Protein AF-A0A916J2S3-F1 (afdb_monomer)

Structure (mmCIF, N/CA/C/O backbone):
data_AF-A0A916J2S3-F1
#
_entry.id   AF-A0A916J2S3-F1
#
loop_
_atom_site.group_PDB
_atom_site.id
_atom_site.type_symbol
_atom_site.label_atom_id
_atom_site.label_alt_id
_atom_site.label_comp_id
_atom_site.label_asym_id
_atom_site.label_entity_id
_atom_site.label_seq_id
_atom_site.pdbx_PDB_ins_code
_atom_site.Cartn_x
_atom_site.Cartn_y
_atom_site.Cartn_z
_atom_site.occupancy
_atom_site.B_iso_or_equiv
_atom_site.auth_seq_id
_atom_site.auth_comp_id
_atom_site.auth_asym_id
_atom_site.auth_atom_id
_atom_site.pdbx_PDB_model_num
ATOM 1 N N . MET A 1 1 ? 12.016 32.322 -61.090 1.00 36.44 1 MET A N 1
ATOM 2 C CA . MET A 1 1 ? 11.797 31.115 -61.920 1.00 36.44 1 MET A CA 1
ATOM 3 C C . MET A 1 1 ? 10.514 30.431 -61.471 1.00 36.44 1 MET A C 1
ATOM 5 O O . MET A 1 1 ? 10.364 30.161 -60.286 1.00 36.44 1 MET A O 1
ATOM 9 N N . SER A 1 2 ? 9.574 30.240 -62.396 1.00 38.12 2 SER A N 1
ATOM 10 C CA . SER A 1 2 ? 8.244 29.658 -62.163 1.00 38.12 2 SER A CA 1
ATOM 11 C C . SER A 1 2 ? 8.331 28.258 -61.534 1.00 38.12 2 SER A C 1
ATOM 13 O O . SER A 1 2 ? 9.028 27.386 -62.058 1.00 38.12 2 SER A O 1
ATOM 15 N N . LYS A 1 3 ? 7.632 28.026 -60.411 1.00 43.34 3 LYS A N 1
ATOM 16 C CA . LYS A 1 3 ? 7.425 26.676 -59.864 1.00 43.34 3 LYS A CA 1
ATOM 17 C C . LYS A 1 3 ? 6.525 25.920 -60.847 1.00 43.34 3 LYS A C 1
ATOM 19 O O . LYS A 1 3 ? 5.313 26.112 -60.836 1.00 43.34 3 LYS A O 1
ATOM 24 N N . LYS A 1 4 ? 7.115 25.085 -61.713 1.00 57.88 4 LYS A N 1
ATOM 25 C CA . LYS A 1 4 ? 6.370 24.168 -62.592 1.00 57.88 4 LYS A CA 1
ATOM 26 C C . LYS A 1 4 ? 5.438 23.312 -61.727 1.00 57.88 4 LYS A C 1
ATOM 28 O O . LYS A 1 4 ? 5.910 22.523 -60.911 1.00 57.88 4 LYS A O 1
ATOM 33 N N . TYR A 1 5 ? 4.129 23.494 -61.881 1.00 56.75 5 TYR A N 1
ATOM 34 C CA . TYR A 1 5 ? 3.127 22.675 -61.205 1.00 56.75 5 TYR A CA 1
ATOM 35 C C . TYR A 1 5 ? 3.214 21.242 -61.734 1.00 56.75 5 TYR A C 1
ATOM 37 O O . TYR A 1 5 ? 2.946 20.978 -62.904 1.00 56.75 5 TYR A O 1
ATOM 45 N N . ILE A 1 6 ? 3.625 20.317 -60.868 1.00 70.50 6 ILE A N 1
ATOM 46 C CA . ILE A 1 6 ? 3.640 18.886 -61.172 1.00 70.50 6 ILE A CA 1
ATOM 47 C C . ILE A 1 6 ? 2.191 18.391 -61.125 1.00 70.50 6 ILE A C 1
ATOM 49 O O . ILE A 1 6 ? 1.502 18.587 -60.123 1.00 70.50 6 ILE A O 1
ATOM 53 N N . GLN A 1 7 ? 1.723 17.766 -62.209 1.00 76.25 7 GLN A N 1
ATOM 54 C CA . GLN A 1 7 ? 0.351 17.268 -62.309 1.00 76.25 7 GLN A CA 1
ATOM 55 C C . GLN A 1 7 ? 0.034 16.233 -61.216 1.00 76.25 7 GLN A C 1
ATOM 57 O O . GLN A 1 7 ? 0.885 15.446 -60.783 1.00 76.25 7 GLN A O 1
ATOM 62 N N . ARG A 1 8 ? -1.222 16.227 -60.760 1.00 71.69 8 ARG A N 1
ATOM 63 C CA . ARG A 1 8 ? -1.704 15.316 -59.716 1.00 71.69 8 ARG A CA 1
ATOM 64 C C . ARG A 1 8 ? -1.555 13.867 -60.198 1.00 71.69 8 ARG A C 1
ATOM 66 O O . ARG A 1 8 ? -2.064 13.517 -61.251 1.00 71.69 8 ARG A O 1
ATOM 73 N N . GLY A 1 9 ? -0.846 13.037 -59.431 1.00 78.50 9 GLY A N 1
ATOM 74 C CA . GLY A 1 9 ? -0.577 11.635 -59.785 1.00 78.50 9 GLY A CA 1
ATOM 75 C C . GLY A 1 9 ? 0.759 11.375 -60.491 1.00 78.50 9 GLY A C 1
ATOM 76 O O . GLY A 1 9 ? 1.136 10.218 -60.629 1.00 78.50 9 GLY A O 1
ATOM 77 N N . PHE A 1 10 ? 1.538 12.405 -60.839 1.00 85.81 10 PHE A N 1
ATOM 78 C CA . PHE A 1 10 ? 2.833 12.245 -61.521 1.00 85.81 10 PHE A CA 1
ATOM 79 C C . PHE A 1 10 ? 3.806 11.294 -60.794 1.00 85.81 10 PHE A C 1
ATOM 81 O O . PHE A 1 10 ? 4.446 10.452 -61.419 1.00 85.81 10 PHE A O 1
ATOM 88 N N . TRP A 1 11 ? 3.867 11.372 -59.459 1.00 89.31 11 TRP A N 1
ATOM 89 C CA . TRP A 1 11 ? 4.715 10.502 -58.633 1.00 89.31 11 TRP A CA 1
ATOM 90 C C . TRP A 1 11 ? 4.106 9.130 -58.326 1.00 89.31 11 TRP A C 1
ATOM 92 O O . TRP A 1 11 ? 4.769 8.310 -57.699 1.00 89.31 11 TRP A O 1
ATOM 102 N N . ALA A 1 12 ? 2.865 8.857 -58.739 1.00 85.44 12 ALA A N 1
ATOM 103 C CA . ALA A 1 12 ? 2.266 7.528 -58.606 1.00 85.44 12 ALA A CA 1
ATOM 104 C C . ALA A 1 12 ? 2.833 6.530 -59.632 1.00 85.44 12 ALA A C 1
ATOM 106 O O . ALA A 1 12 ? 2.661 5.327 -59.472 1.00 85.44 12 ALA A O 1
ATOM 107 N N . MET A 1 13 ? 3.536 7.015 -60.660 1.00 89.19 13 MET A N 1
ATOM 108 C CA . MET A 1 13 ? 4.188 6.185 -61.670 1.00 89.19 13 MET A CA 1
ATOM 109 C C . MET A 1 13 ? 5.631 5.884 -61.252 1.00 89.19 13 MET A C 1
ATOM 111 O O . MET A 1 13 ? 6.434 6.802 -61.066 1.00 89.19 13 MET A O 1
ATOM 115 N N . LYS A 1 14 ? 5.970 4.595 -61.130 1.00 90.12 14 LYS A N 1
ATOM 116 C CA . LYS A 1 14 ? 7.308 4.130 -60.721 1.00 90.12 14 LYS A CA 1
ATOM 117 C C . LYS A 1 14 ? 8.418 4.704 -61.601 1.00 90.12 14 LYS A C 1
ATOM 119 O O . LYS A 1 14 ? 9.433 5.160 -61.088 1.00 90.12 14 LYS A O 1
ATOM 124 N N . GLU A 1 15 ? 8.205 4.737 -62.911 1.00 92.06 15 GLU A N 1
ATOM 125 C CA . GLU A 1 15 ? 9.196 5.205 -63.882 1.00 92.06 15 GLU A CA 1
ATOM 126 C C . GLU A 1 15 ? 9.586 6.675 -63.672 1.00 92.06 15 GLU A C 1
ATOM 128 O O . GLU A 1 15 ? 10.773 6.991 -63.612 1.00 92.06 15 GLU A O 1
ATOM 133 N N . ASN A 1 16 ? 8.611 7.553 -63.415 1.00 90.94 16 ASN A N 1
ATOM 134 C CA . ASN A 1 16 ? 8.869 8.964 -63.111 1.00 90.94 16 ASN A CA 1
ATOM 135 C C . ASN A 1 16 ? 9.727 9.123 -61.852 1.00 90.94 16 ASN A C 1
ATOM 137 O O . ASN A 1 16 ? 10.641 9.947 -61.813 1.00 90.94 16 ASN A O 1
ATOM 141 N N . VAL A 1 17 ? 9.458 8.308 -60.829 1.00 92.56 17 VAL A N 1
ATOM 142 C CA . VAL A 1 17 ? 10.214 8.299 -59.571 1.00 92.56 17 VAL A CA 1
ATOM 143 C C . VAL A 1 17 ? 11.652 7.812 -59.791 1.00 92.56 17 VAL A C 1
ATOM 145 O O . VAL A 1 17 ? 12.576 8.402 -59.235 1.00 92.56 17 VAL A O 1
ATOM 148 N N . LEU A 1 18 ? 11.867 6.788 -60.625 1.00 91.38 18 LEU A N 1
ATOM 149 C CA . LEU A 1 18 ? 13.206 6.280 -60.954 1.00 91.38 18 LEU A CA 1
ATOM 150 C C . LEU A 1 18 ? 14.017 7.272 -61.799 1.00 91.38 18 LEU A C 1
ATOM 152 O O . LEU A 1 18 ? 15.201 7.477 -61.532 1.00 91.38 18 LEU A O 1
ATOM 156 N N . VAL A 1 19 ? 13.394 7.907 -62.796 1.00 91.94 19 VAL A N 1
ATOM 157 C CA . VAL A 1 19 ? 14.029 8.950 -63.621 1.00 91.94 19 VAL A CA 1
ATOM 158 C C . VAL A 1 19 ? 14.434 10.145 -62.765 1.00 91.94 19 VAL A C 1
ATOM 160 O O . VAL A 1 19 ? 15.509 10.711 -62.953 1.00 91.94 19 VAL A O 1
ATOM 163 N N . ASP A 1 20 ? 13.596 10.523 -61.802 1.00 92.50 20 ASP A N 1
ATOM 164 C CA . ASP A 1 20 ? 13.915 11.608 -60.887 1.00 92.50 20 ASP A CA 1
ATOM 165 C C . ASP A 1 20 ? 15.037 11.245 -59.909 1.00 92.50 20 ASP A C 1
ATOM 167 O O . ASP A 1 20 ? 15.963 12.034 -59.731 1.00 92.50 20 ASP A O 1
ATOM 171 N N . ALA A 1 21 ? 15.012 10.030 -59.354 1.00 89.56 21 ALA A N 1
ATOM 172 C CA . ALA A 1 21 ? 16.061 9.526 -58.474 1.00 89.56 21 ALA A CA 1
ATOM 173 C C . ALA A 1 21 ? 17.448 9.573 -59.144 1.00 89.56 21 ALA A C 1
ATOM 175 O O . ALA A 1 21 ? 18.402 10.025 -58.520 1.00 89.56 21 ALA A O 1
ATOM 176 N N . LYS A 1 22 ? 17.553 9.216 -60.434 1.00 92.00 22 LYS A N 1
ATOM 177 C CA . LYS A 1 22 ? 18.816 9.228 -61.206 1.00 92.00 22 LYS A CA 1
ATOM 178 C C . LYS A 1 22 ? 19.544 10.578 -61.248 1.00 92.00 22 LYS A C 1
ATOM 180 O O . LYS A 1 22 ? 20.725 10.615 -61.582 1.00 92.00 22 LYS A O 1
ATOM 185 N N . LYS A 1 23 ? 18.871 11.687 -60.927 1.00 91.44 23 LYS A N 1
ATOM 186 C CA . LYS A 1 23 ? 19.472 13.032 -60.916 1.00 91.44 23 LYS A CA 1
ATOM 187 C C . LYS A 1 23 ? 20.357 13.288 -59.695 1.00 91.44 23 LYS A C 1
ATOM 189 O O . LYS A 1 23 ? 21.096 14.267 -59.688 1.00 91.44 23 LYS A O 1
ATOM 194 N N . TYR A 1 24 ? 20.261 12.457 -58.658 1.00 86.88 24 TYR A N 1
ATOM 195 C CA . TYR A 1 24 ? 20.865 12.731 -57.359 1.00 86.88 24 TYR A CA 1
ATOM 196 C C . TYR A 1 24 ? 21.909 11.683 -57.002 1.00 86.88 24 TYR A C 1
ATOM 198 O O . TYR A 1 24 ? 21.660 10.483 -57.049 1.00 86.88 24 TYR A O 1
ATOM 206 N N . ARG A 1 25 ? 23.081 12.141 -56.558 1.00 77.75 25 ARG A N 1
ATOM 207 C CA . ARG A 1 25 ? 24.171 11.252 -56.137 1.00 77.75 25 ARG A CA 1
ATOM 208 C C . ARG A 1 25 ? 23.961 10.687 -54.733 1.00 77.75 25 ARG A C 1
ATOM 210 O O . ARG A 1 25 ? 24.471 9.608 -54.426 1.00 77.75 25 ARG A O 1
ATOM 217 N N . TYR A 1 26 ? 23.233 11.404 -53.875 1.00 81.19 26 TYR A N 1
ATOM 218 C CA . TYR A 1 26 ? 23.061 11.058 -52.466 1.00 81.19 26 TYR A CA 1
ATOM 219 C C . TYR A 1 26 ? 21.585 10.951 -52.077 1.00 81.19 26 TYR A C 1
ATOM 221 O O . TYR A 1 26 ? 20.790 11.856 -52.328 1.00 81.19 26 TYR A O 1
ATOM 229 N N . LYS A 1 27 ? 21.219 9.892 -51.344 1.00 83.56 27 LYS A N 1
ATOM 230 C CA . LYS A 1 27 ? 19.830 9.663 -50.897 1.00 83.56 27 LYS A CA 1
ATOM 231 C C . LYS A 1 27 ? 19.255 10.832 -50.085 1.00 83.56 27 LYS A C 1
ATOM 233 O O . LYS A 1 27 ? 18.095 11.197 -50.251 1.00 83.56 27 LYS A O 1
ATOM 238 N N . ALA A 1 28 ? 20.071 11.435 -49.219 1.00 80.88 28 ALA A N 1
ATOM 239 C CA . ALA A 1 28 ? 19.670 12.586 -48.406 1.00 80.88 28 ALA A CA 1
ATOM 240 C C . ALA A 1 28 ? 19.447 13.861 -49.239 1.00 80.88 28 ALA A C 1
ATOM 242 O O . ALA A 1 28 ? 18.670 14.729 -48.850 1.00 80.88 28 ALA A O 1
ATOM 243 N N . GLU A 1 29 ? 20.136 13.987 -50.373 1.00 84.81 29 GLU A N 1
ATOM 244 C CA . GLU A 1 29 ? 19.950 15.087 -51.316 1.00 84.81 29 GLU A CA 1
ATOM 245 C C . GLU A 1 29 ? 18.648 14.916 -52.094 1.00 84.81 29 GLU A C 1
ATOM 247 O O . GLU A 1 29 ? 17.842 15.845 -52.136 1.00 84.81 29 GLU A O 1
ATOM 252 N N . TRP A 1 30 ? 18.393 13.703 -52.591 1.00 91.94 30 TRP A N 1
ATOM 253 C CA . TRP A 1 30 ? 17.145 13.366 -53.268 1.00 91.94 30 TRP A CA 1
ATOM 254 C C . TRP A 1 30 ? 15.920 13.602 -52.378 1.00 91.94 30 TRP A C 1
ATOM 256 O O . TRP A 1 30 ? 14.969 14.256 -52.798 1.00 91.94 30 TRP A O 1
ATOM 266 N N . ALA A 1 31 ? 15.968 13.163 -51.116 1.00 89.00 31 ALA A N 1
ATOM 267 C CA . ALA A 1 31 ? 14.876 13.365 -50.162 1.00 89.00 31 ALA A CA 1
ATOM 268 C C . ALA A 1 31 ? 14.550 14.851 -49.918 1.00 89.00 31 ALA A C 1
ATOM 270 O O . ALA A 1 31 ? 13.391 15.207 -49.715 1.00 89.00 31 ALA A O 1
ATOM 271 N N . ARG A 1 32 ? 15.564 15.725 -49.947 1.00 85.81 32 ARG A N 1
ATOM 272 C CA . ARG A 1 32 ? 15.407 17.167 -49.709 1.00 85.81 32 ARG A CA 1
ATOM 273 C C . ARG A 1 32 ? 14.938 17.913 -50.954 1.00 85.81 32 ARG A C 1
ATOM 275 O O . ARG A 1 32 ? 14.108 18.808 -50.849 1.00 85.81 32 ARG A O 1
ATOM 282 N N . ALA A 1 33 ? 15.494 17.563 -52.111 1.00 86.19 33 ALA A N 1
ATOM 283 C CA . ALA A 1 33 ? 15.224 18.242 -53.373 1.00 86.19 33 ALA A CA 1
ATOM 284 C C . ALA A 1 33 ? 13.933 17.750 -54.048 1.00 86.19 33 ALA A C 1
ATOM 286 O O . ALA A 1 33 ? 13.248 18.536 -54.697 1.00 86.19 33 ALA A O 1
ATOM 287 N N . SER A 1 34 ? 13.578 16.475 -53.863 1.00 89.88 34 SER A N 1
ATOM 288 C CA . SER A 1 34 ? 12.406 15.834 -54.467 1.00 89.88 34 SER A CA 1
ATOM 289 C C . SER A 1 34 ? 11.665 14.949 -53.455 1.00 89.88 34 SER A C 1
ATOM 291 O O . SER A 1 34 ? 11.462 13.745 -53.632 1.00 89.88 34 SER A O 1
ATOM 293 N N . GLY A 1 35 ? 11.223 15.569 -52.355 1.00 88.38 35 GLY A N 1
ATOM 294 C CA . GLY A 1 35 ? 10.526 14.874 -51.266 1.00 88.38 35 GLY A CA 1
ATOM 295 C C . GLY A 1 35 ? 9.249 14.142 -51.704 1.00 88.38 35 GLY A C 1
ATOM 296 O O . GLY A 1 35 ? 8.925 13.090 -51.154 1.00 88.38 35 GLY A O 1
ATOM 297 N N . GLY A 1 36 ? 8.553 14.642 -52.734 1.00 90.69 36 GLY A N 1
ATOM 298 C CA . GLY A 1 36 ? 7.372 13.986 -53.311 1.00 90.69 36 GLY A CA 1
ATOM 299 C C . GLY A 1 36 ? 7.694 12.654 -53.998 1.00 90.69 36 GLY A C 1
ATOM 300 O O . GLY A 1 36 ? 7.027 11.652 -53.728 1.00 90.69 36 GLY A O 1
ATOM 301 N N . ALA A 1 37 ? 8.746 12.617 -54.823 1.00 90.81 37 ALA A N 1
ATOM 302 C CA . ALA A 1 37 ? 9.222 11.393 -55.469 1.00 90.81 37 ALA A CA 1
ATOM 303 C C . ALA A 1 37 ? 9.758 10.395 -54.435 1.00 90.81 37 ALA A C 1
ATOM 305 O O . ALA A 1 37 ? 9.390 9.219 -54.450 1.00 90.81 37 ALA A O 1
ATOM 306 N N . PHE A 1 38 ? 10.558 10.887 -53.482 1.00 92.06 38 PHE A N 1
ATOM 307 C CA . PHE A 1 38 ? 11.137 10.083 -52.407 1.00 92.06 38 PHE A CA 1
ATOM 308 C C . PHE A 1 38 ? 10.065 9.399 -51.547 1.00 92.06 38 PHE A C 1
ATOM 310 O O . PHE A 1 38 ? 10.117 8.190 -51.314 1.00 92.06 38 PHE A O 1
ATOM 317 N N . THR A 1 39 ? 9.050 10.154 -51.117 1.00 92.12 39 THR A N 1
ATOM 318 C CA . THR A 1 39 ? 7.940 9.622 -50.310 1.00 92.12 39 THR A CA 1
ATOM 319 C C . THR A 1 39 ? 7.142 8.579 -51.091 1.00 92.12 39 THR A C 1
ATOM 321 O O . THR A 1 39 ? 6.739 7.558 -50.532 1.00 92.12 39 THR A O 1
ATOM 324 N N . SER A 1 40 ? 6.947 8.794 -52.396 1.00 92.38 40 SER A N 1
ATOM 325 C CA . SER A 1 40 ? 6.271 7.818 -53.253 1.00 92.38 40 SER A CA 1
ATOM 326 C C . SER A 1 40 ? 7.071 6.520 -53.399 1.00 92.38 40 SER A C 1
ATOM 328 O O . SER A 1 40 ? 6.502 5.437 -53.256 1.00 92.38 40 SER A O 1
ATOM 330 N N . ALA A 1 41 ? 8.394 6.603 -53.586 1.00 91.81 41 ALA A N 1
ATOM 331 C CA . ALA A 1 41 ? 9.268 5.429 -53.598 1.00 91.81 41 ALA A CA 1
ATOM 332 C C . ALA A 1 41 ? 9.211 4.651 -52.279 1.00 91.81 41 ALA A C 1
ATOM 334 O O . ALA A 1 41 ? 9.195 3.423 -52.285 1.00 91.81 41 ALA A O 1
ATOM 335 N N . GLN A 1 42 ? 9.169 5.356 -51.146 1.00 91.38 42 GLN A N 1
ATOM 336 C CA . GLN A 1 42 ? 9.094 4.735 -49.827 1.00 91.38 42 GLN A CA 1
ATOM 337 C C . GLN A 1 42 ? 7.753 4.030 -49.602 1.00 91.38 42 GLN A C 1
ATOM 339 O O . GLN A 1 42 ? 7.736 2.871 -49.197 1.00 91.38 42 GLN A O 1
ATOM 344 N N . ARG A 1 43 ? 6.633 4.702 -49.895 1.00 89.75 43 ARG A N 1
ATOM 345 C CA . ARG A 1 43 ? 5.283 4.161 -49.674 1.00 89.75 43 ARG A CA 1
ATOM 346 C C . ARG A 1 43 ? 4.974 2.952 -50.559 1.00 89.75 43 ARG A C 1
ATOM 348 O O . ARG A 1 43 ? 4.232 2.077 -50.134 1.00 89.75 43 ARG A O 1
ATOM 355 N N . ASN A 1 44 ? 5.544 2.908 -51.763 1.00 89.50 44 ASN A N 1
ATOM 356 C CA . ASN A 1 44 ? 5.318 1.832 -52.730 1.00 89.50 44 ASN A CA 1
ATOM 357 C C . ASN A 1 44 ? 6.457 0.791 -52.779 1.00 89.50 44 ASN A C 1
ATOM 359 O O . ASN A 1 44 ? 6.453 -0.079 -53.645 1.00 89.50 44 ASN A O 1
ATOM 363 N N . GLY A 1 45 ? 7.452 0.875 -51.887 1.00 88.19 45 GLY A N 1
ATOM 364 C CA . GLY A 1 45 ? 8.541 -0.108 -51.800 1.00 88.19 45 GLY A CA 1
ATOM 365 C C . GLY A 1 45 ? 9.607 -0.036 -52.907 1.00 88.19 45 GLY A C 1
ATOM 366 O O . GLY A 1 45 ? 10.451 -0.920 -52.997 1.00 88.19 45 GLY A O 1
ATOM 367 N N . TRP A 1 46 ? 9.637 1.013 -53.732 1.00 92.50 46 TRP A N 1
ATOM 368 C CA . TRP A 1 46 ? 10.609 1.186 -54.831 1.00 92.50 46 TRP A CA 1
ATOM 369 C C . TRP A 1 46 ? 11.949 1.782 -54.390 1.00 92.50 46 TRP A C 1
ATOM 371 O O . TRP A 1 46 ? 12.842 2.009 -55.204 1.00 92.50 46 TRP A O 1
ATOM 381 N N . LEU A 1 47 ? 12.095 2.070 -53.097 1.00 86.81 47 LEU A N 1
ATOM 382 C CA . LEU A 1 47 ? 13.227 2.816 -52.557 1.00 86.81 47 LEU A CA 1
ATOM 383 C C . LEU A 1 47 ? 14.577 2.119 -52.787 1.00 86.81 47 LEU A C 1
ATOM 385 O O . LEU A 1 47 ? 15.569 2.796 -53.042 1.00 86.81 47 LEU A O 1
ATOM 389 N N . ALA A 1 48 ? 14.624 0.786 -52.704 1.00 80.69 48 ALA A N 1
ATOM 390 C CA . ALA A 1 48 ? 15.855 0.020 -52.915 1.00 80.69 48 ALA A CA 1
ATOM 391 C C . 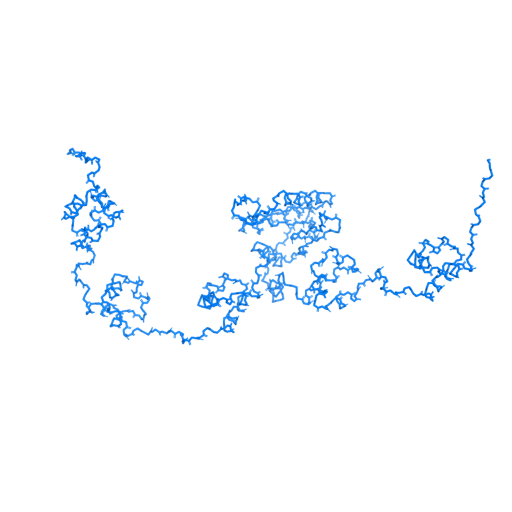ALA A 1 48 ? 16.370 0.149 -54.358 1.00 80.69 48 ALA A C 1
ATOM 393 O O . ALA A 1 48 ? 17.553 0.390 -54.581 1.00 80.69 48 ALA A O 1
ATOM 394 N N . GLU A 1 49 ? 15.464 0.062 -55.330 1.00 85.38 49 GLU A N 1
ATOM 395 C CA . GLU A 1 49 ? 15.775 0.181 -56.754 1.00 85.38 49 GLU A CA 1
ATOM 396 C C . GLU A 1 49 ? 16.141 1.623 -57.129 1.00 85.38 49 GLU A C 1
ATOM 398 O O . GLU A 1 49 ? 17.173 1.861 -57.760 1.00 85.38 49 GLU A O 1
ATOM 403 N N . ALA A 1 50 ? 15.356 2.597 -56.653 1.00 85.81 50 ALA A N 1
ATOM 404 C CA . ALA A 1 50 ? 15.580 4.021 -56.894 1.00 85.81 50 ALA A CA 1
ATOM 405 C C . ALA A 1 50 ? 16.925 4.517 -56.335 1.00 85.81 50 ALA A C 1
ATOM 407 O O . ALA A 1 50 ? 17.581 5.356 -56.947 1.00 85.81 50 ALA A O 1
ATOM 408 N N . CYS A 1 51 ? 17.357 3.984 -55.188 1.00 85.06 51 CYS A N 1
ATOM 409 C CA . CYS A 1 51 ? 18.601 4.380 -54.526 1.00 85.06 51 CYS A CA 1
ATOM 410 C C . CYS A 1 51 ? 19.810 3.496 -54.865 1.00 85.06 51 CYS A C 1
ATOM 412 O O . CYS A 1 51 ? 20.869 3.711 -54.282 1.00 85.06 51 CYS A O 1
ATOM 414 N N . SER A 1 52 ? 19.692 2.527 -55.774 1.00 81.62 52 SER A N 1
ATOM 415 C CA . SER A 1 52 ? 20.757 1.548 -56.067 1.00 81.62 52 SER A CA 1
ATOM 416 C C . SER A 1 52 ? 22.098 2.177 -56.484 1.00 81.62 52 SER A C 1
ATOM 418 O O . SER A 1 52 ? 23.156 1.648 -56.156 1.00 81.62 52 SER A O 1
ATOM 420 N N . HIS A 1 53 ? 22.058 3.333 -57.151 1.00 78.12 53 HIS A N 1
ATOM 421 C CA . HIS A 1 53 ? 23.225 4.097 -57.608 1.00 78.12 53 HIS A CA 1
ATOM 422 C C . HIS A 1 53 ? 23.647 5.224 -56.642 1.00 78.12 53 HIS A C 1
ATOM 424 O O . HIS A 1 53 ? 24.676 5.867 -56.849 1.00 78.12 53 HIS A O 1
ATOM 430 N N . MET A 1 54 ? 22.854 5.499 -55.599 1.00 83.00 54 MET A N 1
ATOM 431 C CA . MET A 1 54 ? 23.097 6.606 -54.674 1.00 83.00 54 MET A CA 1
ATOM 432 C C . MET A 1 54 ? 24.072 6.194 -53.572 1.00 83.00 54 MET A C 1
ATOM 434 O O . MET A 1 54 ? 23.927 5.148 -52.944 1.00 83.00 54 MET A O 1
ATOM 438 N N . THR A 1 55 ? 25.033 7.062 -53.271 1.00 65.00 55 THR A N 1
ATOM 439 C CA . THR A 1 55 ? 26.051 6.828 -52.235 1.00 65.00 55 THR A CA 1
ATOM 440 C C . THR A 1 55 ? 25.782 7.675 -50.983 1.00 65.00 55 THR A C 1
ATOM 442 O O . THR A 1 55 ? 24.850 8.483 -50.950 1.00 65.00 55 THR A O 1
ATOM 445 N N . SER A 1 56 ? 26.543 7.471 -49.903 1.00 60.53 56 SER A N 1
ATOM 446 C CA . SER A 1 56 ? 26.506 8.345 -48.722 1.00 60.53 56 SER A CA 1
ATOM 447 C C . SER A 1 56 ? 27.672 9.336 -48.787 1.00 60.53 56 SER A C 1
ATOM 449 O O . SER A 1 56 ? 28.798 8.892 -49.014 1.00 60.53 56 SER A O 1
ATOM 451 N N . PRO A 1 57 ? 27.467 10.641 -48.518 1.00 58.16 57 PRO A N 1
ATOM 452 C CA . PRO A 1 57 ? 28.550 11.630 -48.519 1.00 58.16 57 PRO A CA 1
ATOM 453 C C . PRO A 1 57 ? 29.692 11.302 -47.545 1.00 58.16 57 PRO A C 1
ATOM 455 O O . PRO A 1 57 ? 30.809 11.766 -47.730 1.00 58.16 57 PRO A O 1
ATOM 458 N N . LYS A 1 58 ? 29.411 10.521 -46.492 1.00 58.34 58 LYS A N 1
ATOM 459 C CA . LYS A 1 58 ? 30.376 10.198 -45.428 1.00 58.34 58 LYS A CA 1
ATOM 460 C C . LYS A 1 58 ? 31.190 8.929 -45.685 1.00 58.34 58 LYS A C 1
ATOM 462 O O . LYS A 1 58 ? 32.225 8.753 -45.058 1.00 58.34 58 LYS A O 1
ATOM 467 N N . VAL A 1 59 ? 30.723 8.030 -46.552 1.00 64.69 59 VAL A N 1
ATOM 468 C CA . VAL A 1 59 ? 31.379 6.742 -46.815 1.00 64.69 59 VAL A CA 1
ATOM 469 C C . VAL A 1 59 ? 31.135 6.381 -48.285 1.00 64.69 59 VAL A C 1
ATOM 471 O O . VAL A 1 59 ? 30.047 5.894 -48.612 1.00 64.69 59 VAL A O 1
ATOM 474 N N . PRO A 1 60 ? 32.096 6.657 -49.187 1.00 63.41 60 PRO A N 1
ATOM 475 C CA . PRO A 1 60 ? 31.994 6.290 -50.597 1.00 63.41 60 PRO A CA 1
ATOM 476 C C . PRO A 1 60 ? 31.736 4.787 -50.782 1.00 63.41 60 PRO A C 1
ATOM 478 O O . PRO A 1 60 ? 32.137 3.965 -49.954 1.00 63.41 60 PRO A O 1
ATOM 481 N N . MET A 1 61 ? 31.075 4.404 -51.877 1.00 55.56 61 MET A N 1
ATOM 482 C CA . MET A 1 61 ? 30.845 2.991 -52.196 1.00 55.56 61 MET A CA 1
ATOM 483 C C . MET A 1 61 ? 32.183 2.237 -52.263 1.00 55.56 61 MET A C 1
ATOM 485 O O . MET A 1 61 ? 33.132 2.713 -52.876 1.00 55.56 61 MET A O 1
ATOM 489 N N . GLY A 1 62 ? 32.267 1.079 -51.603 1.00 68.00 62 GLY A N 1
ATOM 490 C CA . GLY A 1 62 ? 33.498 0.279 -51.546 1.00 68.00 62 GLY A CA 1
ATOM 491 C C . GLY A 1 62 ? 34.526 0.734 -50.503 1.00 68.00 62 GLY A C 1
ATOM 492 O O . GLY A 1 62 ? 35.535 0.060 -50.333 1.00 68.00 62 GLY A O 1
ATOM 493 N N . TYR A 1 63 ? 34.265 1.814 -49.755 1.00 75.94 63 TYR A N 1
ATOM 494 C CA . TYR A 1 63 ? 35.171 2.296 -48.706 1.00 75.94 63 TYR A CA 1
ATOM 495 C C . TYR A 1 63 ? 35.463 1.241 -47.630 1.00 75.94 63 TYR A C 1
ATOM 497 O O . TYR A 1 63 ? 36.600 1.147 -47.170 1.00 75.94 63 TYR A O 1
ATOM 505 N N . TRP A 1 64 ? 34.456 0.452 -47.238 1.00 83.25 64 TRP A N 1
ATOM 506 C CA . TRP A 1 64 ? 34.610 -0.663 -46.304 1.00 83.25 64 TRP A CA 1
ATOM 507 C C . TRP A 1 64 ? 35.054 -1.928 -47.044 1.00 83.25 64 TRP A C 1
ATOM 509 O O . TRP A 1 64 ? 34.243 -2.693 -47.578 1.00 83.25 64 TRP A O 1
ATOM 519 N N . THR A 1 65 ? 36.368 -2.132 -47.070 1.00 87.75 65 THR A N 1
ATOM 520 C CA . THR A 1 65 ? 37.006 -3.403 -47.427 1.00 87.75 65 THR A CA 1
ATOM 521 C C . THR A 1 65 ? 37.140 -4.283 -46.183 1.00 87.75 65 THR A C 1
ATOM 523 O O . THR A 1 65 ? 37.092 -3.775 -45.062 1.00 87.75 65 THR A O 1
ATOM 526 N N . LEU A 1 66 ? 37.331 -5.595 -46.359 1.00 85.50 66 LEU A N 1
ATOM 527 C CA . LEU A 1 66 ? 37.584 -6.503 -45.232 1.00 85.50 66 LEU A CA 1
ATOM 528 C C . LEU A 1 66 ? 38.783 -6.033 -44.389 1.00 85.50 66 LEU A C 1
ATOM 530 O O . LEU A 1 66 ? 38.692 -6.009 -43.167 1.00 85.50 66 LEU A O 1
ATOM 534 N N . LEU A 1 67 ? 39.860 -5.580 -45.043 1.00 87.50 67 LEU A N 1
ATOM 535 C CA . LEU A 1 67 ? 41.051 -5.025 -44.391 1.00 87.50 67 LEU A CA 1
ATOM 536 C C . LEU A 1 67 ? 40.699 -3.843 -43.472 1.00 87.50 67 LEU A C 1
ATOM 538 O O . LEU A 1 67 ? 40.989 -3.875 -42.282 1.00 87.50 67 LEU A O 1
ATOM 542 N N . ARG A 1 68 ? 39.987 -2.839 -43.999 1.00 86.06 68 ARG A N 1
ATOM 543 C CA . ARG A 1 68 ? 39.599 -1.641 -43.236 1.00 86.06 68 ARG A CA 1
ATOM 544 C C . ARG A 1 68 ? 38.611 -1.943 -42.119 1.00 86.06 68 ARG A C 1
ATOM 546 O O . ARG A 1 68 ? 38.606 -1.262 -41.099 1.00 86.06 68 ARG A O 1
ATOM 553 N N . LEU A 1 69 ? 37.752 -2.941 -42.311 1.00 91.19 69 LEU A N 1
ATOM 554 C CA . LEU A 1 69 ? 36.844 -3.399 -41.266 1.00 91.19 69 LEU A CA 1
ATOM 555 C C . LEU A 1 69 ? 37.605 -4.108 -40.141 1.00 91.19 69 LEU A C 1
ATOM 557 O O . LEU A 1 69 ? 37.275 -3.856 -38.989 1.00 91.19 69 LEU A O 1
ATOM 561 N N . LYS A 1 70 ? 38.632 -4.915 -40.456 1.00 91.56 70 LYS A N 1
ATOM 562 C CA . LYS A 1 70 ? 39.531 -5.535 -39.463 1.00 91.56 70 LYS A CA 1
ATOM 563 C C . LYS A 1 70 ? 40.349 -4.486 -38.698 1.00 91.56 70 LYS A C 1
ATOM 565 O O . LYS A 1 70 ? 40.372 -4.513 -37.475 1.00 91.56 70 LYS A O 1
ATOM 570 N N . GLU A 1 71 ? 40.946 -3.513 -39.385 1.00 88.62 71 GLU A N 1
ATOM 571 C CA . GLU A 1 71 ? 41.666 -2.399 -38.738 1.00 88.62 71 GLU A CA 1
ATOM 572 C C . GLU A 1 71 ? 40.746 -1.544 -37.855 1.00 88.62 71 GLU A C 1
ATOM 574 O O . GLU A 1 71 ? 41.131 -1.091 -36.776 1.00 88.62 71 GLU A O 1
ATOM 579 N N . ASN A 1 72 ? 39.506 -1.307 -38.297 1.00 90.06 72 ASN A N 1
ATOM 580 C CA . ASN A 1 72 ? 38.545 -0.562 -37.496 1.00 90.06 72 ASN A CA 1
ATOM 581 C C . ASN A 1 72 ? 38.084 -1.371 -36.281 1.00 90.06 72 ASN A C 1
ATOM 583 O O . ASN A 1 72 ? 38.033 -0.827 -35.184 1.00 90.06 72 ASN A O 1
ATOM 587 N N . SER A 1 73 ? 37.763 -2.653 -36.454 1.00 90.12 73 SER A N 1
ATOM 588 C CA . SER A 1 73 ? 37.272 -3.504 -35.372 1.00 90.12 73 SER A CA 1
ATOM 589 C C . SER A 1 73 ? 38.341 -3.779 -34.307 1.00 90.12 73 SER A C 1
ATOM 591 O O . SER A 1 73 ? 37.997 -3.898 -33.134 1.00 90.12 73 SER A O 1
ATOM 593 N N . GLN A 1 74 ? 39.629 -3.801 -34.670 1.00 89.75 74 GLN A N 1
ATOM 594 C CA . GLN A 1 74 ? 40.763 -3.937 -33.739 1.00 89.75 74 GLN A CA 1
ATOM 595 C C . GLN A 1 74 ? 40.808 -2.870 -32.638 1.00 89.75 74 GLN A C 1
ATOM 597 O O . GLN A 1 74 ? 41.362 -3.114 -31.571 1.00 89.75 74 GLN A O 1
ATOM 602 N N . GLN A 1 75 ? 40.184 -1.712 -32.855 1.00 87.56 75 GLN A N 1
ATOM 603 C CA . GLN A 1 75 ? 40.143 -0.620 -31.878 1.00 87.56 75 GLN A CA 1
ATOM 604 C C . GLN A 1 75 ? 39.139 -0.861 -30.740 1.00 87.56 75 GLN A C 1
ATOM 606 O O . GLN A 1 75 ? 39.058 -0.055 -29.814 1.00 87.56 75 GLN A O 1
ATOM 611 N N . TYR A 1 76 ? 38.355 -1.941 -30.800 1.00 86.25 76 TYR A N 1
ATOM 612 C CA . TYR A 1 76 ? 37.288 -2.221 -29.845 1.00 86.25 76 TYR A CA 1
ATOM 613 C C . TYR A 1 76 ? 37.472 -3.595 -29.204 1.00 86.25 76 TYR A C 1
ATOM 615 O O . TYR A 1 76 ? 37.844 -4.565 -29.867 1.00 86.25 76 TYR A O 1
ATOM 623 N N . GLN A 1 77 ? 37.170 -3.674 -27.908 1.00 83.50 77 GLN A N 1
ATOM 624 C CA . GLN A 1 77 ? 37.288 -4.903 -27.122 1.00 83.50 77 GLN A CA 1
ATOM 625 C C . GLN A 1 77 ? 36.083 -5.832 -27.310 1.00 83.50 77 GLN A C 1
ATOM 627 O O . GLN A 1 77 ? 36.243 -7.050 -27.289 1.00 83.50 77 GLN A O 1
ATOM 632 N N . THR A 1 78 ? 34.886 -5.276 -27.542 1.00 85.12 78 THR A N 1
ATOM 633 C CA . THR A 1 78 ? 33.657 -6.059 -27.729 1.00 85.12 78 THR A CA 1
ATOM 634 C C . THR A 1 78 ? 32.907 -5.685 -29.017 1.00 85.12 78 THR A C 1
ATOM 636 O O . THR A 1 78 ? 32.948 -4.531 -29.462 1.00 85.12 78 THR A O 1
ATOM 639 N N . PRO A 1 79 ? 32.130 -6.618 -29.612 1.00 85.50 79 PRO A N 1
ATOM 640 C CA . PRO A 1 79 ? 31.306 -6.308 -30.782 1.00 85.50 79 PRO A CA 1
ATOM 641 C C . PRO A 1 79 ? 30.222 -5.256 -30.495 1.00 85.50 79 PRO A C 1
ATOM 643 O O . PRO A 1 79 ? 29.774 -4.569 -31.413 1.00 85.50 79 PRO A O 1
ATOM 646 N N . ALA A 1 80 ? 29.779 -5.139 -29.238 1.00 83.38 80 ALA A N 1
ATOM 647 C CA . ALA A 1 80 ? 28.786 -4.152 -28.822 1.00 83.38 80 ALA A CA 1
ATOM 648 C C . ALA A 1 80 ? 29.366 -2.729 -28.854 1.00 83.38 80 ALA A C 1
ATOM 650 O O . ALA A 1 80 ? 28.728 -1.827 -29.406 1.00 83.38 80 ALA A O 1
ATOM 651 N N . ASP A 1 81 ? 30.591 -2.550 -28.354 1.00 83.69 81 ASP A N 1
ATOM 652 C CA . ASP A 1 81 ? 31.302 -1.267 -28.403 1.00 83.69 81 ASP A CA 1
ATOM 653 C C . ASP A 1 81 ? 31.587 -0.853 -29.842 1.00 83.69 81 ASP A C 1
ATOM 655 O O . ASP A 1 81 ? 31.313 0.286 -30.230 1.00 83.69 81 ASP A O 1
ATOM 659 N N . TRP A 1 82 ? 32.025 -1.808 -30.668 1.00 89.12 82 TRP A N 1
ATOM 660 C CA . TRP A 1 82 ? 32.248 -1.565 -32.089 1.00 89.12 82 TRP A CA 1
ATOM 661 C C . TRP A 1 82 ? 30.967 -1.115 -32.803 1.00 89.12 82 TRP A C 1
ATOM 663 O O . TRP A 1 82 ? 30.973 -0.128 -33.541 1.00 89.12 82 TRP A O 1
ATOM 673 N N . LYS A 1 83 ? 29.834 -1.776 -32.534 1.00 89.00 83 LYS A N 1
ATOM 674 C CA . LYS A 1 83 ? 28.531 -1.404 -33.105 1.00 89.00 83 LYS A CA 1
ATOM 675 C C . LYS A 1 83 ? 28.082 -0.007 -32.676 1.00 89.00 83 LYS A C 1
ATOM 677 O O . LYS A 1 83 ? 27.527 0.725 -33.494 1.00 89.00 83 LYS A O 1
ATOM 682 N N . LYS A 1 84 ? 28.291 0.355 -31.406 1.00 81.94 84 LYS A N 1
ATOM 683 C CA . LYS A 1 84 ? 27.907 1.664 -30.857 1.00 81.94 84 LYS A CA 1
ATOM 684 C C . LYS A 1 84 ? 28.762 2.789 -31.439 1.00 81.94 84 LYS A C 1
ATOM 686 O O . LYS A 1 84 ? 28.222 3.834 -31.789 1.00 81.94 84 LYS A O 1
ATOM 691 N N . ALA A 1 85 ? 30.069 2.569 -31.556 1.00 82.62 85 ALA A N 1
ATOM 692 C CA . ALA A 1 85 ? 31.010 3.567 -32.050 1.00 82.62 85 ALA A CA 1
ATOM 693 C C . ALA A 1 85 ? 30.975 3.714 -33.579 1.00 82.62 85 ALA A C 1
ATOM 695 O O . ALA A 1 85 ? 31.056 4.829 -34.092 1.00 82.62 85 ALA A O 1
ATOM 696 N N . ASN A 1 86 ? 30.824 2.610 -34.317 1.00 83.81 86 ASN A N 1
ATOM 697 C CA . ASN A 1 86 ? 30.836 2.618 -35.777 1.00 83.81 86 ASN A CA 1
ATOM 698 C C . ASN A 1 86 ? 29.781 1.677 -36.376 1.00 83.81 86 ASN A C 1
ATOM 700 O O . ASN A 1 86 ? 30.074 0.648 -36.991 1.00 83.81 86 ASN A O 1
ATOM 704 N N . ALA A 1 87 ? 28.517 2.084 -36.246 1.00 84.44 87 ALA A N 1
ATOM 705 C CA . ALA 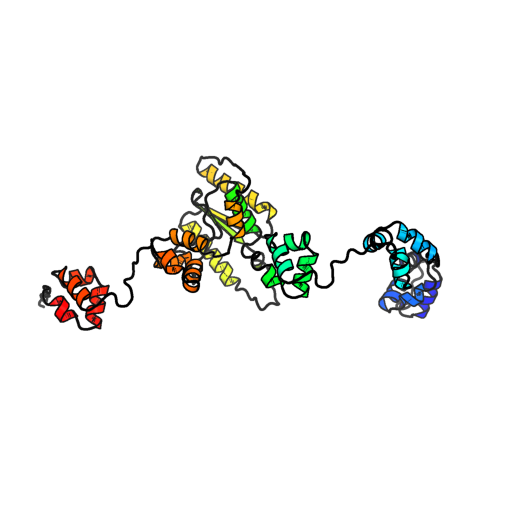A 1 87 ? 27.372 1.334 -36.758 1.00 84.44 87 ALA A CA 1
ATOM 706 C C . ALA A 1 87 ? 27.448 1.048 -38.272 1.00 84.44 87 ALA A C 1
ATOM 708 O O . ALA A 1 87 ? 26.939 0.025 -38.721 1.00 84.44 87 ALA A O 1
ATOM 709 N N . SER A 1 88 ? 28.093 1.921 -39.059 1.00 84.50 88 SER A N 1
ATOM 710 C CA . SER A 1 88 ? 28.263 1.753 -40.512 1.00 84.50 88 SER A CA 1
ATOM 711 C C . SER A 1 88 ? 29.233 0.617 -40.852 1.00 84.50 88 SER A C 1
ATOM 713 O O . SER A 1 88 ? 28.900 -0.258 -41.656 1.00 84.50 88 SER A O 1
ATOM 715 N N . ALA A 1 89 ? 30.403 0.595 -40.203 1.00 86.69 89 ALA A N 1
ATOM 716 C CA . ALA A 1 89 ? 31.372 -0.490 -40.338 1.00 86.69 89 ALA A CA 1
ATOM 717 C C . ALA A 1 89 ? 30.762 -1.823 -39.889 1.00 86.69 89 ALA A C 1
ATOM 719 O O . ALA A 1 89 ? 30.762 -2.792 -40.648 1.00 86.69 89 ALA A O 1
ATOM 720 N N . TYR A 1 90 ? 30.142 -1.837 -38.705 1.00 88.62 90 TYR A N 1
ATOM 721 C CA . TYR A 1 90 ? 29.508 -3.028 -38.144 1.00 88.62 90 TYR A CA 1
ATOM 722 C C . TYR A 1 90 ? 28.389 -3.575 -39.044 1.00 88.62 90 TYR A C 1
ATOM 724 O O . TYR A 1 90 ? 28.332 -4.773 -39.322 1.00 88.62 90 TYR A O 1
ATOM 732 N N . ALA A 1 91 ? 27.500 -2.707 -39.541 1.00 85.19 91 ALA A N 1
ATOM 733 C CA . ALA A 1 91 ? 26.421 -3.109 -40.442 1.00 85.19 91 ALA A CA 1
ATOM 734 C C . ALA A 1 91 ? 26.955 -3.645 -41.777 1.00 85.19 91 ALA A C 1
ATOM 736 O O . ALA A 1 91 ? 26.411 -4.617 -42.297 1.00 85.19 91 ALA A O 1
ATOM 737 N N . THR A 1 92 ? 28.033 -3.058 -42.307 1.00 88.50 92 THR A N 1
ATOM 738 C CA . THR A 1 92 ? 28.661 -3.529 -43.550 1.00 88.50 92 THR A CA 1
ATOM 739 C C . THR A 1 92 ? 29.328 -4.891 -43.363 1.00 88.50 92 THR A C 1
ATOM 741 O O . THR A 1 92 ? 29.145 -5.770 -44.202 1.00 88.50 92 THR A O 1
ATOM 744 N N . ALA A 1 93 ? 30.048 -5.094 -42.254 1.00 89.06 93 ALA A N 1
ATOM 745 C CA . ALA A 1 93 ? 30.634 -6.387 -41.910 1.00 89.06 93 ALA A CA 1
ATOM 746 C C . ALA A 1 93 ? 29.551 -7.464 -41.734 1.00 89.06 93 ALA A C 1
ATOM 748 O O . ALA A 1 93 ? 29.693 -8.565 -42.255 1.00 89.06 93 ALA A O 1
ATOM 749 N N . SER A 1 94 ? 28.434 -7.120 -41.082 1.00 87.56 94 SER A N 1
ATOM 750 C CA . SER A 1 94 ? 27.273 -8.005 -40.920 1.00 87.56 94 SER A CA 1
ATOM 751 C C . SER A 1 94 ? 26.645 -8.390 -42.259 1.00 87.56 94 SER A C 1
ATOM 753 O O . SER A 1 94 ? 26.507 -9.570 -42.565 1.00 87.56 94 SER A O 1
ATOM 755 N N . ALA A 1 95 ? 26.334 -7.400 -43.101 1.00 83.00 95 ALA A N 1
ATOM 756 C CA . ALA A 1 95 ? 25.690 -7.616 -44.396 1.00 83.00 95 ALA A CA 1
ATOM 757 C C . ALA A 1 95 ? 26.545 -8.440 -45.376 1.00 83.00 95 ALA A C 1
ATOM 759 O O . ALA A 1 95 ? 26.002 -9.032 -46.304 1.00 83.00 95 ALA A O 1
ATOM 760 N N . ARG A 1 96 ? 27.870 -8.468 -45.181 1.00 87.75 96 ARG A N 1
ATOM 761 C CA . ARG A 1 96 ? 28.825 -9.227 -46.005 1.00 87.75 96 ARG A CA 1
ATOM 762 C C . ARG A 1 96 ? 29.302 -10.534 -45.366 1.00 87.75 96 ARG A C 1
ATOM 764 O O . ARG A 1 96 ? 30.134 -11.208 -45.959 1.00 87.75 96 ARG A O 1
ATOM 771 N N . GLY A 1 97 ? 28.808 -10.883 -44.177 1.00 86.69 97 GLY A N 1
ATOM 772 C CA . GLY A 1 97 ? 29.220 -12.099 -43.466 1.00 86.69 97 GLY A CA 1
ATOM 773 C C . GLY A 1 97 ? 30.639 -12.055 -42.881 1.00 86.69 97 GLY A C 1
ATOM 774 O O . GLY A 1 97 ? 31.171 -13.087 -42.505 1.00 86.69 97 GLY A O 1
ATOM 775 N N . TRP A 1 98 ? 31.254 -10.877 -42.763 1.00 92.50 98 TRP A N 1
ATOM 776 C CA . TRP A 1 98 ? 32.630 -10.691 -42.275 1.00 92.50 98 TRP A CA 1
ATOM 777 C C . TRP A 1 98 ? 32.719 -10.397 -40.771 1.00 92.50 98 TRP A C 1
ATOM 779 O O . TRP A 1 98 ? 33.753 -9.959 -40.272 1.00 92.50 98 TRP A O 1
ATOM 789 N N . LEU A 1 99 ? 31.631 -10.583 -40.020 1.00 86.62 99 LEU A N 1
ATOM 790 C CA . LEU A 1 99 ? 31.627 -10.297 -38.583 1.00 86.62 99 LEU A CA 1
ATOM 791 C C . LEU A 1 99 ? 32.574 -11.202 -37.796 1.00 86.62 99 LEU A C 1
ATOM 793 O O . LEU A 1 99 ? 33.194 -10.721 -36.854 1.00 86.62 99 LEU A O 1
ATOM 797 N N . GLU A 1 100 ? 32.681 -12.484 -38.147 1.00 84.31 100 GLU A N 1
ATOM 798 C CA . GLU A 1 100 ? 33.579 -13.413 -37.445 1.00 84.31 100 GLU A CA 1
ATOM 799 C C . GLU A 1 100 ? 35.039 -13.008 -37.637 1.00 84.31 100 GLU A C 1
ATOM 801 O O . GLU A 1 100 ? 35.765 -12.822 -36.664 1.00 84.31 100 GLU A O 1
ATOM 806 N N . ASP A 1 101 ? 35.412 -12.732 -38.883 1.00 87.44 101 ASP A N 1
ATOM 807 C CA . ASP A 1 101 ? 36.706 -12.189 -39.279 1.00 87.44 101 ASP A CA 1
ATOM 808 C C . ASP A 1 101 ? 37.089 -10.896 -38.549 1.00 87.44 101 ASP A C 1
ATOM 810 O O . ASP A 1 101 ? 38.237 -10.723 -38.141 1.00 87.44 101 ASP A O 1
ATOM 814 N N . CYS A 1 102 ? 36.148 -9.959 -38.418 1.00 87.44 102 CYS A N 1
ATOM 815 C CA . CYS A 1 102 ? 36.400 -8.673 -37.775 1.00 87.44 102 CYS A CA 1
ATOM 816 C C . CYS A 1 102 ? 36.375 -8.757 -36.243 1.00 87.44 102 CYS A C 1
ATOM 818 O O . CYS A 1 102 ? 36.989 -7.925 -35.583 1.00 87.44 102 CYS A O 1
ATOM 820 N N . CYS A 1 103 ? 35.668 -9.722 -35.660 1.00 85.62 103 CYS A N 1
ATOM 821 C CA . CYS A 1 103 ? 35.526 -9.857 -34.212 1.00 85.62 103 CYS A CA 1
ATOM 822 C C . CYS A 1 103 ? 36.379 -10.982 -33.610 1.00 85.62 103 CYS A C 1
ATOM 824 O O . CYS A 1 103 ? 36.188 -11.292 -32.438 1.00 85.62 103 CYS A O 1
ATOM 826 N N . ALA A 1 104 ? 37.297 -11.588 -34.369 1.00 84.19 104 ALA A N 1
ATOM 827 C CA . ALA A 1 104 ? 38.088 -12.736 -33.920 1.00 84.19 104 ALA A CA 1
ATOM 828 C C . ALA A 1 104 ? 38.925 -12.449 -32.656 1.00 84.19 104 ALA A C 1
ATOM 830 O O . ALA A 1 104 ? 39.101 -13.332 -31.823 1.00 84.19 104 ALA A O 1
ATOM 831 N N . HIS A 1 1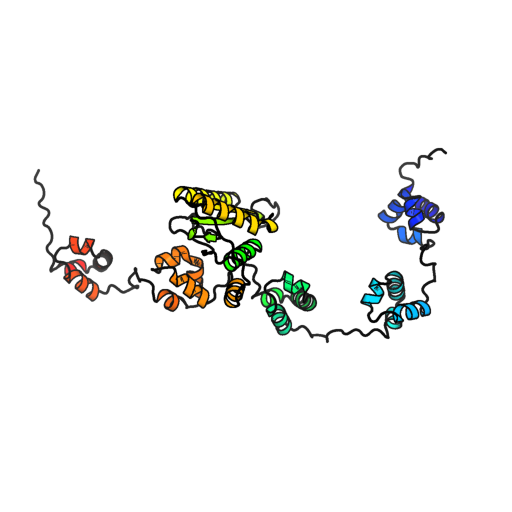05 ? 39.402 -11.210 -32.489 1.00 81.69 105 HIS A N 1
ATOM 832 C CA . HIS A 1 105 ? 40.166 -10.760 -31.316 1.00 81.69 105 HIS A CA 1
ATOM 833 C C . HIS A 1 105 ? 39.289 -10.295 -30.145 1.00 81.69 105 HIS A C 1
ATOM 835 O O . HIS A 1 105 ? 39.804 -10.032 -29.062 1.00 81.69 105 HIS A O 1
ATOM 841 N N . MET A 1 106 ? 37.979 -10.146 -30.354 1.00 83.94 106 MET A N 1
ATOM 842 C CA . MET A 1 106 ? 37.066 -9.640 -29.334 1.00 83.94 106 MET A CA 1
ATOM 843 C C . MET A 1 106 ? 36.600 -10.790 -28.447 1.00 83.94 106 MET A C 1
ATOM 845 O O . MET A 1 106 ? 35.891 -11.695 -28.903 1.00 83.94 106 MET A O 1
ATOM 849 N N . THR A 1 107 ? 36.944 -10.745 -27.163 1.00 60.00 107 THR A N 1
ATOM 850 C CA . THR A 1 107 ? 36.448 -11.722 -26.198 1.00 60.00 107 THR A CA 1
ATOM 851 C C . THR A 1 107 ? 34.950 -11.513 -25.993 1.00 60.00 107 THR A C 1
ATOM 853 O O . THR A 1 107 ? 34.455 -10.427 -25.691 1.00 60.00 107 THR A O 1
ATOM 856 N N . ARG A 1 108 ? 34.179 -12.580 -26.203 1.00 58.31 108 ARG A N 1
ATOM 857 C CA . ARG A 1 108 ? 32.777 -12.633 -25.797 1.00 58.31 108 ARG A CA 1
ATOM 858 C C . ARG A 1 108 ? 32.745 -13.401 -24.488 1.00 58.31 108 ARG A C 1
ATOM 860 O O . ARG A 1 108 ? 32.658 -14.624 -24.517 1.00 58.31 108 ARG A O 1
ATOM 867 N N . GLU A 1 109 ? 32.806 -12.703 -23.359 1.00 56.94 109 GLU A N 1
ATOM 868 C CA . GLU A 1 109 ? 32.475 -13.302 -22.061 1.00 56.94 109 GLU A CA 1
ATOM 869 C C . GLU A 1 109 ? 30.969 -13.581 -22.028 1.00 56.94 109 GLU A C 1
ATOM 871 O O . GLU A 1 109 ? 30.159 -12.834 -21.487 1.00 56.94 109 GLU A O 1
ATOM 876 N N . ARG A 1 110 ? 30.555 -14.639 -22.725 1.00 59.47 110 ARG A N 1
ATOM 877 C CA . ARG A 1 110 ? 29.206 -15.167 -22.598 1.00 59.47 110 ARG A CA 1
ATOM 878 C C . ARG A 1 110 ? 29.195 -16.044 -21.366 1.00 59.47 110 ARG A C 1
ATOM 880 O O . ARG A 1 110 ? 29.985 -16.981 -21.268 1.00 59.47 110 ARG A O 1
ATOM 887 N N . LEU A 1 111 ? 28.261 -15.759 -20.465 1.00 68.44 111 LEU A N 1
ATOM 888 C CA . LEU A 1 111 ? 27.900 -16.699 -19.416 1.00 68.44 111 LEU A CA 1
ATOM 889 C C . LEU A 1 111 ? 27.646 -18.076 -20.059 1.00 68.44 111 LEU A C 1
ATOM 891 O O . LEU A 1 111 ? 27.023 -18.130 -21.130 1.00 68.44 111 LEU A O 1
ATOM 895 N N . PRO A 1 112 ? 28.138 -19.172 -19.454 1.00 73.25 112 PRO A N 1
ATOM 896 C CA . PRO A 1 112 ? 27.949 -20.512 -19.989 1.00 73.25 112 PRO A CA 1
ATOM 897 C C . PRO A 1 112 ? 26.481 -20.795 -20.315 1.00 73.25 112 PRO A C 1
ATOM 899 O O . PRO A 1 112 ? 25.567 -20.287 -19.657 1.00 73.25 112 PRO A O 1
ATOM 902 N N . SER A 1 113 ? 26.240 -21.630 -21.326 1.00 67.69 113 SER A N 1
ATOM 903 C CA . SER A 1 113 ? 24.885 -22.110 -21.611 1.00 67.69 113 SER A CA 1
ATOM 904 C C . SER A 1 113 ? 24.282 -22.727 -20.345 1.00 67.69 113 SER A C 1
ATOM 906 O O . SER A 1 113 ? 24.931 -23.530 -19.680 1.00 67.69 113 SER A O 1
ATOM 908 N N . GLY A 1 114 ? 23.064 -22.318 -19.983 1.00 78.75 114 GLY A N 1
ATOM 909 C CA . GLY A 1 114 ? 22.403 -22.784 -18.760 1.00 78.75 114 GLY A CA 1
ATOM 910 C C . GLY A 1 114 ? 22.889 -22.139 -17.456 1.00 78.75 114 GLY A C 1
ATOM 911 O O . GLY A 1 114 ? 22.465 -22.574 -16.392 1.00 78.75 114 GLY A O 1
ATOM 912 N N . TYR A 1 115 ? 23.721 -21.088 -17.507 1.00 84.06 115 TYR A N 1
ATOM 913 C CA . TYR A 1 115 ? 24.167 -20.364 -16.308 1.00 84.06 115 TYR A CA 1
ATOM 914 C C . TYR A 1 115 ? 22.999 -19.897 -15.424 1.00 84.06 115 TYR A C 1
ATOM 916 O O . TYR A 1 115 ? 23.066 -19.994 -14.202 1.00 84.06 115 TYR A O 1
ATOM 924 N N . TRP A 1 116 ? 21.914 -19.412 -16.034 1.00 91.50 116 TRP A N 1
ATOM 925 C CA . TRP A 1 116 ? 20.713 -19.010 -15.306 1.00 91.50 116 TRP A CA 1
ATOM 926 C C . TRP A 1 116 ? 19.811 -20.212 -15.027 1.00 91.50 116 TRP A C 1
ATOM 928 O O . TRP A 1 116 ? 18.991 -20.590 -15.864 1.00 91.50 116 TRP A O 1
ATOM 938 N N . THR A 1 117 ? 19.939 -20.772 -13.825 1.00 93.62 117 THR A N 1
ATOM 939 C CA . THR A 1 117 ? 18.957 -21.700 -13.249 1.00 93.62 117 THR A CA 1
ATOM 940 C C . THR A 1 117 ? 17.866 -20.932 -12.504 1.00 93.62 117 THR A C 1
ATOM 942 O O . THR A 1 117 ? 18.028 -19.747 -12.190 1.00 93.62 117 THR A O 1
ATOM 945 N N . LYS A 1 118 ? 16.752 -21.602 -12.189 1.00 92.31 118 LYS A N 1
ATOM 946 C CA . LYS A 1 118 ? 15.665 -20.997 -11.410 1.00 92.31 118 LYS A CA 1
ATOM 947 C C . LYS A 1 118 ? 16.165 -20.509 -10.045 1.00 92.31 118 LYS A C 1
ATOM 949 O O . LYS A 1 118 ? 15.813 -19.414 -9.622 1.00 92.31 118 LYS A O 1
ATOM 954 N N . GLU A 1 119 ? 17.045 -21.275 -9.407 1.00 92.81 119 GLU A N 1
ATOM 955 C CA . GLU A 1 119 ? 17.637 -20.988 -8.098 1.00 92.81 119 GLU A CA 1
ATOM 956 C C . GLU A 1 119 ? 18.524 -19.740 -8.147 1.00 92.81 119 GLU A C 1
ATOM 958 O O . GLU A 1 119 ? 18.348 -18.838 -7.335 1.00 92.81 119 GLU A O 1
ATOM 963 N N . ARG A 1 120 ? 19.413 -19.628 -9.146 1.00 91.94 120 ARG A N 1
ATOM 964 C CA . ARG A 1 120 ? 20.288 -18.451 -9.321 1.00 91.94 120 ARG A CA 1
ATOM 965 C C . ARG A 1 120 ? 19.508 -17.182 -9.645 1.00 91.94 120 ARG A C 1
ATOM 967 O O . ARG A 1 120 ? 19.879 -16.089 -9.224 1.00 91.94 120 ARG A O 1
ATOM 974 N N . VAL A 1 121 ? 18.419 -17.317 -10.400 1.00 95.00 121 VAL A N 1
ATOM 975 C CA . VAL A 1 121 ? 17.506 -16.204 -10.674 1.00 95.00 121 VAL A CA 1
ATOM 976 C C . VAL A 1 121 ? 16.813 -15.746 -9.388 1.00 95.00 121 VAL A C 1
ATOM 978 O O . VAL A 1 121 ? 16.737 -14.542 -9.154 1.00 95.00 121 VAL A O 1
ATOM 981 N N . ILE A 1 122 ? 16.346 -16.675 -8.546 1.00 89.12 122 ILE A N 1
ATOM 982 C CA . ILE A 1 122 ? 15.749 -16.351 -7.241 1.00 89.12 122 ILE A CA 1
ATOM 983 C C . ILE A 1 122 ? 16.787 -15.694 -6.324 1.00 89.12 122 ILE A C 1
ATOM 985 O O . ILE A 1 122 ? 16.491 -14.663 -5.736 1.00 89.12 122 ILE A O 1
ATOM 989 N N . GLU A 1 123 ? 18.007 -16.225 -6.243 1.00 87.94 123 GLU A N 1
ATOM 990 C CA . GLU A 1 123 ? 19.101 -15.645 -5.453 1.00 87.94 123 GLU A CA 1
ATOM 991 C C . GLU A 1 123 ? 19.425 -14.210 -5.891 1.00 87.94 123 GLU A C 1
ATOM 993 O O . GLU A 1 123 ? 19.485 -13.303 -5.061 1.00 87.94 123 GLU A O 1
ATOM 998 N N . SER A 1 124 ? 19.537 -13.973 -7.203 1.00 90.62 124 SER A N 1
ATOM 999 C CA . SER A 1 124 ? 19.697 -12.622 -7.751 1.00 90.62 124 SER A CA 1
ATOM 1000 C C . SER A 1 124 ? 18.537 -11.712 -7.348 1.00 90.62 124 SER A C 1
ATOM 1002 O O . SER A 1 124 ? 18.757 -10.571 -6.950 1.00 90.62 124 SER A O 1
ATOM 1004 N N . ALA A 1 125 ? 17.306 -12.214 -7.428 1.00 82.44 125 ALA A N 1
ATOM 1005 C CA . ALA A 1 125 ? 16.112 -11.465 -7.082 1.00 82.44 125 ALA A CA 1
ATOM 1006 C C . ALA A 1 125 ? 16.047 -11.149 -5.570 1.00 82.44 125 ALA A C 1
ATOM 1008 O O . ALA A 1 125 ? 15.656 -10.049 -5.187 1.00 82.44 125 ALA A O 1
ATOM 1009 N N . LEU A 1 126 ? 16.484 -12.049 -4.684 1.00 78.19 126 LEU A N 1
ATOM 1010 C CA . LEU A 1 126 ? 16.497 -11.828 -3.228 1.00 78.19 126 LEU A CA 1
ATOM 1011 C C . LEU A 1 126 ? 17.294 -10.583 -2.805 1.00 78.19 126 LEU A C 1
ATOM 1013 O O . LEU A 1 126 ? 16.966 -9.973 -1.789 1.00 78.19 126 LEU A O 1
ATOM 1017 N N . GLY A 1 127 ? 18.266 -10.145 -3.611 1.00 74.69 127 GLY A N 1
ATOM 1018 C CA . GLY A 1 127 ? 19.021 -8.908 -3.385 1.00 74.69 127 GLY A CA 1
ATOM 1019 C C . GLY A 1 127 ? 18.238 -7.603 -3.600 1.00 74.69 127 GLY A C 1
ATOM 1020 O O . GLY A 1 127 ? 18.771 -6.528 -3.330 1.00 74.69 127 GLY A O 1
ATOM 1021 N N . PHE A 1 128 ? 16.991 -7.656 -4.084 1.00 66.75 128 PHE A N 1
ATOM 1022 C CA . PHE A 1 128 ? 16.205 -6.468 -4.424 1.00 66.75 128 PHE A CA 1
ATOM 1023 C C . PHE A 1 128 ? 14.807 -6.503 -3.805 1.00 66.75 128 PHE A C 1
ATOM 1025 O O . PHE A 1 128 ? 14.142 -7.533 -3.752 1.00 66.75 128 PHE A O 1
ATOM 1032 N N . SER A 1 129 ? 14.324 -5.330 -3.394 1.00 59.50 129 SER A N 1
ATOM 1033 C CA . SER A 1 129 ? 12.977 -5.144 -2.837 1.00 59.50 129 SER A CA 1
ATOM 1034 C C . SER A 1 129 ? 11.913 -4.834 -3.893 1.00 59.50 129 SER A C 1
ATOM 1036 O O . SER A 1 129 ? 10.721 -4.956 -3.626 1.00 59.50 129 SER A O 1
ATOM 1038 N N . THR A 1 130 ? 12.312 -4.421 -5.104 1.00 60.28 130 THR A N 1
ATOM 1039 C CA . THR A 1 130 ? 11.375 -4.100 -6.189 1.00 60.28 130 THR A CA 1
ATOM 1040 C C . THR A 1 130 ? 11.833 -4.667 -7.525 1.00 60.28 130 THR A C 1
ATOM 1042 O O . THR A 1 130 ? 13.018 -4.653 -7.856 1.00 60.28 130 THR A O 1
ATOM 1045 N N . VAL A 1 131 ? 10.861 -5.067 -8.352 1.00 71.31 131 VAL A N 1
ATOM 1046 C CA . VAL A 1 131 ? 11.108 -5.553 -9.721 1.00 71.31 131 VAL A CA 1
ATOM 1047 C C . VAL A 1 131 ? 11.813 -4.501 -10.583 1.00 71.31 131 VAL A C 1
ATOM 1049 O O . VAL A 1 131 ? 12.640 -4.849 -11.416 1.00 71.31 131 VAL A O 1
ATOM 1052 N N . ALA A 1 132 ? 11.514 -3.212 -10.382 1.00 61.97 132 ALA A N 1
ATOM 1053 C CA . ALA A 1 132 ? 12.144 -2.134 -11.143 1.00 61.97 132 ALA A CA 1
ATOM 1054 C C . ALA A 1 132 ? 13.645 -2.030 -10.829 1.00 61.97 132 ALA A C 1
ATOM 1056 O O . ALA A 1 132 ? 14.455 -2.024 -11.755 1.00 61.97 132 ALA A O 1
ATOM 1057 N N . ALA A 1 133 ? 14.012 -2.025 -9.542 1.00 65.75 133 ALA A N 1
ATOM 1058 C CA . ALA A 1 133 ? 15.411 -2.024 -9.120 1.00 65.75 133 ALA A CA 1
ATOM 1059 C C . ALA A 1 133 ? 16.145 -3.286 -9.601 1.00 65.75 133 ALA A C 1
ATOM 1061 O O . ALA A 1 133 ? 17.237 -3.181 -10.156 1.00 65.75 133 ALA A O 1
ATOM 1062 N N . TRP A 1 134 ? 15.506 -4.454 -9.475 1.00 83.50 134 TRP A N 1
ATOM 1063 C CA . TRP A 1 134 ? 16.063 -5.718 -9.953 1.00 83.50 134 TRP A CA 1
ATOM 1064 C C . TRP A 1 134 ? 16.324 -5.701 -11.464 1.00 83.50 134 TRP A C 1
ATOM 1066 O O . TRP A 1 134 ? 17.421 -6.031 -11.897 1.00 83.50 134 TRP A O 1
ATOM 1076 N N . SER A 1 135 ? 15.363 -5.233 -12.268 1.00 84.12 135 SER A N 1
ATOM 1077 C CA . SER A 1 135 ? 15.505 -5.172 -13.730 1.00 84.12 135 SER A CA 1
ATOM 1078 C C . SER A 1 135 ? 16.594 -4.207 -14.209 1.00 84.12 135 SER A C 1
ATOM 1080 O O . SER A 1 135 ? 17.194 -4.436 -15.254 1.00 84.12 135 SER A O 1
ATOM 1082 N N . LEU A 1 136 ? 16.852 -3.131 -13.458 1.00 70.44 136 LEU A N 1
ATOM 1083 C CA . LEU A 1 136 ? 17.851 -2.126 -13.820 1.00 70.44 136 LEU A CA 1
ATOM 1084 C C . LEU A 1 136 ? 19.276 -2.599 -13.514 1.00 70.44 136 LEU A C 1
ATOM 1086 O O . LEU A 1 136 ? 20.184 -2.339 -14.296 1.00 70.44 136 LEU A O 1
ATOM 1090 N N . VAL A 1 137 ? 19.465 -3.263 -12.371 1.00 74.19 137 VAL A N 1
ATOM 1091 C CA . VAL A 1 137 ? 20.792 -3.662 -11.876 1.00 74.19 137 VAL A CA 1
ATOM 1092 C C . VAL A 1 137 ? 21.168 -5.070 -12.336 1.00 74.19 137 VAL A C 1
ATOM 1094 O O . VAL A 1 137 ? 22.312 -5.307 -12.704 1.00 74.19 137 VAL A O 1
ATOM 1097 N N . ALA A 1 138 ? 20.213 -6.000 -12.355 1.00 86.06 138 ALA A N 1
ATOM 1098 C CA . ALA A 1 138 ? 20.410 -7.398 -12.734 1.00 86.06 138 ALA A CA 1
ATOM 1099 C C . ALA A 1 138 ? 19.509 -7.777 -13.924 1.00 86.06 138 ALA A C 1
ATOM 1101 O O . ALA A 1 138 ? 18.739 -8.742 -13.875 1.00 86.06 138 ALA A O 1
ATOM 1102 N N . GLY A 1 139 ? 19.614 -7.000 -15.007 1.00 85.00 139 GLY A N 1
ATOM 1103 C CA . GLY A 1 139 ? 18.795 -7.159 -16.214 1.00 85.00 139 GLY A CA 1
ATOM 1104 C C . GLY A 1 139 ? 18.863 -8.562 -16.825 1.00 85.00 139 GLY A C 1
ATOM 1105 O O . GLY A 1 139 ? 17.831 -9.112 -17.198 1.00 85.00 139 GLY A O 1
ATOM 1106 N N . ASP A 1 140 ? 20.040 -9.194 -16.833 1.00 89.12 140 ASP A N 1
ATOM 1107 C CA . ASP A 1 140 ? 20.218 -10.542 -17.390 1.00 89.12 140 ASP A CA 1
ATOM 1108 C C . ASP A 1 140 ? 19.446 -11.620 -16.611 1.00 89.12 140 ASP A C 1
ATOM 1110 O O . ASP A 1 140 ? 18.829 -12.506 -17.214 1.00 89.12 140 ASP A O 1
ATOM 1114 N N . ALA A 1 141 ? 19.446 -11.528 -15.275 1.00 92.31 141 ALA A N 1
ATOM 1115 C CA . ALA A 1 141 ? 18.704 -12.423 -14.388 1.00 92.31 141 ALA A CA 1
ATOM 1116 C C . ALA A 1 141 ? 17.192 -12.220 -14.545 1.00 92.31 141 ALA A C 1
ATOM 1118 O O . ALA A 1 141 ? 16.434 -13.185 -14.670 1.00 92.31 141 ALA A O 1
ATOM 1119 N N . TYR A 1 142 ? 16.762 -10.956 -14.592 1.00 91.62 142 TYR A N 1
ATOM 1120 C CA . TYR A 1 142 ? 15.372 -10.578 -14.828 1.00 91.62 142 TYR A CA 1
ATOM 1121 C C . TYR A 1 142 ? 14.864 -11.094 -16.184 1.00 91.62 142 TYR A C 1
ATOM 1123 O O . TYR A 1 142 ? 13.793 -11.704 -16.269 1.00 91.62 142 TYR A O 1
ATOM 1131 N N . ASP A 1 143 ? 15.647 -10.920 -17.248 1.00 89.62 143 ASP A N 1
ATOM 1132 C CA . ASP A 1 143 ? 15.302 -11.398 -18.583 1.00 89.62 143 ASP A CA 1
ATOM 1133 C C . ASP A 1 143 ? 15.269 -12.927 -18.647 1.00 89.62 143 ASP A C 1
ATOM 1135 O O . ASP A 1 143 ? 14.378 -13.500 -19.282 1.00 89.62 143 ASP A O 1
ATOM 1139 N N . ALA A 1 144 ? 16.190 -13.612 -17.960 1.00 92.94 144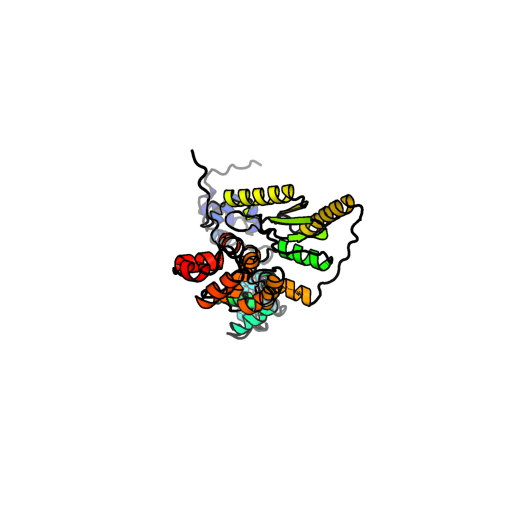 ALA A N 1
ATOM 1140 C CA . ALA A 1 144 ? 16.151 -15.064 -17.816 1.00 92.94 144 ALA A CA 1
ATOM 1141 C C . ALA A 1 144 ? 14.875 -15.527 -17.096 1.00 92.94 144 ALA A C 1
ATOM 1143 O O . ALA A 1 144 ? 14.209 -16.449 -17.576 1.00 92.94 144 ALA A O 1
ATOM 1144 N N . ALA A 1 145 ? 14.479 -14.852 -16.014 1.00 93.56 145 ALA A N 1
ATOM 1145 C CA . ALA A 1 145 ? 13.233 -15.128 -15.306 1.00 93.56 145 ALA A CA 1
ATOM 1146 C C . ALA A 1 145 ? 12.010 -14.959 -16.214 1.00 93.56 145 ALA A C 1
ATOM 1148 O O . ALA A 1 145 ? 11.093 -15.781 -16.198 1.00 93.56 145 ALA A O 1
ATOM 1149 N N . LYS A 1 146 ? 11.994 -13.896 -17.025 1.00 90.31 146 LYS A N 1
ATOM 1150 C CA . LYS A 1 146 ? 10.895 -13.588 -17.944 1.00 90.31 146 LYS A CA 1
ATOM 1151 C C . LYS A 1 146 ? 10.790 -14.611 -19.072 1.00 90.31 146 LYS A C 1
ATOM 1153 O O . LYS A 1 146 ? 9.692 -15.096 -19.332 1.00 90.31 146 LYS A O 1
ATOM 1158 N N . ARG A 1 147 ? 11.912 -14.961 -19.713 1.00 90.31 147 ARG A N 1
ATOM 1159 C CA . ARG A 1 147 ? 11.959 -15.956 -20.802 1.00 90.31 147 ARG A CA 1
ATOM 1160 C C . ARG A 1 147 ? 11.477 -17.334 -20.354 1.00 90.31 147 ARG A C 1
ATOM 1162 O O . ARG A 1 147 ? 10.800 -18.005 -21.122 1.00 90.31 147 ARG A O 1
ATOM 1169 N N . ASN A 1 148 ? 11.800 -17.728 -19.124 1.00 89.62 148 ASN A N 1
ATOM 1170 C CA . ASN A 1 148 ? 11.484 -19.056 -18.594 1.00 89.62 148 ASN A CA 1
ATOM 1171 C C . ASN A 1 148 ? 10.214 -19.099 -17.721 1.00 89.62 148 ASN A C 1
ATOM 1173 O O . ASN A 1 148 ? 9.892 -20.139 -17.152 1.00 89.62 148 ASN A O 1
ATOM 1177 N N . GLY A 1 149 ? 9.488 -17.985 -17.578 1.00 89.44 149 GLY A N 1
ATOM 1178 C CA . GLY A 1 149 ? 8.257 -17.929 -16.780 1.00 89.44 149 GLY A CA 1
ATOM 1179 C C . GLY A 1 149 ? 8.457 -17.976 -15.258 1.00 89.44 149 GLY A C 1
ATOM 1180 O O . GLY A 1 149 ? 7.484 -18.127 -14.523 1.00 89.44 149 GLY A O 1
ATOM 1181 N N . TRP A 1 150 ? 9.682 -17.800 -14.759 1.00 94.62 150 TRP A N 1
ATOM 1182 C CA . TRP A 1 150 ? 10.019 -17.847 -13.327 1.00 94.62 150 TRP A CA 1
ATOM 1183 C C . TRP A 1 150 ? 9.747 -16.544 -12.577 1.00 94.62 150 TRP A C 1
ATOM 1185 O O . TRP A 1 150 ? 9.971 -16.482 -11.374 1.00 94.62 150 TRP A O 1
ATOM 1195 N N . ILE A 1 151 ? 9.257 -15.501 -13.256 1.00 85.31 151 ILE A N 1
ATOM 1196 C CA . ILE A 1 151 ? 9.012 -14.187 -12.644 1.00 85.31 151 ILE A CA 1
ATOM 1197 C C . ILE A 1 151 ? 8.168 -14.291 -11.375 1.00 85.31 151 ILE A C 1
ATOM 1199 O O . ILE A 1 151 ? 8.528 -13.678 -10.383 1.00 85.31 151 ILE A O 1
ATOM 1203 N N . LYS A 1 152 ? 7.087 -15.082 -11.370 1.00 77.88 152 LYS A N 1
ATOM 1204 C CA . LYS A 1 152 ? 6.223 -15.198 -10.184 1.00 77.88 152 LYS A CA 1
ATOM 1205 C C . LYS A 1 152 ? 6.988 -15.685 -8.956 1.00 77.88 152 LYS A C 1
ATOM 1207 O O . LYS A 1 152 ? 6.818 -15.109 -7.889 1.00 77.88 152 LYS A O 1
ATOM 1212 N N . ASP A 1 153 ? 7.836 -16.690 -9.141 1.00 81.19 153 ASP A N 1
ATOM 1213 C CA . ASP A 1 153 ? 8.617 -17.299 -8.067 1.00 81.19 153 ASP A CA 1
ATOM 1214 C C . ASP A 1 153 ? 9.780 -16.388 -7.652 1.00 81.19 153 ASP A C 1
ATOM 1216 O O . ASP A 1 153 ? 9.986 -16.143 -6.469 1.00 81.19 153 ASP A O 1
ATOM 1220 N N . ALA A 1 154 ? 10.487 -15.806 -8.626 1.00 82.62 154 ALA A N 1
ATOM 1221 C CA . ALA A 1 154 ? 11.600 -14.888 -8.387 1.00 82.62 154 ALA A CA 1
ATOM 1222 C C . ALA A 1 154 ? 11.165 -13.576 -7.719 1.00 82.62 154 ALA A C 1
ATOM 1224 O O . ALA A 1 154 ? 11.935 -12.971 -6.987 1.00 82.62 154 ALA A O 1
ATOM 1225 N N . THR A 1 155 ? 9.932 -13.122 -7.954 1.00 77.12 155 THR A N 1
ATOM 1226 C CA . THR A 1 155 ? 9.388 -11.895 -7.355 1.00 77.12 155 THR A CA 1
ATOM 1227 C C . THR A 1 155 ? 8.427 -12.176 -6.199 1.00 77.12 155 THR A C 1
ATOM 1229 O O . THR A 1 155 ? 7.725 -11.262 -5.770 1.00 77.12 155 THR A O 1
ATOM 1232 N N . ALA A 1 156 ? 8.361 -13.417 -5.703 1.00 67.56 156 ALA A N 1
ATOM 1233 C CA . ALA A 1 156 ? 7.435 -13.819 -4.641 1.00 67.56 156 ALA A CA 1
ATOM 1234 C C . ALA A 1 156 ? 7.688 -13.086 -3.312 1.00 67.56 156 ALA A C 1
ATOM 1236 O O . ALA A 1 156 ? 6.757 -12.902 -2.533 1.00 67.56 156 ALA A O 1
ATOM 1237 N N . HIS A 1 157 ? 8.918 -12.629 -3.060 1.00 66.38 157 HIS A N 1
ATOM 1238 C CA . HIS A 1 157 ? 9.256 -11.747 -1.935 1.00 66.38 157 HIS A CA 1
ATOM 1239 C C . HIS A 1 157 ? 9.158 -10.258 -2.292 1.00 66.38 157 HIS A C 1
ATOM 1241 O O . HIS A 1 157 ? 9.003 -9.425 -1.409 1.00 66.38 157 HIS A O 1
ATOM 1247 N N . MET A 1 158 ? 9.207 -9.910 -3.583 1.00 66.69 158 MET A N 1
ATOM 1248 C CA . MET A 1 158 ? 9.121 -8.528 -4.087 1.00 66.69 158 MET A CA 1
ATOM 1249 C C . MET A 1 158 ? 7.683 -8.057 -4.315 1.00 66.69 158 MET A C 1
ATOM 1251 O O . MET A 1 158 ? 7.452 -7.142 -5.118 1.00 66.69 158 MET A O 1
ATOM 1255 N N . VAL A 1 159 ? 6.697 -8.735 -3.722 1.00 46.91 159 VAL A N 1
ATOM 1256 C CA . VAL A 1 159 ? 5.293 -8.528 -4.074 1.00 46.91 159 VAL A CA 1
ATOM 1257 C C . VAL A 1 159 ? 4.955 -7.051 -3.893 1.00 46.91 159 VAL A C 1
ATOM 1259 O O . VAL A 1 159 ? 4.970 -6.501 -2.795 1.00 46.91 159 VAL A O 1
ATOM 1262 N N . LYS A 1 160 ? 4.609 -6.413 -5.014 1.00 54.41 160 LYS A N 1
ATOM 1263 C CA . LYS A 1 160 ? 3.942 -5.112 -5.057 1.00 54.41 160 LYS A CA 1
ATOM 1264 C C . LYS A 1 160 ? 2.584 -5.247 -4.367 1.00 54.41 160 LYS A C 1
ATOM 1266 O O . LYS A 1 160 ? 1.594 -5.553 -5.029 1.00 54.41 160 LYS A O 1
ATOM 1271 N N . ILE A 1 161 ? 2.530 -5.038 -3.057 1.00 51.19 161 ILE A N 1
ATOM 1272 C CA . ILE A 1 161 ? 1.256 -4.883 -2.335 1.00 51.19 161 ILE A CA 1
ATOM 1273 C C . ILE A 1 161 ? 1.037 -3.416 -1.999 1.00 51.19 161 ILE A C 1
ATOM 1275 O O . ILE A 1 161 ? -0.054 -2.896 -2.209 1.00 51.19 161 ILE A O 1
ATOM 1279 N N . VAL A 1 162 ? 2.093 -2.735 -1.567 1.00 59.97 162 VAL A N 1
ATOM 1280 C CA . VAL A 1 162 ? 2.042 -1.322 -1.214 1.00 59.97 162 VAL A CA 1
ATOM 1281 C C . VAL A 1 162 ? 2.362 -0.491 -2.453 1.00 59.97 162 VAL A C 1
ATOM 1283 O O . VAL A 1 162 ? 3.357 -0.730 -3.148 1.00 59.97 162 VAL A O 1
ATOM 1286 N N . SER A 1 163 ? 1.485 0.453 -2.790 1.00 70.56 163 SER A N 1
ATOM 1287 C CA . SER A 1 163 ? 1.755 1.383 -3.883 1.00 70.56 163 SER A CA 1
ATOM 1288 C C . SER A 1 163 ? 3.031 2.175 -3.584 1.00 70.56 163 SER A C 1
ATOM 1290 O O . SER A 1 163 ? 3.388 2.393 -2.429 1.00 70.56 163 SER A O 1
ATOM 1292 N N . HIS A 1 164 ? 3.741 2.625 -4.623 1.00 71.19 164 HIS A N 1
ATOM 1293 C CA . HIS A 1 164 ? 4.962 3.412 -4.418 1.00 71.19 164 HIS A CA 1
ATOM 1294 C C . HIS A 1 164 ? 4.717 4.616 -3.491 1.00 71.19 164 HIS A C 1
ATOM 1296 O O . HIS A 1 164 ? 5.555 4.896 -2.645 1.00 71.19 164 HIS A O 1
ATOM 1302 N N . GLY A 1 165 ? 3.544 5.253 -3.586 1.00 76.25 165 GLY A N 1
ATOM 1303 C CA . GLY A 1 165 ? 3.173 6.349 -2.695 1.00 76.25 165 GLY A CA 1
ATOM 1304 C C . GLY A 1 165 ? 2.953 5.922 -1.248 1.00 76.25 165 GLY A C 1
ATOM 1305 O O . GLY A 1 165 ? 3.530 6.541 -0.363 1.00 76.25 165 GLY A O 1
ATOM 1306 N N . GLU A 1 166 ? 2.213 4.843 -0.983 1.00 81.12 166 GLU A N 1
ATOM 1307 C CA . GLU A 1 166 ? 2.072 4.331 0.388 1.00 81.12 166 GLU A CA 1
ATOM 1308 C C . GLU A 1 166 ? 3.428 3.916 0.987 1.00 81.12 166 GLU A C 1
ATOM 1310 O O . GLU A 1 166 ? 3.665 4.150 2.167 1.00 81.12 166 GLU A O 1
ATOM 1315 N N . HIS A 1 167 ? 4.345 3.355 0.188 1.00 81.44 167 HIS A N 1
ATOM 1316 C CA . HIS A 1 167 ? 5.694 3.015 0.653 1.00 81.44 167 HIS A CA 1
ATOM 1317 C C . HIS A 1 167 ? 6.492 4.275 1.009 1.00 81.44 167 HIS A C 1
ATOM 1319 O O . HIS A 1 167 ? 7.118 4.329 2.067 1.00 81.44 167 HIS A O 1
ATOM 1325 N N . THR A 1 168 ? 6.431 5.307 0.159 1.00 84.81 168 THR A N 1
ATOM 1326 C CA . THR A 1 168 ? 7.028 6.620 0.437 1.00 84.81 168 THR A CA 1
ATOM 1327 C C . THR A 1 168 ? 6.460 7.222 1.720 1.00 84.81 168 THR A C 1
ATOM 1329 O O . THR A 1 168 ? 7.227 7.666 2.567 1.00 84.81 168 THR A O 1
ATOM 1332 N N . MET A 1 169 ? 5.139 7.178 1.913 1.00 88.75 169 MET A N 1
ATOM 1333 C CA . MET A 1 169 ? 4.493 7.671 3.132 1.00 88.75 169 MET A CA 1
ATOM 1334 C C . MET A 1 169 ? 4.940 6.898 4.372 1.00 88.75 169 MET A C 1
ATOM 1336 O O . MET A 1 169 ? 5.296 7.506 5.375 1.00 88.75 169 MET A O 1
ATOM 1340 N N . TYR A 1 170 ? 4.950 5.567 4.305 1.00 90.56 170 TYR A N 1
ATOM 1341 C CA . TYR A 1 170 ? 5.359 4.722 5.423 1.00 90.56 170 TYR A CA 1
ATOM 1342 C C . TYR A 1 170 ? 6.806 5.016 5.831 1.00 90.56 170 TYR A C 1
ATOM 1344 O O . TYR A 1 170 ? 7.086 5.250 7.004 1.00 90.56 170 TYR A O 1
ATOM 1352 N N . SER A 1 171 ? 7.717 5.056 4.853 1.00 87.62 171 SER A N 1
ATOM 1353 C CA . SER A 1 171 ? 9.123 5.399 5.078 1.00 87.62 171 SER A CA 1
ATOM 1354 C C . SER A 1 171 ? 9.269 6.794 5.679 1.00 87.62 171 SER A C 1
ATOM 1356 O O . SER A 1 171 ? 10.018 6.959 6.635 1.00 87.62 171 SER A O 1
ATOM 1358 N N . PHE A 1 172 ? 8.551 7.785 5.145 1.00 91.69 172 PHE A N 1
ATOM 1359 C CA . PHE A 1 172 ? 8.578 9.154 5.651 1.00 91.69 172 PHE A CA 1
ATOM 1360 C C . PHE A 1 172 ? 8.164 9.212 7.126 1.00 91.69 172 PHE A C 1
ATOM 1362 O O . PHE A 1 172 ? 8.876 9.784 7.944 1.00 91.69 172 PHE A O 1
ATOM 1369 N N . LEU A 1 173 ? 7.044 8.584 7.491 1.00 92.94 173 LEU A N 1
ATOM 1370 C CA . LEU A 1 173 ? 6.548 8.617 8.867 1.00 92.94 173 LEU A CA 1
ATOM 1371 C C . LEU A 1 173 ? 7.520 7.954 9.852 1.00 92.94 173 LEU A C 1
ATOM 1373 O O . LEU A 1 173 ? 7.710 8.489 10.941 1.00 92.94 173 LEU A O 1
ATOM 1377 N N . LEU A 1 174 ? 8.164 6.849 9.455 1.00 89.88 174 LEU A N 1
ATOM 1378 C CA . LEU A 1 174 ? 9.216 6.210 10.252 1.00 89.88 174 LEU A CA 1
ATOM 1379 C C . LEU A 1 174 ? 10.420 7.132 10.440 1.00 89.88 174 LEU A C 1
ATOM 1381 O O . LEU A 1 174 ? 10.769 7.433 11.567 1.00 89.88 174 LEU A O 1
ATOM 1385 N N . GLN A 1 175 ? 10.990 7.653 9.347 1.00 91.50 175 GLN A N 1
ATOM 1386 C CA . GLN A 1 175 ? 12.180 8.519 9.375 1.00 91.50 175 GLN A CA 1
ATOM 1387 C C . GLN A 1 175 ? 12.014 9.799 10.204 1.00 91.50 175 GLN A C 1
ATOM 1389 O O . GLN A 1 175 ? 13.012 10.451 10.518 1.00 91.50 175 GLN A O 1
ATOM 1394 N N . HIS A 1 176 ? 10.770 10.199 10.465 1.00 93.25 176 HIS A N 1
ATOM 1395 C CA . HIS A 1 176 ? 10.404 11.384 11.228 1.00 93.25 176 HIS A CA 1
ATOM 1396 C C . HIS A 1 176 ? 9.873 11.058 12.636 1.00 93.25 176 HIS A C 1
ATOM 1398 O O . HIS A 1 176 ? 9.347 11.954 13.297 1.00 93.25 176 HIS A O 1
ATOM 1404 N N . ASP A 1 177 ? 9.983 9.802 13.087 1.00 91.56 177 ASP A N 1
AT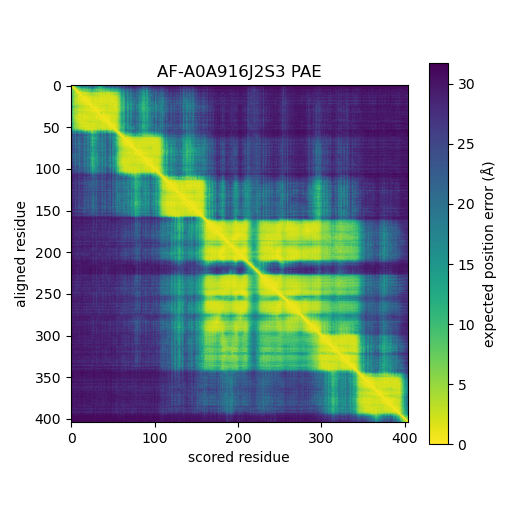OM 1405 C CA . ASP A 1 177 ? 9.506 9.329 14.394 1.00 91.56 177 ASP A CA 1
ATOM 1406 C C . ASP A 1 177 ? 8.017 9.646 14.653 1.00 91.56 177 ASP A C 1
ATOM 1408 O O . ASP A 1 177 ? 7.574 9.884 15.782 1.00 91.56 177 ASP A O 1
ATOM 1412 N N . ILE A 1 178 ? 7.203 9.681 13.594 1.00 92.44 178 ILE A N 1
ATOM 1413 C CA . ILE A 1 178 ? 5.777 9.982 13.702 1.00 92.44 178 ILE A CA 1
ATOM 1414 C C . ILE A 1 178 ? 5.040 8.686 14.020 1.00 92.44 178 ILE A C 1
ATOM 1416 O O . ILE A 1 178 ? 5.105 7.727 13.263 1.00 92.44 178 ILE A O 1
ATOM 1420 N N . ALA A 1 179 ? 4.276 8.657 15.112 1.00 91.56 179 ALA A N 1
ATOM 1421 C CA . ALA A 1 179 ? 3.431 7.510 15.436 1.00 91.56 179 ALA A CA 1
ATOM 1422 C C . ALA A 1 179 ? 2.238 7.399 14.468 1.00 91.56 179 ALA A C 1
ATOM 1424 O O . ALA A 1 179 ? 1.477 8.358 14.291 1.00 91.56 179 ALA A O 1
ATOM 1425 N N . PHE A 1 180 ? 2.035 6.214 13.888 1.00 93.69 180 PHE A N 1
ATOM 1426 C CA . PHE A 1 180 ? 0.913 5.933 12.993 1.00 93.69 180 PHE A CA 1
ATOM 1427 C C . PHE A 1 180 ? 0.418 4.483 13.082 1.00 93.69 180 PHE A C 1
ATOM 1429 O O . PHE A 1 180 ? 1.116 3.579 13.533 1.00 93.69 180 PHE A O 1
ATOM 1436 N N . GLU A 1 181 ? -0.800 4.267 12.594 1.00 89.62 181 GLU A N 1
ATOM 1437 C CA . GLU A 1 181 ? -1.403 2.965 12.339 1.00 89.62 181 GLU A CA 1
ATOM 1438 C C . GLU A 1 181 ? -1.686 2.825 10.836 1.00 89.62 181 GLU A C 1
ATOM 1440 O O . GLU A 1 181 ? -2.426 3.625 10.257 1.00 89.62 181 GLU A O 1
ATOM 1445 N N . TYR A 1 182 ? -1.109 1.802 10.202 1.00 87.88 182 TYR A N 1
ATOM 1446 C CA . TYR A 1 182 ? -1.346 1.481 8.791 1.00 87.88 182 TYR A CA 1
ATOM 1447 C C . TYR A 1 182 ? -2.645 0.675 8.617 1.00 87.88 182 TYR A C 1
ATOM 1449 O O . TYR A 1 182 ? -2.935 -0.223 9.410 1.00 87.88 182 TYR A O 1
ATOM 1457 N N . GLN A 1 183 ? -3.430 0.992 7.584 1.00 86.81 183 GLN A N 1
ATOM 1458 C CA . GLN A 1 183 ? -4.731 0.378 7.275 1.00 86.81 183 GLN A CA 1
ATOM 1459 C C . GLN A 1 183 ? -5.739 0.395 8.441 1.00 86.81 183 GLN A C 1
ATOM 1461 O O . GLN A 1 183 ? -6.471 -0.577 8.676 1.00 86.81 183 GLN A O 1
ATOM 1466 N N . LYS A 1 184 ? -5.799 1.509 9.180 1.00 89.62 184 LYS A N 1
ATOM 1467 C CA . LYS A 1 184 ? -6.644 1.662 10.371 1.00 89.62 184 LYS A CA 1
ATOM 1468 C C . LYS A 1 184 ? -8.120 1.461 10.048 1.00 89.62 184 LYS A C 1
ATOM 1470 O O . LYS A 1 184 ? -8.692 2.169 9.227 1.00 89.62 184 LYS A O 1
ATOM 1475 N N . ARG A 1 185 ? -8.780 0.555 10.767 1.00 88.62 185 ARG A N 1
ATOM 1476 C CA . ARG A 1 185 ? -10.235 0.359 10.698 1.00 88.62 185 ARG A CA 1
ATOM 1477 C C . ARG A 1 185 ? -10.874 0.824 11.992 1.00 88.62 185 ARG A C 1
ATOM 1479 O O . ARG A 1 185 ? -10.452 0.418 13.073 1.00 88.62 185 ARG A O 1
ATOM 1486 N N . PHE A 1 186 ? -11.911 1.639 11.865 1.00 87.69 186 PHE A N 1
ATOM 1487 C CA . PHE A 1 186 ? -12.777 1.992 12.980 1.00 87.69 186 PHE A CA 1
ATOM 1488 C C . PHE A 1 186 ? -13.977 1.039 13.009 1.00 87.69 186 PHE A C 1
ATOM 1490 O O . PHE A 1 186 ? -14.545 0.727 11.961 1.00 87.69 186 PHE A O 1
ATOM 1497 N N . GLY A 1 187 ? -14.343 0.545 14.195 1.00 83.81 187 GLY A N 1
ATOM 1498 C CA . GLY A 1 187 ? -15.351 -0.516 14.342 1.00 83.81 187 GLY A CA 1
ATOM 1499 C C . GLY A 1 187 ? -16.764 -0.117 13.900 1.00 83.81 187 GLY A C 1
ATOM 1500 O O . GLY A 1 187 ? -17.555 -0.971 13.516 1.00 83.81 187 GLY A O 1
ATOM 1501 N N . ASP A 1 188 ? -17.084 1.175 13.908 1.00 86.81 188 ASP A N 1
ATOM 1502 C CA . ASP A 1 188 ? -18.371 1.720 13.471 1.00 86.81 188 ASP A CA 1
ATOM 1503 C C . ASP A 1 188 ? -18.368 2.200 12.003 1.00 86.81 188 ASP A C 1
ATOM 1505 O O . ASP A 1 188 ? -19.429 2.500 11.456 1.00 86.81 188 ASP A O 1
ATOM 1509 N N . LEU A 1 189 ? -17.212 2.213 11.322 1.00 90.94 189 LEU A N 1
ATOM 1510 C CA . LEU A 1 189 ? -17.103 2.585 9.908 1.00 90.94 189 LEU A CA 1
ATOM 1511 C C . LEU A 1 189 ? -17.147 1.355 8.993 1.00 90.94 189 LEU A C 1
ATOM 1513 O O . LEU A 1 189 ? -16.144 0.658 8.799 1.00 90.94 189 LEU A O 1
ATOM 1517 N N . ARG A 1 190 ? -18.297 1.117 8.353 1.00 88.12 190 ARG A N 1
ATOM 1518 C CA . ARG A 1 190 ? -18.466 0.012 7.399 1.00 88.12 190 ARG A CA 1
ATOM 1519 C C . ARG A 1 190 ? -19.397 0.344 6.235 1.00 88.12 190 ARG A C 1
ATOM 1521 O O . ARG A 1 190 ? -20.363 1.082 6.380 1.00 88.12 190 ARG A O 1
ATOM 1528 N N . ASP A 1 191 ? -19.114 -0.284 5.101 1.00 86.62 191 ASP A N 1
ATOM 1529 C CA . ASP A 1 191 ? -20.096 -0.562 4.047 1.00 86.62 191 ASP A CA 1
ATOM 1530 C C . ASP A 1 191 ? -20.553 -2.025 4.254 1.00 86.62 191 ASP A C 1
ATOM 1532 O O . ASP A 1 191 ? -20.960 -2.399 5.354 1.00 86.62 191 ASP A O 1
ATOM 1536 N N . LYS A 1 192 ? -20.355 -2.918 3.276 1.00 84.00 192 LYS A N 1
ATOM 1537 C CA . LYS A 1 192 ? -20.478 -4.378 3.473 1.00 84.00 192 LYS A CA 1
ATOM 1538 C C . LYS A 1 192 ? -19.436 -4.950 4.444 1.00 84.00 192 LYS A C 1
ATOM 1540 O O . LYS A 1 192 ? -19.664 -5.973 5.081 1.00 84.00 192 LYS A O 1
ATOM 1545 N N . LYS A 1 193 ? -18.261 -4.324 4.504 1.00 81.38 193 LYS A N 1
ATOM 1546 C CA . LYS A 1 193 ? -17.140 -4.644 5.400 1.00 81.38 193 LYS A CA 1
ATOM 1547 C C . LYS A 1 193 ? -16.619 -3.339 5.999 1.00 81.38 193 LYS A C 1
ATOM 1549 O O . LYS A 1 193 ? -16.890 -2.272 5.442 1.00 81.38 193 LYS A O 1
ATOM 1554 N N . HIS A 1 194 ? -15.854 -3.427 7.087 1.00 84.69 194 HIS A N 1
ATOM 1555 C CA . HIS A 1 194 ? -15.169 -2.261 7.647 1.00 84.69 194 HIS A CA 1
ATOM 1556 C C . HIS A 1 194 ? -14.304 -1.588 6.581 1.00 84.69 194 HIS A C 1
ATOM 1558 O O . HIS A 1 194 ? -13.669 -2.277 5.772 1.00 84.69 194 HIS A O 1
ATOM 1564 N N . LEU A 1 195 ? -14.295 -0.259 6.562 1.00 89.00 195 LEU A N 1
ATOM 1565 C CA . LEU A 1 195 ? -13.499 0.510 5.609 1.00 89.00 195 LEU A CA 1
ATOM 1566 C C . LEU A 1 195 ? -12.191 0.932 6.297 1.00 89.00 195 LEU A C 1
ATOM 1568 O O . LEU A 1 195 ? -12.256 1.550 7.358 1.00 89.00 195 LEU A O 1
ATOM 1572 N N . PRO A 1 196 ? -11.019 0.551 5.758 1.00 90.69 196 PRO A N 1
ATOM 1573 C CA . PRO A 1 196 ? -9.739 0.980 6.305 1.00 90.69 196 PRO A CA 1
ATOM 1574 C C . PRO A 1 196 ? -9.397 2.387 5.820 1.00 90.69 196 PRO A C 1
ATOM 1576 O O . PRO A 1 196 ? -9.715 2.713 4.679 1.00 90.69 196 PRO A O 1
ATOM 1579 N N . PHE A 1 197 ? -8.709 3.157 6.653 1.00 92.69 197 PHE A N 1
ATOM 1580 C CA . PHE A 1 197 ? -7.916 4.307 6.243 1.00 92.69 197 PHE A CA 1
ATOM 1581 C C . PHE A 1 197 ? -6.483 3.888 5.967 1.00 92.69 197 PHE A C 1
ATOM 1583 O O . PHE A 1 197 ? -5.950 3.124 6.770 1.00 92.69 197 PHE A O 1
ATOM 1590 N N . ASP A 1 198 ? -5.852 4.374 4.896 1.00 91.75 198 ASP A N 1
ATOM 1591 C CA . ASP A 1 198 ? -4.490 3.935 4.551 1.00 91.75 198 ASP A CA 1
ATOM 1592 C C . ASP A 1 198 ? -3.509 4.221 5.694 1.00 91.75 198 ASP A C 1
ATOM 1594 O O . ASP A 1 198 ? -2.777 3.326 6.115 1.00 91.75 198 ASP A O 1
ATOM 1598 N N . PHE A 1 199 ? -3.567 5.422 6.276 1.00 93.88 199 PHE A N 1
ATOM 1599 C CA . PHE A 1 199 ? -2.807 5.773 7.476 1.00 93.88 199 PHE A CA 1
ATOM 1600 C C . PHE A 1 199 ? -3.663 6.551 8.473 1.00 93.88 199 PHE A C 1
ATOM 1602 O O . PHE A 1 199 ? -4.445 7.425 8.102 1.00 93.88 199 PHE A O 1
ATOM 1609 N N . TYR A 1 200 ? -3.468 6.272 9.759 1.00 95.75 200 TYR A N 1
ATOM 1610 C CA . TYR A 1 200 ? -4.010 7.051 10.867 1.00 95.75 200 TYR A CA 1
ATOM 1611 C C . TYR A 1 200 ? -2.874 7.500 11.781 1.00 95.75 200 TYR A C 1
ATOM 1613 O O . TYR A 1 200 ? -2.085 6.676 12.219 1.00 95.75 200 TYR A O 1
ATOM 1621 N N . LEU A 1 201 ? -2.789 8.795 12.073 1.00 96.00 201 LEU A N 1
ATOM 1622 C CA . LEU A 1 201 ? -1.782 9.403 12.940 1.00 96.00 201 LEU A CA 1
ATOM 1623 C C . LEU A 1 201 ? -2.471 9.860 14.239 1.00 96.00 201 LEU A C 1
ATOM 1625 O O . LEU A 1 201 ? -3.069 10.947 14.261 1.00 96.00 201 LEU A O 1
ATOM 1629 N N . PRO A 1 202 ? -2.418 9.065 15.329 1.00 93.44 202 PRO A N 1
ATOM 1630 C CA . PRO A 1 202 ? -3.227 9.296 16.528 1.00 93.44 202 PRO A CA 1
ATOM 1631 C C . PRO A 1 202 ? -2.969 10.651 17.192 1.00 93.44 202 PRO A C 1
ATOM 1633 O O . PRO A 1 202 ? -3.915 11.375 17.506 1.00 93.44 202 PRO A O 1
ATOM 1636 N N . THR A 1 203 ? -1.698 11.047 17.321 1.00 92.62 203 THR A N 1
ATOM 1637 C CA . THR A 1 203 ? -1.269 12.322 17.930 1.00 92.62 203 THR A CA 1
ATOM 1638 C C . THR A 1 203 ? -1.901 13.539 17.247 1.00 92.62 203 THR A C 1
ATOM 1640 O O . THR A 1 203 ? -2.251 14.540 17.883 1.00 92.62 203 THR A O 1
ATOM 1643 N N . PHE A 1 204 ? -2.106 13.441 15.936 1.00 94.50 204 PHE A N 1
ATOM 1644 C CA . PHE A 1 204 ? -2.671 14.508 15.119 1.00 94.50 204 PHE A CA 1
ATOM 1645 C C . PHE A 1 204 ? -4.162 14.344 14.881 1.00 94.50 204 PHE A C 1
ATOM 1647 O O . PHE A 1 204 ? -4.756 15.255 14.325 1.00 94.50 204 PHE A O 1
ATOM 1654 N N . ARG A 1 205 ? -4.778 13.227 15.301 1.00 95.62 205 ARG A N 1
ATOM 1655 C CA . ARG A 1 205 ? -6.141 12.847 14.897 1.00 95.62 205 ARG A CA 1
ATOM 1656 C C . ARG A 1 205 ? -6.333 12.966 13.378 1.00 95.62 205 ARG A C 1
ATOM 1658 O O . ARG A 1 205 ? -7.374 13.424 12.923 1.00 95.62 205 ARG A O 1
ATOM 1665 N N . LEU A 1 206 ? -5.313 12.593 12.606 1.00 97.06 206 LEU A N 1
ATOM 1666 C CA . LEU A 1 206 ? -5.283 12.741 11.151 1.00 97.06 206 LEU A CA 1
ATOM 1667 C C . LEU A 1 206 ? -5.412 11.373 10.487 1.00 97.06 206 LEU A C 1
ATOM 1669 O O . LEU A 1 206 ? -4.679 10.453 10.839 1.00 97.06 206 LEU A O 1
ATOM 1673 N N . VAL A 1 207 ? -6.306 11.252 9.511 1.00 96.94 207 VAL A N 1
ATOM 1674 C CA . VAL A 1 207 ? -6.325 10.135 8.558 1.00 96.94 207 VAL A CA 1
ATOM 1675 C C . VAL A 1 207 ? -5.813 10.595 7.198 1.00 96.94 207 VAL A C 1
ATOM 1677 O O . VAL A 1 207 ? -6.078 11.725 6.779 1.00 96.94 207 VAL A O 1
ATOM 1680 N N . ILE A 1 208 ? -5.067 9.724 6.522 1.00 95.19 208 ILE A N 1
ATOM 1681 C CA . ILE A 1 208 ? -4.502 9.976 5.196 1.00 95.19 208 ILE A CA 1
ATOM 1682 C C . ILE A 1 208 ? -4.947 8.862 4.249 1.00 95.19 208 ILE A C 1
ATOM 1684 O O . ILE A 1 208 ? -4.853 7.685 4.595 1.00 95.19 208 ILE A O 1
ATOM 1688 N N . GLU A 1 209 ? -5.411 9.251 3.064 1.00 92.69 209 GLU A N 1
ATOM 1689 C CA . GLU A 1 209 ? -5.841 8.363 1.979 1.00 92.69 209 GLU A CA 1
ATOM 1690 C C . GLU A 1 209 ? -4.998 8.611 0.727 1.00 92.69 209 GLU A C 1
ATOM 1692 O O . GLU A 1 209 ? -4.861 9.752 0.275 1.00 92.69 209 GLU A O 1
ATOM 1697 N N . PHE A 1 210 ? -4.457 7.545 0.144 1.00 86.50 210 PHE A N 1
ATOM 1698 C CA . PHE A 1 210 ? -3.667 7.585 -1.077 1.00 86.50 210 PHE A CA 1
ATOM 1699 C C . PHE A 1 210 ? -4.474 7.043 -2.261 1.00 86.50 210 PHE A C 1
ATOM 1701 O O . PHE A 1 210 ? -4.667 5.840 -2.444 1.00 86.50 210 PHE A O 1
ATOM 1708 N N . GLN A 1 211 ? -4.942 7.952 -3.112 1.00 76.94 211 GLN A N 1
ATOM 1709 C CA . GLN A 1 211 ? -5.826 7.631 -4.225 1.00 76.94 211 GLN A CA 1
ATOM 1710 C C . GLN A 1 211 ? -5.031 7.215 -5.469 1.00 76.94 211 GLN A C 1
ATOM 1712 O O . GLN A 1 211 ? -4.239 7.978 -6.023 1.00 76.94 211 GLN A O 1
ATOM 1717 N N . GLY A 1 212 ? -5.258 5.985 -5.941 1.00 65.31 212 GLY A N 1
ATOM 1718 C CA . GLY A 1 212 ? -4.645 5.449 -7.160 1.00 65.31 212 GLY A CA 1
ATOM 1719 C C . GLY A 1 212 ? -5.287 5.951 -8.465 1.00 65.31 212 GLY A C 1
ATOM 1720 O O . GLY A 1 212 ? -6.449 6.350 -8.502 1.00 65.31 212 GLY A O 1
ATOM 1721 N N . ARG A 1 213 ? -4.563 5.816 -9.590 1.00 51.25 213 ARG A N 1
ATOM 1722 C CA . ARG A 1 213 ? -4.925 6.343 -10.932 1.00 51.25 213 ARG A CA 1
ATOM 1723 C C . ARG A 1 213 ? -6.261 5.803 -11.482 1.00 51.25 213 ARG A C 1
ATOM 1725 O O . ARG A 1 213 ? -6.840 6.358 -12.407 1.00 51.25 213 ARG A O 1
ATOM 1732 N N . GLN A 1 214 ? -6.778 4.732 -10.879 1.00 46.94 214 GLN A N 1
ATOM 1733 C CA . GLN A 1 214 ? -8.064 4.106 -11.205 1.00 46.94 214 GLN A CA 1
ATOM 1734 C C . GLN A 1 214 ? -9.290 4.929 -10.775 1.00 46.94 214 GLN A C 1
ATOM 1736 O O . GLN A 1 214 ? -10.405 4.545 -11.115 1.00 46.94 214 GLN A O 1
ATOM 1741 N N . HIS A 1 215 ? -9.101 6.053 -10.077 1.00 40.00 215 HIS A N 1
ATOM 1742 C CA . HIS A 1 215 ? -10.169 7.012 -9.787 1.00 40.00 215 HIS A CA 1
ATOM 1743 C C . HIS A 1 215 ? -10.619 7.845 -10.997 1.00 40.00 215 HIS A C 1
ATOM 1745 O O . HIS A 1 215 ? -11.712 8.407 -10.962 1.00 40.00 215 HIS A O 1
ATOM 1751 N N . PHE A 1 216 ? -9.801 7.922 -12.055 1.00 41.88 216 PHE A N 1
ATOM 1752 C CA . PHE A 1 216 ? -9.956 8.942 -13.098 1.00 41.88 216 PHE A CA 1
ATOM 1753 C C . PHE A 1 216 ? -10.267 8.408 -14.504 1.00 41.88 216 PHE A C 1
ATOM 1755 O O . PHE A 1 216 ? -10.778 9.164 -15.325 1.00 41.88 216 PHE A O 1
ATOM 1762 N N . GLU A 1 217 ? -10.036 7.124 -14.806 1.00 37.94 217 GLU A N 1
ATOM 1763 C CA . GLU A 1 217 ? -10.219 6.603 -16.171 1.00 37.94 217 GLU A CA 1
ATOM 1764 C C . GLU A 1 217 ? -11.275 5.497 -16.273 1.00 37.94 217 GLU A C 1
ATOM 1766 O O . GLU A 1 217 ? -11.109 4.368 -15.804 1.00 37.94 217 GLU A O 1
ATOM 1771 N N . THR A 1 218 ? -12.352 5.810 -16.998 1.00 42.00 218 THR A N 1
ATOM 1772 C CA . THR A 1 218 ? -13.292 4.835 -17.556 1.00 42.00 218 THR A CA 1
ATOM 1773 C C . THR A 1 218 ? -12.637 4.123 -18.742 1.00 42.00 218 THR A C 1
ATOM 1775 O O . THR A 1 218 ? -12.885 4.425 -19.907 1.00 42.00 218 THR A O 1
ATOM 1778 N N . SER A 1 219 ? -11.764 3.155 -18.468 1.00 38.91 219 SER A N 1
ATOM 1779 C CA . SER A 1 219 ? -11.252 2.274 -19.523 1.00 38.91 219 SER A CA 1
ATOM 1780 C C . SER A 1 219 ? -12.410 1.473 -20.134 1.00 38.91 219 SER A C 1
ATOM 1782 O O . SER A 1 219 ? -13.041 0.654 -19.464 1.00 38.91 219 SER A O 1
ATOM 1784 N N . LYS A 1 220 ? -12.704 1.716 -21.419 1.00 41.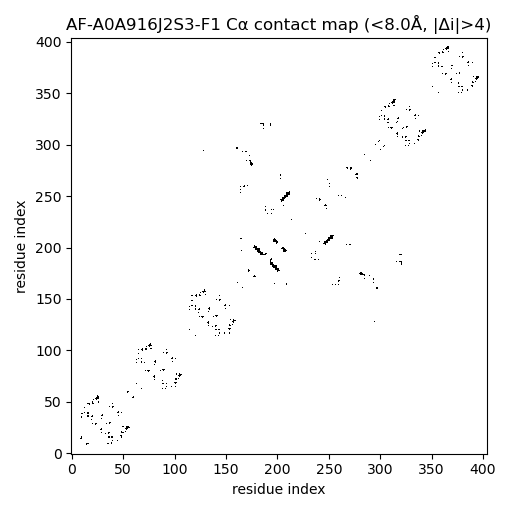81 220 LYS A N 1
ATOM 1785 C CA . LYS A 1 220 ? -13.803 1.074 -22.165 1.00 41.81 220 LYS A CA 1
ATOM 1786 C C . LYS A 1 220 ? -13.550 -0.405 -22.512 1.00 41.81 220 LYS A C 1
ATOM 1788 O O . LYS A 1 220 ? -14.447 -1.036 -23.063 1.00 41.81 220 LYS A O 1
ATOM 1793 N N . THR A 1 221 ? -12.386 -0.979 -22.180 1.00 45.34 221 THR A N 1
ATOM 1794 C CA . THR A 1 221 ? -11.933 -2.244 -22.804 1.00 45.34 221 THR A CA 1
ATOM 1795 C C . THR A 1 221 ? -11.367 -3.287 -21.837 1.00 45.34 221 THR A C 1
ATOM 1797 O O . THR A 1 221 ? -10.531 -4.097 -22.224 1.00 45.34 221 THR A O 1
ATOM 1800 N N . SER A 1 222 ? -11.794 -3.327 -20.575 1.00 36.19 222 SER A N 1
ATOM 1801 C CA . SER A 1 222 ? -11.311 -4.368 -19.663 1.00 36.19 222 SER A CA 1
AT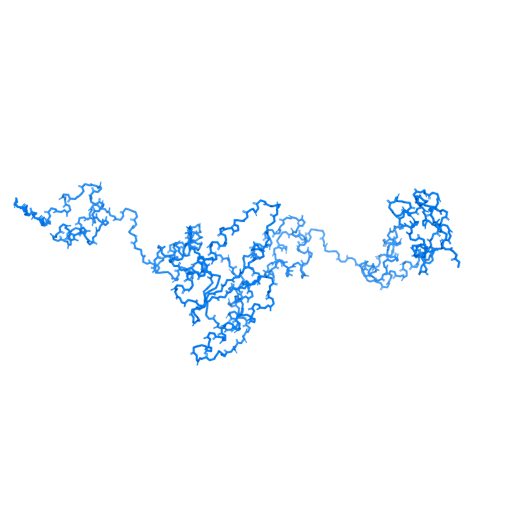OM 1802 C C . SER A 1 222 ? -12.421 -4.990 -18.830 1.00 36.19 222 SER A C 1
ATOM 1804 O O . SER A 1 222 ? -13.319 -4.310 -18.339 1.00 36.19 222 SER A O 1
ATOM 1806 N N . MET A 1 223 ? -12.275 -6.297 -18.606 1.00 37.56 223 MET A N 1
ATOM 1807 C CA . MET A 1 223 ? -12.940 -7.129 -17.595 1.00 37.56 223 MET A CA 1
ATOM 1808 C C . MET A 1 223 ? -13.008 -6.454 -16.199 1.00 37.56 223 MET A C 1
ATOM 1810 O O . MET A 1 223 ? -13.844 -6.803 -15.371 1.00 37.56 223 MET A O 1
ATOM 1814 N N . TYR A 1 224 ? -12.188 -5.421 -15.968 1.00 40.59 224 TYR A N 1
ATOM 1815 C CA . TYR A 1 224 ? -12.255 -4.446 -14.880 1.00 40.59 224 TYR A CA 1
ATOM 1816 C C . TYR A 1 224 ? -13.288 -3.319 -15.104 1.00 40.59 224 TYR A C 1
ATOM 1818 O O . TYR A 1 224 ? -12.941 -2.137 -15.053 1.00 40.59 224 TYR A O 1
ATOM 1826 N N . ARG A 1 225 ? -14.588 -3.632 -15.212 1.00 43.50 225 ARG A N 1
ATOM 1827 C CA . ARG A 1 225 ? -15.624 -2.659 -14.794 1.00 43.50 225 ARG A CA 1
ATOM 1828 C C . ARG A 1 225 ? -15.542 -2.498 -13.272 1.00 43.50 225 ARG A C 1
ATOM 1830 O O . ARG A 1 225 ? -16.363 -3.024 -12.525 1.00 43.50 225 ARG A O 1
ATOM 1837 N N . LYS A 1 226 ? -14.495 -1.830 -12.783 1.00 53.12 226 LYS A N 1
ATOM 1838 C CA . LYS A 1 226 ? -14.396 -1.440 -11.378 1.00 53.12 226 LYS A CA 1
ATOM 1839 C C . LYS A 1 226 ? -15.511 -0.436 -11.114 1.00 53.12 226 LYS A C 1
ATOM 1841 O O . LYS A 1 226 ? -15.667 0.548 -11.826 1.00 53.12 226 LYS A O 1
ATOM 1846 N N . ASN A 1 227 ? -16.340 -0.771 -10.135 1.00 65.44 227 ASN A N 1
ATOM 1847 C CA . ASN A 1 227 ? -17.559 -0.068 -9.767 1.00 65.44 227 ASN A CA 1
ATOM 1848 C C . ASN A 1 227 ? -17.222 1.330 -9.211 1.00 65.44 227 ASN A C 1
ATOM 1850 O O . ASN A 1 227 ? -17.108 1.493 -7.997 1.00 65.44 227 ASN A O 1
ATOM 1854 N N . LEU A 1 228 ? -17.025 2.312 -10.100 1.00 69.50 228 LEU A N 1
ATOM 1855 C CA . LEU A 1 228 ? -16.693 3.704 -9.769 1.00 69.50 228 LEU A CA 1
ATOM 1856 C C . LEU A 1 228 ? -17.676 4.283 -8.743 1.00 69.50 228 LEU A C 1
ATOM 1858 O O . LEU A 1 228 ? -17.251 4.858 -7.746 1.00 69.50 228 LEU A O 1
ATOM 1862 N N . ALA A 1 229 ? -18.974 4.019 -8.921 1.00 77.94 229 ALA A N 1
ATOM 1863 C CA . ALA A 1 229 ? -20.017 4.425 -7.981 1.00 77.94 229 ALA A CA 1
ATOM 1864 C C . ALA A 1 229 ? -19.815 3.810 -6.583 1.00 77.94 229 ALA A C 1
ATOM 1866 O O . ALA A 1 229 ? -19.968 4.478 -5.564 1.00 77.94 229 ALA A O 1
ATOM 1867 N N . GLY A 1 230 ? -19.418 2.537 -6.515 1.00 83.31 230 GLY A N 1
ATOM 1868 C CA . GLY A 1 230 ? -19.083 1.873 -5.255 1.00 83.31 230 GLY A CA 1
ATOM 1869 C C . GLY A 1 230 ? -17.806 2.404 -4.597 1.00 83.31 230 GLY A C 1
ATOM 1870 O O . GLY A 1 230 ? -17.668 2.311 -3.380 1.00 83.31 230 GLY A O 1
ATOM 1871 N N . GLN A 1 231 ? -16.857 2.939 -5.365 1.00 79.75 231 GLN A N 1
ATOM 1872 C CA . GLN A 1 231 ? -15.668 3.598 -4.826 1.00 79.75 231 GLN A CA 1
ATOM 1873 C C . GLN A 1 231 ? -16.018 4.984 -4.279 1.00 79.75 231 GLN A C 1
ATOM 1875 O O . GLN A 1 231 ? -15.890 5.182 -3.076 1.00 79.75 231 GLN A O 1
ATOM 1880 N N . GLN A 1 232 ? -16.650 5.832 -5.095 1.00 83.94 232 GLN A N 1
ATOM 1881 C CA . GLN A 1 232 ? -17.146 7.155 -4.695 1.00 83.94 232 GLN A CA 1
ATOM 1882 C C . GLN A 1 232 ? -18.022 7.102 -3.437 1.00 83.94 232 GLN A C 1
ATOM 1884 O O . GLN A 1 232 ? -17.856 7.911 -2.527 1.00 83.94 232 GLN A O 1
ATOM 1889 N N . ARG A 1 233 ? -18.922 6.113 -3.336 1.00 89.00 233 ARG A N 1
ATOM 1890 C CA . ARG A 1 233 ? -19.734 5.904 -2.129 1.00 89.00 233 ARG A CA 1
ATOM 1891 C C . ARG A 1 233 ? -18.881 5.622 -0.891 1.00 89.00 233 ARG A C 1
ATOM 1893 O O . ARG A 1 233 ? -19.174 6.146 0.178 1.00 89.00 233 ARG A O 1
ATOM 1900 N N . ARG A 1 234 ? -17.862 4.764 -1.003 1.00 88.75 234 ARG A N 1
ATOM 1901 C CA . ARG A 1 234 ? -16.983 4.419 0.128 1.00 88.75 234 ARG A CA 1
ATOM 1902 C C . ARG A 1 234 ? -16.144 5.617 0.560 1.00 88.75 234 ARG A C 1
ATOM 1904 O O . ARG A 1 234 ? -16.007 5.827 1.760 1.00 88.75 234 ARG A O 1
ATOM 1911 N N . ASP A 1 235 ? -15.660 6.412 -0.387 1.00 89.31 235 ASP A N 1
ATOM 1912 C CA . ASP A 1 235 ? -14.901 7.629 -0.086 1.00 89.31 235 ASP A CA 1
ATOM 1913 C C . ASP A 1 235 ? -15.791 8.674 0.598 1.00 89.31 235 ASP A C 1
ATOM 1915 O O . ASP A 1 235 ? -15.387 9.277 1.589 1.00 89.31 235 ASP A O 1
ATOM 1919 N N . ALA A 1 236 ? -17.044 8.826 0.153 1.00 91.75 236 ALA A N 1
ATOM 1920 C CA . ALA A 1 236 ? -18.024 9.682 0.823 1.00 91.75 236 ALA A CA 1
ATOM 1921 C C . ALA A 1 236 ? -18.281 9.235 2.274 1.00 91.75 236 ALA A C 1
ATOM 1923 O O . ALA A 1 236 ? -18.222 10.057 3.186 1.00 91.75 236 ALA A O 1
ATOM 1924 N N . LEU A 1 237 ? -18.478 7.930 2.513 1.00 94.19 237 LEU A N 1
ATOM 1925 C CA . LEU A 1 237 ? -18.641 7.386 3.869 1.00 94.19 237 LEU A CA 1
ATOM 1926 C C . LEU A 1 237 ? -17.426 7.676 4.758 1.00 94.19 237 LEU A C 1
ATOM 1928 O O . LEU A 1 237 ? -17.595 8.059 5.913 1.00 94.19 237 LEU A O 1
ATOM 1932 N N . LYS A 1 238 ? -16.209 7.513 4.227 1.00 94.62 238 LYS A N 1
ATOM 1933 C CA . LYS A 1 238 ? -14.962 7.820 4.940 1.00 94.62 238 LYS A CA 1
ATOM 1934 C C . LYS A 1 238 ? -14.867 9.299 5.324 1.00 94.62 238 LYS A C 1
ATOM 1936 O O . LYS A 1 238 ? -14.538 9.596 6.471 1.00 94.62 238 LYS A O 1
ATOM 1941 N N . ARG A 1 239 ? -15.192 10.215 4.404 1.00 94.19 239 ARG A N 1
ATOM 1942 C CA . ARG A 1 239 ? -15.183 11.664 4.672 1.00 94.19 239 ARG A CA 1
ATOM 1943 C C . ARG A 1 239 ? -16.200 12.057 5.736 1.00 94.19 239 ARG A C 1
ATOM 1945 O O . ARG A 1 239 ? -15.818 12.659 6.735 1.00 94.19 239 ARG A O 1
ATOM 1952 N N . SER A 1 240 ? -17.463 11.663 5.565 1.00 94.88 240 SER A N 1
ATOM 1953 C CA . SER A 1 240 ? -18.523 11.971 6.534 1.00 94.88 240 SER A CA 1
ATOM 1954 C C . SER A 1 240 ? -18.226 11.369 7.906 1.00 94.88 240 SER A C 1
ATOM 1956 O O . SER A 1 240 ? -18.540 11.961 8.935 1.00 94.88 240 SER A O 1
ATOM 1958 N N . TYR A 1 241 ? -17.590 10.196 7.940 1.00 95.81 241 TYR A N 1
ATOM 1959 C CA . TYR A 1 241 ? -17.128 9.600 9.184 1.00 95.81 241 TYR A CA 1
ATOM 1960 C C . TYR A 1 241 ? -16.062 10.457 9.866 1.00 95.81 241 TYR A C 1
ATOM 1962 O O . TYR A 1 241 ? -16.218 10.776 11.042 1.00 95.81 241 TYR A O 1
ATOM 1970 N N . ALA A 1 242 ? -15.007 10.837 9.138 1.00 95.31 242 ALA A N 1
ATOM 1971 C CA . ALA A 1 242 ? -13.926 11.655 9.674 1.00 95.31 242 ALA A CA 1
ATOM 1972 C C . ALA A 1 242 ? -14.445 12.990 10.228 1.00 95.31 242 ALA A C 1
ATOM 1974 O O . ALA A 1 242 ? -14.079 13.368 11.337 1.00 95.31 242 ALA A O 1
ATOM 1975 N N . GLU A 1 243 ? -15.364 13.642 9.514 1.00 95.12 243 GLU A N 1
ATOM 1976 C CA . GLU A 1 243 ? -16.026 14.867 9.967 1.00 95.12 243 GLU A CA 1
ATOM 1977 C C . GLU A 1 243 ? -16.826 14.644 11.259 1.00 95.12 243 GLU A C 1
ATOM 1979 O O . GLU A 1 243 ? -16.597 15.327 12.258 1.00 95.12 243 GLU A O 1
ATOM 1984 N N . ARG A 1 244 ? -17.696 13.625 11.286 1.00 95.88 244 ARG A N 1
ATOM 1985 C CA . ARG A 1 244 ? -18.559 13.307 12.436 1.00 95.88 244 ARG A CA 1
ATOM 1986 C C . ARG A 1 244 ? -17.785 13.090 13.737 1.00 95.88 244 ARG A C 1
ATOM 1988 O O . ARG A 1 244 ? -18.286 13.439 14.801 1.00 95.88 244 ARG A O 1
ATOM 1995 N N . ILE A 1 245 ? -16.601 12.480 13.672 1.00 94.19 245 ILE A N 1
ATOM 1996 C CA . ILE A 1 245 ? -15.787 12.178 14.862 1.00 94.19 245 ILE A CA 1
ATOM 1997 C C . ILE A 1 245 ? -14.612 13.152 15.065 1.00 94.19 245 ILE A C 1
ATOM 1999 O O . ILE A 1 245 ? -13.740 12.906 15.907 1.00 94.19 245 ILE A O 1
ATOM 2003 N N . GLY A 1 246 ? -14.571 14.252 14.307 1.00 94.44 246 GLY A N 1
ATOM 2004 C CA . GLY A 1 246 ? -13.552 15.294 14.444 1.00 94.44 246 GLY A CA 1
ATOM 2005 C C . GLY A 1 246 ? -12.135 14.792 14.159 1.00 94.44 246 GLY A C 1
ATOM 2006 O O . GLY A 1 246 ? -11.220 15.007 14.961 1.00 94.44 246 GLY A O 1
ATOM 2007 N N . LEU A 1 247 ? -11.961 14.053 13.063 1.00 96.00 247 LEU A N 1
ATOM 2008 C CA . LEU A 1 247 ? -10.655 13.716 12.505 1.00 96.00 247 LEU A CA 1
ATOM 2009 C C . LEU A 1 247 ? -10.275 14.726 11.422 1.00 96.00 247 LEU A C 1
ATOM 2011 O O . LEU A 1 247 ? -11.079 15.071 10.557 1.00 96.00 247 LEU A O 1
ATOM 2015 N N . HIS A 1 248 ? -9.012 15.141 11.421 1.00 97.12 248 HIS A N 1
ATOM 2016 C CA . HIS A 1 248 ? -8.431 15.778 10.251 1.00 97.12 248 HIS A CA 1
ATOM 2017 C C . HIS A 1 248 ? -8.294 14.743 9.131 1.00 97.12 248 HIS A C 1
ATOM 2019 O O . HIS A 1 248 ? -8.064 13.559 9.380 1.00 97.12 248 HIS A O 1
ATOM 2025 N N . TYR A 1 249 ? -8.409 15.202 7.891 1.00 95.88 249 TYR A N 1
ATOM 2026 C CA . TYR A 1 249 ? -8.441 14.341 6.716 1.00 95.88 249 TYR A CA 1
ATOM 2027 C C . TYR A 1 249 ? -7.515 14.907 5.634 1.00 95.88 249 TYR A C 1
ATOM 2029 O O . TYR A 1 249 ? -7.535 16.116 5.372 1.00 95.88 249 TYR A O 1
ATOM 2037 N N . LEU A 1 250 ? -6.681 14.053 5.041 1.00 94.88 250 LEU A N 1
ATOM 2038 C CA . LEU A 1 250 ? -5.765 14.391 3.951 1.00 94.88 250 LEU A CA 1
ATOM 2039 C C . LEU A 1 250 ? -5.891 13.360 2.831 1.00 94.88 250 LEU A C 1
ATOM 2041 O O . LEU A 1 250 ? -5.780 12.162 3.070 1.00 94.88 250 LEU A O 1
ATOM 2045 N N . GLU A 1 251 ? -6.069 13.834 1.604 1.00 92.19 251 GLU A N 1
ATOM 2046 C CA . GLU A 1 251 ? -6.053 12.980 0.418 1.00 92.19 251 GLU A CA 1
ATOM 2047 C C . GLU A 1 251 ? -4.874 13.323 -0.460 1.00 92.19 251 GLU A C 1
ATOM 2049 O O . GLU A 1 251 ? -4.592 14.495 -0.711 1.00 92.19 251 GLU A O 1
ATOM 2054 N N . LEU A 1 252 ? -4.217 12.282 -0.947 1.00 88.56 252 LEU A N 1
ATOM 2055 C CA . LEU A 1 252 ? -3.051 12.383 -1.799 1.00 88.56 252 LEU A CA 1
ATOM 2056 C C . LEU A 1 252 ? -3.326 11.655 -3.111 1.00 88.56 252 LEU A C 1
ATOM 2058 O O . LEU A 1 252 ? -3.801 10.522 -3.119 1.00 88.56 252 LEU A O 1
ATOM 2062 N N . ASP A 1 253 ? -3.016 12.310 -4.225 1.00 81.12 253 ASP A N 1
ATOM 2063 C CA . ASP A 1 253 ? -3.156 11.732 -5.560 1.00 81.12 253 ASP A CA 1
ATOM 2064 C C . ASP A 1 253 ? -1.846 11.060 -5.990 1.00 81.12 253 ASP A C 1
ATOM 2066 O O . ASP A 1 253 ? -0.767 11.660 -5.969 1.00 81.12 253 ASP A O 1
ATOM 2070 N N . CYS A 1 254 ? -1.949 9.818 -6.461 1.00 70.88 254 CYS A N 1
ATOM 2071 C CA . CYS A 1 254 ? -0.843 9.071 -7.044 1.00 70.88 254 CYS A CA 1
ATOM 2072 C C . CYS A 1 254 ? -0.172 9.729 -8.259 1.00 70.88 254 CYS A C 1
ATOM 2074 O O . CYS A 1 254 ? 0.929 9.321 -8.631 1.00 70.88 254 CYS A O 1
ATOM 2076 N N . SER A 1 255 ? -0.804 10.710 -8.907 1.00 68.62 255 SER A N 1
ATOM 2077 C CA . SER A 1 255 ? -0.199 11.479 -9.996 1.00 68.62 255 SER A CA 1
ATOM 2078 C C . SER A 1 255 ? 0.904 12.429 -9.504 1.00 68.62 255 SER A C 1
ATOM 2080 O O . SER A 1 255 ? 1.800 12.775 -10.276 1.00 68.62 255 SER A O 1
ATOM 2082 N N . LYS A 1 256 ? 0.906 12.770 -8.207 1.00 75.00 256 LYS A N 1
ATOM 2083 C CA . LYS A 1 256 ? 1.793 13.756 -7.575 1.00 75.00 256 LYS A CA 1
ATOM 2084 C C . LYS A 1 256 ? 2.722 13.140 -6.529 1.00 75.00 256 LYS A C 1
ATOM 2086 O O . LYS A 1 256 ? 2.932 13.695 -5.457 1.00 75.00 256 LYS A O 1
ATOM 2091 N N . VAL A 1 257 ? 3.326 11.993 -6.843 1.00 68.12 257 VAL A N 1
ATOM 2092 C CA . VAL A 1 257 ? 4.210 11.264 -5.907 1.00 68.12 257 VAL A CA 1
ATOM 2093 C C . VAL A 1 257 ? 5.313 12.149 -5.309 1.00 68.12 257 VAL A C 1
ATOM 2095 O O . VAL A 1 257 ? 5.622 12.037 -4.128 1.00 68.12 257 VAL A O 1
ATOM 2098 N N . LYS A 1 258 ? 5.885 13.061 -6.105 1.00 74.50 258 LYS A N 1
ATOM 2099 C CA . LYS A 1 258 ? 6.959 13.966 -5.661 1.00 74.50 258 LYS A CA 1
ATOM 2100 C C . LYS A 1 258 ? 6.513 14.984 -4.601 1.00 74.50 258 LYS A C 1
ATOM 2102 O O . LYS A 1 258 ? 7.365 15.568 -3.947 1.00 74.50 258 LYS A O 1
ATOM 2107 N N . GLU A 1 259 ? 5.208 15.194 -4.440 1.00 84.31 259 GLU A N 1
ATOM 2108 C CA . GLU A 1 259 ? 4.613 16.169 -3.515 1.00 84.31 259 GLU A CA 1
ATOM 2109 C C . GLU A 1 259 ? 4.044 15.503 -2.248 1.00 84.31 259 GLU A C 1
ATOM 2111 O O . GLU A 1 259 ? 3.479 16.181 -1.396 1.00 84.31 259 GLU A O 1
ATOM 2116 N N . ILE A 1 260 ? 4.177 14.177 -2.099 1.00 86.00 260 ILE A N 1
ATOM 2117 C CA . ILE A 1 260 ? 3.629 13.439 -0.949 1.00 86.00 260 ILE A CA 1
ATOM 2118 C C . ILE A 1 260 ? 4.206 13.972 0.367 1.00 86.00 260 ILE A C 1
ATOM 2120 O O . ILE A 1 260 ? 3.450 14.324 1.272 1.00 86.00 260 ILE A O 1
ATOM 2124 N N . GLU A 1 261 ? 5.536 14.049 0.474 1.00 89.44 261 GLU A N 1
ATOM 2125 C CA . GLU A 1 261 ? 6.200 14.487 1.708 1.00 89.44 261 GLU A CA 1
ATOM 2126 C C . GLU A 1 261 ? 5.828 15.934 2.049 1.00 89.44 261 GLU A C 1
ATOM 2128 O O . GLU A 1 261 ? 5.456 16.225 3.184 1.00 89.44 261 GLU A O 1
ATOM 2133 N N . SER A 1 262 ? 5.846 16.839 1.064 1.00 90.81 262 SER A N 1
ATOM 2134 C CA . SER A 1 262 ? 5.512 18.250 1.284 1.00 90.81 262 SER A CA 1
ATOM 2135 C C . SER A 1 262 ? 4.052 18.447 1.698 1.00 90.81 262 SER A C 1
ATOM 2137 O O . SER A 1 262 ? 3.780 19.254 2.587 1.00 90.81 262 SER A O 1
ATOM 2139 N N . ALA A 1 263 ? 3.115 17.686 1.126 1.00 92.88 263 ALA A N 1
ATOM 2140 C CA . ALA A 1 263 ? 1.708 17.731 1.516 1.00 92.88 263 ALA A CA 1
ATOM 2141 C C . ALA A 1 263 ? 1.492 17.256 2.963 1.00 92.88 263 ALA A C 1
ATOM 2143 O O . ALA A 1 263 ? 0.738 17.882 3.713 1.00 92.88 263 ALA A O 1
ATOM 2144 N N . ILE A 1 264 ? 2.184 16.188 3.381 1.00 93.25 264 ILE A N 1
ATOM 2145 C CA . ILE A 1 264 ? 2.138 15.696 4.766 1.00 93.25 264 ILE A CA 1
ATOM 2146 C C . ILE A 1 264 ? 2.748 16.728 5.719 1.00 93.25 264 ILE A C 1
ATOM 2148 O O . ILE A 1 264 ? 2.128 17.057 6.730 1.00 93.25 264 ILE A O 1
ATOM 2152 N N . ILE A 1 265 ? 3.920 17.278 5.383 1.00 93.75 265 ILE A N 1
ATOM 2153 C CA . ILE A 1 265 ? 4.597 18.310 6.181 1.00 93.75 265 ILE A CA 1
ATOM 2154 C C . ILE A 1 265 ? 3.693 19.522 6.379 1.00 93.75 265 ILE A C 1
ATOM 2156 O O . ILE A 1 265 ? 3.505 19.959 7.516 1.00 93.75 265 ILE A O 1
ATOM 2160 N N . SER A 1 266 ? 3.103 20.038 5.297 1.00 94.19 266 SER A N 1
ATOM 2161 C CA . SER A 1 266 ? 2.179 21.172 5.357 1.00 94.19 266 SER A CA 1
ATOM 2162 C C . SER A 1 266 ? 1.021 20.864 6.300 1.00 94.19 266 SER A C 1
ATOM 2164 O O . SER A 1 266 ? 0.793 21.595 7.260 1.00 94.19 266 SER A O 1
ATOM 2166 N N . LYS A 1 267 ? 0.346 19.724 6.101 1.00 95.56 267 LYS A N 1
ATOM 2167 C CA . LYS A 1 267 ? -0.838 19.368 6.888 1.00 95.56 267 LYS A CA 1
ATOM 2168 C C . LYS A 1 267 ? -0.528 19.185 8.372 1.00 95.56 267 LYS A C 1
ATOM 2170 O O . LYS A 1 267 ? -1.305 19.624 9.219 1.00 95.56 267 LYS A O 1
ATOM 2175 N N . LEU A 1 268 ? 0.584 18.528 8.698 1.00 94.75 268 LEU A N 1
ATOM 2176 C CA . LEU A 1 268 ? 0.999 18.320 10.084 1.00 94.75 268 LEU A CA 1
ATOM 2177 C C . LEU A 1 268 ? 1.420 19.629 10.751 1.00 94.75 268 LEU A C 1
ATOM 2179 O O . LEU A 1 268 ? 1.077 19.845 11.912 1.00 94.75 268 LEU A O 1
ATOM 2183 N N . THR A 1 269 ? 2.096 20.514 10.017 1.00 94.25 269 THR A N 1
ATOM 2184 C CA . THR A 1 269 ? 2.472 21.846 10.510 1.00 94.25 269 THR A CA 1
ATOM 2185 C C . THR A 1 269 ? 1.235 22.693 10.804 1.00 94.25 269 THR A C 1
ATOM 2187 O O . THR A 1 269 ? 1.162 23.287 11.878 1.00 94.25 269 THR A O 1
ATOM 2190 N N . ASP A 1 270 ? 0.225 22.674 9.928 1.00 94.00 270 ASP A N 1
ATOM 2191 C CA . ASP A 1 270 ? -1.038 23.395 10.136 1.00 94.00 270 ASP A CA 1
ATOM 2192 C C . ASP A 1 270 ? -1.767 22.908 11.397 1.00 94.00 270 ASP A C 1
ATOM 2194 O O . ASP A 1 270 ? -2.179 23.704 12.241 1.00 94.00 270 ASP A O 1
ATOM 2198 N N . ILE A 1 271 ? -1.885 21.586 11.574 1.00 94.06 271 ILE A N 1
ATOM 2199 C CA . ILE A 1 271 ? -2.523 20.994 12.763 1.00 94.06 271 ILE A CA 1
ATOM 2200 C C . ILE A 1 271 ? -1.726 21.331 14.033 1.00 94.06 271 ILE A C 1
ATOM 2202 O O . ILE A 1 271 ? -2.309 21.623 15.078 1.00 94.06 271 ILE A O 1
ATOM 2206 N N . ALA A 1 272 ? -0.396 21.295 13.961 1.00 92.12 272 ALA A N 1
ATOM 2207 C CA . ALA A 1 272 ? 0.486 21.630 15.075 1.00 92.12 272 ALA A CA 1
ATOM 2208 C C . ALA A 1 272 ? 0.354 23.112 15.481 1.00 92.12 272 ALA A C 1
ATOM 2210 O O . ALA A 1 272 ? 0.257 23.424 16.672 1.00 92.12 272 ALA A O 1
ATOM 2211 N N . ALA A 1 273 ? 0.256 24.012 14.496 1.00 90.69 273 ALA A N 1
ATOM 2212 C CA . ALA A 1 273 ? 0.014 25.436 14.706 1.00 90.69 273 ALA A CA 1
ATOM 2213 C C . ALA A 1 273 ? -1.352 25.694 15.362 1.00 90.69 273 ALA A C 1
ATOM 2215 O O . ALA A 1 273 ? -1.420 26.424 16.349 1.00 90.69 273 ALA A O 1
ATOM 2216 N N . MET A 1 274 ? -2.418 25.022 14.904 1.00 90.06 274 MET A N 1
ATOM 2217 C CA . MET A 1 274 ? -3.750 25.098 15.531 1.00 90.06 274 MET A CA 1
ATOM 2218 C C . MET A 1 274 ? -3.741 24.653 17.003 1.00 90.06 274 MET A C 1
ATOM 2220 O O . MET A 1 274 ? -4.523 25.153 17.806 1.00 90.06 274 MET A O 1
ATOM 2224 N N . LYS A 1 275 ? -2.849 23.725 17.373 1.00 88.69 275 LYS A N 1
ATOM 2225 C CA . LYS A 1 275 ? -2.676 23.242 18.754 1.00 88.69 275 LYS A CA 1
ATOM 2226 C C . LYS A 1 275 ? -1.703 24.085 19.592 1.00 88.69 275 LYS A C 1
ATOM 2228 O O . LYS A 1 275 ? -1.444 23.729 20.741 1.00 88.69 275 LYS A O 1
ATOM 2233 N N . GLY A 1 276 ? -1.135 25.159 19.037 1.00 83.56 276 GLY A N 1
ATOM 2234 C CA . GLY A 1 276 ? -0.190 26.041 19.732 1.00 83.56 276 GLY A CA 1
ATOM 2235 C C . GLY A 1 276 ? 1.161 25.395 20.063 1.00 83.56 276 GLY A C 1
ATOM 2236 O O . GLY A 1 276 ? 1.878 25.887 20.931 1.00 83.56 276 GLY A O 1
ATOM 2237 N N . LYS A 1 277 ? 1.515 24.283 19.407 1.00 83.62 277 LYS A N 1
ATOM 2238 C CA . LYS A 1 277 ? 2.792 23.580 19.601 1.00 83.62 277 LYS A CA 1
ATOM 2239 C C . LYS A 1 277 ? 3.439 23.332 18.241 1.00 83.62 277 LYS A C 1
ATOM 2241 O O . LYS A 1 277 ? 3.101 22.332 17.611 1.00 83.62 277 LYS A O 1
ATOM 2246 N N . PRO A 1 278 ? 4.334 24.217 17.767 1.00 81.38 278 PRO A N 1
ATOM 2247 C CA . PRO A 1 278 ? 4.962 24.054 16.462 1.00 81.38 278 PRO A CA 1
ATOM 2248 C C . PRO A 1 278 ? 5.760 22.749 16.398 1.00 81.38 278 PRO A C 1
ATOM 2250 O O . PRO A 1 278 ? 6.443 22.371 17.353 1.00 81.38 278 PRO A O 1
ATOM 2253 N N . LEU A 1 279 ? 5.657 22.054 15.264 1.00 86.44 279 LEU A N 1
ATOM 2254 C CA . LEU A 1 279 ? 6.344 20.786 15.069 1.00 86.44 279 LEU A CA 1
ATOM 2255 C C . LEU A 1 279 ? 7.834 21.020 14.823 1.00 86.44 279 LEU A C 1
ATOM 2257 O O . LEU A 1 279 ? 8.211 21.790 13.940 1.00 86.44 279 LEU A O 1
ATOM 2261 N N . LYS A 1 280 ? 8.685 20.312 15.567 1.00 86.81 280 LYS A N 1
ATOM 2262 C CA . LYS A 1 280 ? 10.110 20.225 15.258 1.00 86.81 280 LYS A CA 1
ATOM 2263 C C . LYS A 1 280 ? 10.349 18.980 14.417 1.00 86.81 280 LYS A C 1
ATOM 2265 O O . LYS A 1 280 ? 10.095 17.872 14.873 1.00 86.81 280 LYS A O 1
ATOM 2270 N N . TRP A 1 281 ? 10.851 19.174 13.206 1.00 89.25 281 TRP A N 1
ATOM 2271 C CA . TRP A 1 281 ? 11.148 18.083 12.288 1.00 89.25 281 TRP A CA 1
ATOM 2272 C C . TRP A 1 281 ? 12.531 17.494 12.576 1.00 89.25 281 TRP A C 1
ATOM 2274 O O . TRP A 1 281 ? 13.530 18.213 12.605 1.00 89.25 281 TRP A O 1
ATOM 2284 N N . THR A 1 282 ? 12.589 16.180 12.755 1.00 88.38 282 THR A N 1
ATOM 2285 C CA . THR A 1 282 ? 13.816 15.374 12.804 1.00 88.38 282 THR A CA 1
ATOM 2286 C C . THR A 1 282 ? 13.768 14.375 11.662 1.00 88.38 282 THR A C 1
ATOM 2288 O O . THR A 1 282 ? 12.692 13.878 11.366 1.00 88.38 282 THR A O 1
ATOM 2291 N N . LYS A 1 283 ? 14.886 14.109 10.979 1.00 91.50 283 LYS A N 1
ATOM 2292 C CA . LYS A 1 283 ? 14.963 13.075 9.936 1.00 91.50 283 LYS A CA 1
ATOM 2293 C C . LYS A 1 283 ? 16.150 12.171 10.222 1.00 91.50 283 LYS A C 1
ATOM 2295 O O . LYS A 1 283 ? 17.277 12.663 10.269 1.00 91.50 283 LYS A O 1
ATOM 2300 N N . HIS A 1 284 ? 15.909 10.877 10.384 1.00 91.88 284 HIS A N 1
ATOM 2301 C CA . HIS A 1 284 ? 16.962 9.883 10.570 1.00 91.88 284 HIS A CA 1
ATOM 2302 C C . HIS A 1 284 ? 16.989 8.864 9.425 1.00 91.88 284 HIS A C 1
ATOM 2304 O O . HIS A 1 284 ? 16.058 8.740 8.626 1.00 91.88 284 HIS A O 1
ATOM 2310 N N . ALA A 1 285 ? 18.105 8.143 9.316 1.00 87.19 285 ALA A N 1
ATOM 2311 C CA . ALA A 1 285 ? 18.179 6.976 8.450 1.00 87.19 285 ALA A CA 1
ATOM 2312 C C . ALA A 1 285 ? 17.372 5.831 9.072 1.00 87.19 285 ALA A C 1
ATOM 2314 O O . ALA A 1 285 ? 17.408 5.636 10.287 1.00 87.19 285 ALA A O 1
ATOM 2315 N N . LEU A 1 286 ? 16.681 5.058 8.235 1.00 82.94 286 LEU A N 1
ATOM 2316 C CA . LEU A 1 286 ? 15.933 3.887 8.689 1.00 82.94 286 LEU A CA 1
ATOM 2317 C C . LEU A 1 286 ? 16.881 2.880 9.348 1.00 82.94 286 LEU A C 1
ATOM 2319 O O . LEU A 1 286 ? 17.913 2.513 8.777 1.00 82.94 286 LEU A O 1
ATOM 2323 N N . THR A 1 287 ? 16.496 2.405 10.522 1.00 86.12 287 THR A N 1
ATOM 2324 C CA . THR A 1 287 ? 17.149 1.308 11.234 1.00 86.12 287 THR A CA 1
ATOM 2325 C C . THR A 1 287 ? 16.950 -0.020 10.496 1.00 86.12 287 THR A C 1
ATOM 2327 O O . THR A 1 287 ? 16.053 -0.171 9.664 1.00 86.12 287 THR A O 1
ATOM 2330 N N . GLU A 1 288 ? 17.758 -1.033 10.811 1.00 77.75 288 GLU A N 1
ATOM 2331 C CA . GLU A 1 288 ? 17.600 -2.368 10.210 1.00 77.75 288 GLU A CA 1
ATOM 2332 C C . GLU A 1 288 ? 16.234 -2.999 10.510 1.00 77.75 288 GLU A C 1
ATOM 2334 O O . GLU A 1 288 ? 15.651 -3.662 9.651 1.00 77.75 288 GLU A O 1
ATOM 2339 N N . ASN A 1 289 ? 15.675 -2.751 11.697 1.00 78.19 289 ASN A N 1
ATOM 2340 C CA . ASN A 1 289 ? 14.337 -3.230 12.039 1.00 78.19 289 ASN A CA 1
ATOM 2341 C C . ASN A 1 289 ? 13.262 -2.543 11.190 1.00 78.19 289 ASN A C 1
ATOM 2343 O O . ASN A 1 289 ? 12.373 -3.212 10.670 1.00 78.19 289 ASN A O 1
ATOM 2347 N N . GLU A 1 290 ? 13.364 -1.234 10.979 1.00 83.00 290 GLU A N 1
ATOM 2348 C CA . GLU A 1 290 ? 12.440 -0.488 10.120 1.00 83.00 290 GLU A CA 1
ATOM 2349 C C . GLU A 1 290 ? 12.539 -0.901 8.654 1.00 83.00 290 GLU A C 1
ATOM 2351 O O . GLU A 1 290 ? 11.517 -1.047 7.988 1.00 83.00 290 GLU A O 1
ATOM 2356 N N . LYS A 1 291 ? 13.749 -1.174 8.152 1.00 77.19 291 LYS A N 1
ATOM 2357 C CA . LYS A 1 291 ? 13.941 -1.740 6.809 1.00 77.19 291 LYS A CA 1
ATOM 2358 C C . LYS A 1 291 ? 13.271 -3.106 6.675 1.00 77.19 291 LYS A C 1
ATOM 2360 O O . LYS A 1 291 ? 12.625 -3.360 5.662 1.00 77.19 291 LYS A O 1
ATOM 2365 N N . LYS A 1 292 ? 13.370 -3.968 7.694 1.00 72.75 292 LYS A N 1
ATOM 2366 C CA . LYS A 1 292 ? 12.665 -5.264 7.728 1.00 72.75 292 LYS A CA 1
ATOM 2367 C C . LYS A 1 292 ? 11.147 -5.091 7.769 1.00 72.75 292 LYS A C 1
ATOM 2369 O O . LYS A 1 292 ? 10.440 -5.816 7.071 1.00 72.75 292 LYS A O 1
ATOM 2374 N N . ILE A 1 293 ? 10.638 -4.119 8.530 1.00 76.81 293 ILE A N 1
ATOM 2375 C CA . ILE A 1 293 ? 9.209 -3.771 8.535 1.00 76.81 293 ILE A CA 1
ATOM 2376 C C . ILE A 1 293 ? 8.784 -3.332 7.132 1.00 76.81 293 ILE A C 1
ATOM 2378 O O . ILE A 1 293 ? 7.846 -3.897 6.583 1.00 76.81 293 ILE A O 1
ATOM 2382 N N . LEU A 1 294 ? 9.518 -2.404 6.509 1.00 76.25 294 LEU A N 1
ATOM 2383 C CA . LEU A 1 294 ? 9.259 -1.935 5.145 1.00 76.25 294 LEU A CA 1
ATOM 2384 C C . LEU A 1 294 ? 9.295 -3.069 4.109 1.00 76.25 294 LEU A C 1
ATOM 2386 O O . LEU A 1 294 ? 8.467 -3.088 3.201 1.00 76.25 294 LEU A O 1
ATOM 2390 N N . ALA A 1 295 ? 10.225 -4.015 4.251 1.00 68.50 295 ALA A N 1
ATOM 2391 C CA . ALA A 1 295 ? 10.350 -5.179 3.374 1.00 68.50 295 ALA A CA 1
ATOM 2392 C C . ALA A 1 295 ? 9.223 -6.207 3.569 1.00 68.50 295 ALA A C 1
ATOM 2394 O O . ALA A 1 295 ? 8.860 -6.903 2.626 1.00 68.50 295 ALA A O 1
ATOM 2395 N N . SER A 1 296 ? 8.654 -6.289 4.773 1.00 67.25 296 SER A N 1
ATOM 2396 C CA . SER A 1 296 ? 7.521 -7.167 5.096 1.00 67.25 296 SER A CA 1
ATOM 2397 C C . SER A 1 296 ? 6.159 -6.483 4.942 1.00 67.25 296 SER A C 1
ATOM 2399 O O . SER A 1 296 ? 5.127 -7.089 5.233 1.00 67.25 296 SER A O 1
ATOM 2401 N N . LEU A 1 297 ? 6.111 -5.242 4.443 1.00 69.44 297 LEU A N 1
ATOM 2402 C CA . LEU A 1 297 ? 4.854 -4.527 4.255 1.00 69.44 297 LEU A CA 1
ATOM 2403 C C . LEU A 1 297 ? 3.911 -5.255 3.295 1.00 69.44 297 LEU A C 1
ATOM 2405 O O . LEU A 1 297 ? 4.217 -5.487 2.128 1.00 69.44 297 LEU A O 1
ATOM 2409 N N . GLY A 1 298 ? 2.717 -5.568 3.798 1.00 62.91 298 GLY A N 1
ATOM 2410 C CA . GLY A 1 298 ? 1.705 -6.329 3.066 1.00 62.91 298 GLY A CA 1
ATOM 2411 C C . GLY A 1 298 ? 1.892 -7.848 3.130 1.00 62.91 298 GLY A C 1
ATOM 2412 O O . GLY A 1 298 ? 1.031 -8.571 2.631 1.00 62.91 298 GLY A O 1
ATOM 2413 N N . ILE A 1 299 ? 2.956 -8.343 3.772 1.00 65.19 299 ILE A N 1
ATOM 2414 C CA . ILE A 1 299 ? 3.185 -9.767 4.019 1.00 65.19 299 ILE A CA 1
ATOM 2415 C C . ILE A 1 299 ? 2.696 -10.107 5.426 1.00 65.19 299 ILE A C 1
ATOM 2417 O O . ILE A 1 299 ? 3.170 -9.570 6.425 1.00 65.19 299 ILE A O 1
ATOM 2421 N N . TRP A 1 300 ? 1.758 -11.044 5.515 1.00 66.44 300 TRP A N 1
ATOM 2422 C CA . TRP A 1 300 ? 1.341 -11.601 6.797 1.00 66.44 300 TRP A CA 1
ATOM 2423 C C . TRP A 1 300 ? 2.319 -12.692 7.236 1.00 66.44 300 TRP A C 1
ATOM 2425 O O . TRP A 1 300 ? 2.080 -13.877 7.003 1.00 66.44 300 TRP A O 1
ATOM 2435 N N . THR A 1 301 ? 3.433 -12.293 7.854 1.00 76.81 301 THR A N 1
ATOM 2436 C CA . THR A 1 301 ? 4.292 -13.233 8.590 1.00 76.81 301 THR A CA 1
ATOM 2437 C C . THR A 1 301 ? 3.629 -13.630 9.905 1.00 76.81 301 THR A C 1
ATOM 2439 O O . THR A 1 301 ? 2.720 -12.943 10.384 1.00 76.81 301 THR A O 1
ATOM 2442 N N . LYS A 1 302 ? 4.084 -14.725 10.519 1.00 74.38 302 LYS A N 1
ATOM 2443 C CA . LYS A 1 302 ? 3.566 -15.149 11.822 1.00 74.38 302 LYS A CA 1
ATOM 2444 C C . LYS A 1 302 ? 3.749 -14.043 12.865 1.00 74.38 302 LYS A C 1
ATOM 2446 O O . LYS A 1 302 ? 2.805 -13.696 13.562 1.00 74.38 302 LYS A O 1
ATOM 2451 N N . GLU A 1 303 ? 4.917 -13.414 12.899 1.00 75.00 303 GLU A N 1
ATOM 2452 C CA . GLU A 1 303 ? 5.245 -12.318 13.814 1.00 75.00 303 GLU A CA 1
ATOM 2453 C C . GLU A 1 303 ? 4.339 -11.103 13.574 1.00 75.00 303 GLU A C 1
ATOM 2455 O O . GLU A 1 303 ? 3.786 -10.548 14.522 1.00 75.00 303 GLU A O 1
ATOM 2460 N N . ALA A 1 304 ? 4.114 -10.725 12.308 1.00 74.25 304 ALA A N 1
ATOM 2461 C CA . ALA A 1 304 ? 3.223 -9.621 11.951 1.00 74.25 304 ALA A CA 1
ATOM 2462 C C . ALA A 1 304 ? 1.770 -9.888 12.379 1.00 74.25 304 ALA A C 1
ATOM 2464 O O . ALA A 1 304 ? 1.074 -8.978 12.830 1.00 74.25 304 ALA A O 1
ATOM 2465 N N . ILE A 1 305 ? 1.321 -11.142 12.277 1.00 80.75 305 ILE A N 1
ATOM 2466 C CA . ILE A 1 305 ? 0.001 -11.583 12.739 1.00 80.75 305 ILE A CA 1
ATOM 2467 C C . ILE A 1 305 ? -0.122 -11.471 14.259 1.00 80.75 305 ILE A C 1
ATOM 2469 O O . ILE A 1 305 ? -1.130 -10.954 14.737 1.00 80.75 305 ILE A O 1
ATOM 2473 N N . LEU A 1 306 ? 0.885 -11.921 15.016 1.00 82.38 306 LEU A N 1
ATOM 2474 C CA . LEU A 1 306 ? 0.885 -11.828 16.480 1.00 82.38 306 LEU A CA 1
ATOM 2475 C C . LEU A 1 306 ? 0.859 -10.364 16.942 1.00 82.38 306 LEU A C 1
ATOM 2477 O O . LEU A 1 306 ? 0.054 -10.003 17.799 1.00 82.38 306 LEU A O 1
ATOM 2481 N N . VAL A 1 307 ? 1.666 -9.500 16.319 1.00 80.88 307 VAL A N 1
ATOM 2482 C CA . VAL A 1 307 ? 1.674 -8.054 16.601 1.00 80.88 307 VAL A CA 1
ATOM 2483 C C . VAL A 1 307 ? 0.332 -7.402 16.258 1.00 80.88 307 VAL A C 1
ATOM 2485 O O . VAL A 1 307 ? -0.156 -6.568 17.020 1.00 80.88 307 VAL A O 1
ATOM 2488 N N . ASP A 1 308 ? -0.299 -7.768 15.138 1.00 84.44 308 ASP A N 1
ATOM 2489 C CA . ASP A 1 308 ? -1.631 -7.254 14.804 1.00 84.44 308 ASP A CA 1
ATOM 2490 C C . ASP A 1 308 ? -2.693 -7.706 15.812 1.00 84.44 308 ASP A C 1
ATOM 2492 O O . ASP A 1 308 ? -3.515 -6.900 16.246 1.00 84.44 308 ASP A O 1
ATOM 2496 N N . ALA A 1 309 ? -2.645 -8.971 16.229 1.00 85.81 309 ALA A N 1
ATOM 2497 C CA . ALA A 1 309 ? -3.577 -9.544 17.186 1.00 85.81 309 ALA A CA 1
ATOM 2498 C C . ALA A 1 309 ? -3.516 -8.839 18.556 1.00 85.81 309 ALA A C 1
ATOM 2500 O O . ALA A 1 309 ? -4.556 -8.579 19.162 1.00 85.81 309 ALA A O 1
ATOM 2501 N N . LEU A 1 310 ? -2.326 -8.433 19.014 1.00 85.56 310 LEU A N 1
ATOM 2502 C CA . LEU A 1 310 ? -2.140 -7.682 20.266 1.00 85.56 310 LEU A CA 1
ATOM 2503 C C . LEU A 1 310 ? -2.914 -6.353 20.328 1.00 85.56 310 LEU A C 1
ATOM 2505 O O . LEU A 1 310 ? -3.193 -5.863 21.419 1.00 85.56 310 LEU A O 1
ATOM 2509 N N . LYS A 1 311 ? -3.334 -5.791 19.186 1.00 82.75 311 LYS A N 1
ATOM 2510 C CA . LYS A 1 311 ? -4.157 -4.567 19.135 1.00 82.75 311 LYS A CA 1
ATOM 2511 C C . LYS A 1 311 ? -5.589 -4.774 19.641 1.00 82.75 311 LYS A C 1
ATOM 2513 O O . LYS A 1 311 ? -6.321 -3.799 19.808 1.00 82.75 311 LYS A O 1
ATOM 2518 N N . TYR A 1 312 ? -6.017 -6.021 19.834 1.00 83.81 312 TYR A N 1
ATOM 2519 C CA . TYR A 1 312 ? -7.400 -6.369 20.139 1.00 83.81 312 TYR A CA 1
ATOM 2520 C C . TYR A 1 312 ? -7.500 -7.128 21.461 1.00 83.81 312 TYR A C 1
ATOM 2522 O O . TYR A 1 312 ? -6.778 -8.093 21.696 1.00 83.81 312 TYR A O 1
ATOM 2530 N N . GLY A 1 313 ? -8.453 -6.722 22.305 1.00 82.38 313 GLY A N 1
ATOM 2531 C CA . GLY A 1 313 ? -8.736 -7.393 23.577 1.00 82.38 313 GLY A CA 1
ATOM 2532 C C . GLY A 1 313 ? -9.654 -8.613 23.451 1.00 82.38 313 GLY A C 1
ATOM 2533 O O . GLY A 1 313 ? -9.737 -9.411 24.381 1.00 82.38 313 GLY A O 1
ATOM 2534 N N . CYS A 1 314 ? -10.356 -8.784 22.324 1.00 83.00 314 CYS A N 1
ATOM 2535 C CA . CYS A 1 314 ? -11.231 -9.934 22.104 1.00 83.00 314 CYS A CA 1
ATOM 2536 C C . CYS A 1 314 ? -11.242 -10.414 20.643 1.00 83.00 314 CYS A C 1
ATOM 2538 O O . CYS A 1 314 ? -11.092 -9.639 19.693 1.00 83.00 314 CYS A O 1
ATOM 2540 N N . ILE A 1 315 ? -11.514 -11.712 20.461 1.00 85.81 315 ILE A N 1
ATOM 2541 C CA . ILE A 1 315 ? -11.511 -12.379 19.147 1.00 85.81 315 ILE A CA 1
ATOM 2542 C C . ILE A 1 315 ? -12.548 -11.775 18.190 1.00 85.81 315 ILE A C 1
ATOM 2544 O O . ILE A 1 315 ? -12.328 -11.728 16.979 1.00 85.81 315 ILE A O 1
ATOM 2548 N N . ARG A 1 316 ? -13.693 -11.315 18.713 1.00 82.81 316 ARG A N 1
ATOM 2549 C CA . ARG A 1 316 ? -14.754 -10.704 17.899 1.00 82.81 316 ARG A CA 1
ATOM 2550 C C . ARG A 1 316 ? -14.253 -9.438 17.209 1.00 82.81 316 ARG A C 1
ATOM 2552 O O . ARG A 1 316 ? -14.483 -9.280 16.011 1.00 82.81 316 ARG A O 1
ATOM 2559 N N . ASP A 1 317 ? -13.555 -8.584 17.948 1.00 83.94 317 ASP A N 1
ATOM 2560 C CA . ASP A 1 317 ? -13.055 -7.310 17.436 1.00 83.94 317 ASP A CA 1
ATOM 2561 C C . ASP A 1 317 ? -11.894 -7.545 16.469 1.00 83.94 317 ASP A C 1
ATOM 2563 O O . ASP A 1 317 ? -11.867 -6.947 15.393 1.00 83.94 317 ASP A O 1
ATOM 2567 N N . TRP A 1 318 ? -11.015 -8.510 16.768 1.00 87.38 318 TRP A N 1
ATOM 2568 C CA . TRP A 1 318 ? -9.958 -8.899 15.835 1.00 87.38 318 TRP A CA 1
ATOM 2569 C C . TRP A 1 318 ? -10.521 -9.456 14.521 1.00 87.38 318 TRP A C 1
ATOM 2571 O O . TRP A 1 318 ? -10.107 -9.053 13.440 1.00 87.38 318 TRP A O 1
ATOM 2581 N N . LYS A 1 319 ? -11.546 -10.313 14.575 1.00 85.31 319 LYS A N 1
ATOM 2582 C CA . LYS A 1 319 ? -12.212 -10.834 13.371 1.00 85.31 319 LYS A CA 1
ATOM 2583 C C . LYS A 1 319 ? -12.910 -9.734 12.563 1.00 85.31 319 LYS A C 1
ATOM 2585 O O . LYS A 1 319 ? -12.950 -9.803 11.333 1.00 85.31 319 LYS A O 1
ATOM 2590 N N . ALA A 1 320 ? -13.501 -8.750 13.236 1.00 78.06 320 ALA A N 1
ATOM 2591 C CA . ALA A 1 320 ? -14.231 -7.658 12.601 1.00 78.06 320 ALA A CA 1
ATOM 2592 C C . ALA A 1 320 ? -13.288 -6.646 11.930 1.00 78.06 320 ALA A C 1
ATOM 2594 O O . ALA A 1 320 ? -13.485 -6.304 10.757 1.00 78.06 320 ALA A O 1
ATOM 2595 N N . CYS A 1 321 ? -12.269 -6.201 12.665 1.00 76.06 321 CYS A N 1
ATOM 2596 C CA . CYS A 1 321 ? -11.352 -5.138 12.273 1.00 76.06 321 CYS A CA 1
ATOM 2597 C C . CYS A 1 321 ? -10.073 -5.700 11.638 1.00 76.06 321 CYS A C 1
ATOM 2599 O O . CYS A 1 321 ? -9.768 -5.370 10.498 1.00 76.06 321 CYS A O 1
ATOM 2601 N N . GLY A 1 322 ? -9.386 -6.640 12.281 1.00 75.69 322 GLY A N 1
ATOM 2602 C CA . GLY A 1 322 ? -8.205 -7.335 11.748 1.00 75.69 322 GLY A CA 1
ATOM 2603 C C . GLY A 1 322 ? -8.531 -8.503 10.809 1.00 75.69 322 GLY A C 1
ATOM 2604 O O . GLY A 1 322 ? -7.754 -9.444 10.721 1.00 75.69 322 GLY A O 1
ATOM 2605 N N . ASN A 1 323 ? -9.674 -8.482 10.107 1.00 75.50 323 ASN A N 1
ATOM 2606 C CA . ASN A 1 323 ? -10.207 -9.622 9.341 1.00 75.50 323 ASN A CA 1
ATOM 2607 C C . ASN A 1 323 ? -9.147 -10.334 8.478 1.00 75.50 323 ASN A C 1
ATOM 2609 O O . ASN A 1 323 ? -9.048 -11.553 8.525 1.00 75.50 323 ASN A O 1
ATOM 2613 N N . ALA A 1 324 ? -8.319 -9.592 7.736 1.00 72.56 324 ALA A N 1
ATOM 2614 C CA . ALA A 1 324 ? -7.259 -10.184 6.916 1.00 72.56 324 ALA A CA 1
ATOM 2615 C C . ALA A 1 324 ? -6.239 -10.974 7.758 1.00 72.56 324 ALA A C 1
ATOM 2617 O O . ALA A 1 324 ? -6.004 -12.146 7.469 1.00 72.56 324 ALA A O 1
ATOM 2618 N N . ALA A 1 325 ? -5.715 -10.367 8.828 1.00 78.38 325 ALA A N 1
ATOM 2619 C CA . ALA A 1 325 ? -4.817 -11.020 9.777 1.00 78.38 325 ALA A CA 1
ATOM 2620 C C . ALA A 1 325 ? -5.474 -12.259 10.397 1.00 78.38 325 ALA A C 1
ATOM 2622 O O . ALA A 1 325 ? -4.936 -13.360 10.356 1.00 78.38 325 ALA A O 1
ATOM 2623 N N . TYR A 1 326 ? -6.704 -12.105 10.886 1.00 81.06 326 TYR A N 1
ATOM 2624 C CA . TYR A 1 326 ? -7.468 -13.192 11.484 1.00 81.06 326 TYR A CA 1
ATOM 2625 C C . TYR A 1 326 ? -7.636 -14.389 10.533 1.00 81.06 326 TYR A C 1
ATOM 2627 O O . TYR A 1 326 ? -7.447 -15.534 10.944 1.00 81.06 326 TYR A O 1
ATOM 2635 N N . GLN A 1 327 ? -7.981 -14.152 9.260 1.00 71.31 327 GLN A N 1
ATOM 2636 C CA . GLN A 1 327 ? -8.133 -15.230 8.274 1.00 71.31 327 GLN A CA 1
ATOM 2637 C C . GLN A 1 327 ? -6.806 -15.940 8.007 1.00 71.31 327 GLN A C 1
ATOM 2639 O O . GLN A 1 327 ? -6.772 -17.168 7.995 1.00 71.31 327 GLN A O 1
ATOM 2644 N N . VAL A 1 328 ? -5.711 -15.192 7.843 1.00 72.12 328 VAL A N 1
ATOM 2645 C CA . VAL A 1 328 ? -4.382 -15.783 7.627 1.00 72.12 328 VAL A CA 1
ATOM 2646 C C . VAL A 1 328 ? -3.949 -16.608 8.838 1.00 72.12 328 VAL A C 1
ATOM 2648 O O . VAL A 1 328 ? -3.467 -17.727 8.666 1.00 72.12 328 VAL A O 1
ATOM 2651 N N . ALA A 1 329 ? -4.196 -16.115 10.053 1.00 80.56 329 ALA A N 1
ATOM 2652 C CA . ALA A 1 329 ? -3.934 -16.854 11.282 1.00 80.56 329 ALA A CA 1
ATOM 2653 C C . ALA A 1 329 ? -4.732 -18.165 11.354 1.00 80.56 329 ALA A C 1
ATOM 2655 O O . ALA A 1 329 ? -4.214 -19.175 11.821 1.00 80.56 329 ALA A O 1
ATOM 2656 N N . CYS A 1 330 ? -5.982 -18.175 10.875 1.00 73.38 330 CYS A N 1
ATOM 2657 C CA . CYS A 1 330 ? -6.794 -19.393 10.811 1.00 73.38 330 CYS A CA 1
ATOM 2658 C C . CYS A 1 330 ? -6.237 -20.399 9.796 1.00 73.38 330 CYS A C 1
ATOM 2660 O O . CYS A 1 330 ? -6.103 -21.572 10.124 1.00 73.38 330 CYS A O 1
ATOM 2662 N N . VAL A 1 331 ? -5.911 -19.944 8.582 1.00 66.19 331 VAL A N 1
ATOM 2663 C CA . VAL A 1 331 ? -5.426 -20.808 7.490 1.00 66.19 331 VAL A CA 1
ATOM 2664 C C . VAL A 1 331 ? -4.083 -21.452 7.832 1.00 66.19 331 VAL A C 1
ATOM 2666 O O . VAL A 1 331 ? -3.872 -22.615 7.509 1.00 66.19 331 VAL A O 1
ATOM 2669 N N . ASN A 1 332 ? -3.197 -20.722 8.513 1.00 69.50 332 ASN A N 1
ATOM 2670 C CA . ASN A 1 332 ? -1.858 -21.203 8.865 1.00 69.50 332 ASN A CA 1
ATOM 2671 C C . ASN A 1 332 ? -1.773 -21.838 10.265 1.00 69.50 332 ASN A C 1
ATOM 2673 O O . ASN A 1 332 ? -0.683 -22.175 10.717 1.00 69.50 332 ASN A O 1
ATOM 2677 N N . GLY A 1 333 ? -2.896 -21.980 10.978 1.00 78.25 333 GLY A N 1
ATOM 2678 C CA . GLY A 1 333 ? -2.917 -22.582 12.316 1.00 78.25 333 GLY A CA 1
ATOM 2679 C C . GLY A 1 333 ? -2.297 -21.725 13.430 1.00 78.25 333 GLY A C 1
ATOM 2680 O O . GLY A 1 333 ? -2.038 -22.229 14.513 1.00 78.25 333 GLY A O 1
ATOM 2681 N N . TRP A 1 334 ? -2.079 -20.426 13.214 1.00 85.62 334 TRP A N 1
ATOM 2682 C CA . TRP A 1 334 ? -1.479 -19.507 14.201 1.00 85.62 334 TRP A CA 1
ATOM 2683 C C . TRP A 1 334 ? -2.495 -18.863 15.151 1.00 85.62 334 TRP A C 1
ATOM 2685 O O . TRP A 1 334 ? -2.135 -18.083 16.029 1.00 85.62 334 TRP A O 1
ATOM 2695 N N . LYS A 1 335 ? -3.786 -19.146 14.963 1.00 87.69 335 LYS A N 1
ATOM 2696 C CA . LYS A 1 335 ? -4.880 -18.498 15.696 1.00 87.69 335 LYS A CA 1
ATOM 2697 C C . LYS A 1 335 ? -4.784 -18.677 17.214 1.00 87.69 335 LYS A C 1
ATOM 2699 O O . LYS A 1 335 ? -5.081 -17.730 17.933 1.00 87.69 335 LYS A O 1
ATOM 2704 N N . GLU A 1 336 ? -4.448 -19.868 17.702 1.00 85.25 336 GLU A N 1
ATOM 2705 C CA . GLU A 1 336 ? -4.415 -20.141 19.148 1.00 85.25 336 GLU A CA 1
ATOM 2706 C C . GLU A 1 336 ? -3.385 -19.259 19.847 1.00 85.25 336 GLU A C 1
ATOM 2708 O O . GLU A 1 336 ? -3.722 -18.529 20.776 1.00 85.25 336 GLU A O 1
ATOM 2713 N N . GLU A 1 337 ? -2.168 -19.229 19.310 1.00 87.94 337 GLU A N 1
ATOM 2714 C CA . GLU A 1 337 ? -1.087 -18.374 19.791 1.00 87.94 337 GLU A CA 1
ATOM 2715 C C . GLU A 1 337 ? -1.465 -16.889 19.710 1.00 87.94 337 GLU A C 1
ATOM 2717 O O . GLU A 1 337 ? -1.384 -16.172 20.709 1.00 87.94 337 GLU A O 1
ATOM 2722 N N . ALA A 1 338 ? -1.995 -16.453 18.562 1.00 86.75 338 ALA A N 1
ATOM 2723 C CA . ALA A 1 338 ? -2.408 -15.070 18.330 1.00 86.75 338 ALA A CA 1
ATOM 2724 C C . ALA A 1 338 ? -3.565 -14.599 19.226 1.00 86.75 338 ALA A C 1
ATOM 2726 O O . ALA A 1 338 ? -3.767 -13.400 19.378 1.00 86.75 338 ALA A O 1
ATOM 2727 N N . THR A 1 339 ? -4.357 -15.512 19.794 1.00 89.06 339 THR A N 1
ATOM 2728 C CA . THR A 1 339 ? -5.530 -15.171 20.621 1.00 89.06 339 THR A CA 1
ATOM 2729 C C . THR A 1 339 ? -5.360 -15.518 22.092 1.00 89.06 339 THR A C 1
ATOM 2731 O O . THR A 1 339 ? -6.305 -15.343 22.858 1.00 89.06 339 THR A O 1
ATOM 2734 N N . SER A 1 340 ? -4.171 -15.963 22.500 1.00 86.19 340 SER A N 1
ATOM 2735 C CA . SER A 1 340 ? -3.873 -16.384 23.874 1.00 86.19 340 SER A CA 1
ATOM 2736 C C . SER A 1 340 ? -4.132 -15.289 24.918 1.00 86.19 340 SER A C 1
ATOM 2738 O O . SER A 1 340 ? -4.619 -15.585 26.006 1.00 86.19 340 SER A O 1
ATOM 2740 N N . HIS A 1 341 ? -3.889 -14.020 24.573 1.00 81.94 341 HIS A N 1
ATOM 2741 C CA . HIS A 1 341 ? -4.151 -12.856 25.430 1.00 81.94 341 HIS A CA 1
ATOM 2742 C C . HIS A 1 341 ? -5.590 -12.325 25.339 1.00 81.94 341 HIS A C 1
ATOM 2744 O O . HIS A 1 341 ? -5.972 -11.449 26.114 1.00 81.94 341 HIS A O 1
ATOM 2750 N N . MET A 1 342 ? -6.391 -12.797 24.379 1.00 85.62 342 MET A N 1
ATOM 2751 C CA . MET A 1 342 ? -7.713 -12.236 24.103 1.00 85.62 342 MET A CA 1
ATOM 2752 C C . MET A 1 342 ? -8.796 -12.863 24.974 1.00 85.62 342 MET A C 1
ATOM 2754 O O . MET A 1 342 ? -8.929 -14.085 25.062 1.00 85.62 342 MET A O 1
ATOM 2758 N N . ALA A 1 343 ? -9.674 -12.021 25.520 1.00 68.19 343 ALA A N 1
ATOM 2759 C CA . ALA A 1 343 ? -10.849 -12.479 26.241 1.00 68.19 343 ALA A CA 1
ATOM 2760 C C . ALA A 1 343 ? -11.754 -13.319 25.322 1.00 68.19 343 ALA A C 1
ATOM 2762 O O . ALA A 1 343 ? -12.285 -12.849 24.304 1.00 68.19 343 ALA A O 1
ATOM 2763 N N . GLN A 1 344 ? -11.966 -14.575 25.713 1.00 62.72 344 GLN A N 1
ATOM 2764 C CA . GLN A 1 344 ? -12.933 -15.483 25.102 1.00 62.72 344 GLN A CA 1
ATOM 2765 C C . GLN A 1 344 ? -14.347 -15.079 25.549 1.00 62.72 344 GLN A C 1
ATOM 2767 O O . GLN A 1 344 ? -14.928 -15.666 26.458 1.00 62.72 344 GLN A O 1
ATOM 2772 N N . LEU A 1 345 ? -14.912 -14.046 24.911 1.00 61.78 345 LEU A N 1
ATOM 2773 C CA . LEU A 1 345 ? -16.276 -13.573 25.200 1.00 61.78 345 LEU A CA 1
ATOM 2774 C C . LEU A 1 345 ? -17.362 -14.591 24.807 1.00 61.78 345 LEU A C 1
ATOM 2776 O O . LEU A 1 345 ? -18.501 -14.477 25.254 1.00 61.78 345 LEU A O 1
ATOM 2780 N N . GLN A 1 346 ? -17.033 -15.583 23.972 1.00 62.06 346 GLN A N 1
ATOM 2781 C CA . GLN A 1 346 ? -17.919 -16.704 23.667 1.00 62.06 346 GLN A CA 1
ATOM 2782 C C . GLN A 1 346 ? -17.368 -17.991 24.257 1.00 62.06 346 GLN A C 1
ATOM 2784 O O . GLN A 1 346 ? -16.238 -18.388 23.985 1.00 62.06 346 GLN A O 1
ATOM 2789 N N . LYS A 1 347 ? -18.206 -18.662 25.043 1.00 72.50 347 LYS A N 1
ATOM 2790 C CA . LYS A 1 347 ? -17.913 -19.997 25.545 1.00 72.50 347 LYS A CA 1
ATOM 2791 C C . LYS A 1 347 ? -17.830 -20.985 24.363 1.00 72.50 347 LYS A C 1
ATOM 2793 O O . LYS A 1 347 ? -18.641 -20.876 23.439 1.00 72.50 347 LYS A O 1
ATOM 2798 N N . PRO A 1 348 ? -16.876 -21.932 24.363 1.00 67.69 348 PRO A N 1
ATOM 2799 C CA . PRO A 1 348 ? -16.692 -22.868 23.256 1.00 67.69 348 PRO A CA 1
ATOM 2800 C C . PRO A 1 348 ? -17.937 -23.737 23.020 1.00 67.69 348 PRO A C 1
ATOM 2802 O O . PRO A 1 348 ? -18.781 -23.918 23.901 1.00 67.69 348 PRO A O 1
ATOM 2805 N N . LYS A 1 349 ? -18.060 -24.302 21.812 1.00 69.06 349 LYS A N 1
ATOM 2806 C CA . LYS A 1 349 ? -19.160 -25.217 21.472 1.00 69.06 349 LYS A CA 1
ATOM 2807 C C . LYS A 1 349 ? -19.141 -26.413 22.435 1.00 69.06 349 LYS A C 1
ATOM 2809 O O . LYS A 1 349 ? -18.108 -27.050 22.591 1.00 69.06 349 LYS A O 1
ATOM 2814 N N . GLY A 1 350 ? -20.274 -26.694 23.080 1.00 78.38 350 GLY A N 1
ATOM 2815 C CA . GLY A 1 350 ? -20.380 -27.741 24.106 1.00 78.38 350 GLY A CA 1
ATOM 2816 C C . GLY A 1 350 ? -19.980 -27.305 25.521 1.00 78.38 350 GLY A C 1
ATOM 2817 O O . GLY A 1 350 ? -19.992 -28.131 26.423 1.00 78.38 350 GLY A O 1
ATOM 2818 N N . TYR A 1 351 ? -19.661 -26.023 25.751 1.00 83.56 351 TYR A N 1
ATOM 2819 C CA . TYR A 1 351 ? -19.327 -25.528 27.092 1.00 83.56 351 TYR A CA 1
ATOM 2820 C C . TYR A 1 351 ? -20.445 -25.746 28.115 1.00 83.56 351 TYR A C 1
ATOM 2822 O O . TYR A 1 351 ? -20.152 -26.092 29.256 1.00 83.56 351 TYR A O 1
ATOM 2830 N N . TRP A 1 352 ? -21.701 -25.534 27.717 1.00 89.62 352 TRP A N 1
ATOM 2831 C CA . TRP A 1 352 ? -22.867 -25.757 28.565 1.00 89.62 352 TRP A CA 1
ATOM 2832 C C . TRP A 1 352 ? -23.267 -27.235 28.536 1.00 89.62 352 TRP A C 1
ATOM 2834 O O . TRP A 1 352 ? -24.020 -27.663 27.661 1.00 89.62 352 TRP A O 1
ATOM 2844 N N . THR A 1 353 ? -22.742 -28.002 29.492 1.00 91.38 353 THR A N 1
ATOM 2845 C CA . THR A 1 353 ? -23.253 -29.337 29.838 1.00 91.38 353 THR A CA 1
ATOM 2846 C C . THR A 1 353 ? -24.435 -29.208 30.797 1.00 91.38 353 THR A C 1
ATOM 2848 O O . THR A 1 353 ? -24.658 -28.132 31.362 1.00 91.38 353 THR A O 1
ATOM 2851 N N . LYS A 1 354 ? -25.194 -30.291 30.998 1.00 91.81 354 LYS A N 1
ATOM 2852 C CA . LYS A 1 354 ? -26.318 -30.289 31.940 1.00 91.81 354 LYS A CA 1
ATOM 2853 C C . LYS A 1 354 ? -25.847 -29.898 33.344 1.00 91.81 354 LYS A C 1
ATOM 2855 O O . LYS A 1 354 ? -26.431 -29.016 33.960 1.00 91.81 354 LYS A O 1
ATOM 2860 N N . GLU A 1 355 ? -24.732 -30.461 33.791 1.00 92.94 355 GLU A N 1
ATOM 2861 C CA . GLU A 1 355 ? -24.128 -30.221 35.106 1.00 92.94 355 GLU A CA 1
ATOM 2862 C C . GLU A 1 355 ? -23.756 -28.747 35.290 1.00 92.94 355 GLU A C 1
ATOM 2864 O O . GLU A 1 355 ? -24.131 -28.140 36.288 1.00 92.94 355 GLU A O 1
ATOM 2869 N N . ARG A 1 356 ? -23.096 -28.142 34.293 1.00 91.00 356 ARG A N 1
ATOM 2870 C CA . ARG A 1 356 ? -22.693 -26.726 34.339 1.00 91.00 356 ARG A CA 1
ATOM 2871 C C . ARG A 1 356 ? -23.880 -25.774 34.332 1.00 91.00 356 ARG A C 1
ATOM 2873 O O . ARG A 1 356 ? -23.823 -24.728 34.966 1.00 91.00 356 ARG A O 1
ATOM 2880 N N . VAL A 1 357 ? -24.946 -26.116 33.608 1.00 93.19 357 VAL A N 1
ATOM 2881 C CA . VAL A 1 357 ? -26.189 -25.333 33.621 1.00 93.19 357 VAL A CA 1
ATOM 2882 C C . VAL A 1 357 ? -26.848 -25.389 35.001 1.00 93.19 357 VAL A C 1
ATOM 2884 O O . VAL A 1 357 ? -27.302 -24.358 35.487 1.00 93.19 357 VAL A O 1
ATOM 2887 N N . LEU A 1 358 ? -26.882 -26.561 35.645 1.00 91.50 358 LEU A N 1
ATOM 2888 C CA . LEU A 1 358 ? -27.433 -26.712 36.996 1.00 91.50 358 LEU A CA 1
ATOM 2889 C C . LEU A 1 358 ? -26.581 -25.991 38.051 1.00 91.50 358 LEU A C 1
ATOM 2891 O O . LEU A 1 358 ? -27.128 -25.374 38.959 1.00 91.50 358 LEU A O 1
ATOM 2895 N N . GLU A 1 359 ? -25.256 -26.051 37.932 1.00 90.88 359 GLU A N 1
ATOM 2896 C CA . GLU A 1 359 ? -24.327 -25.347 38.820 1.00 90.88 359 GLU A CA 1
ATOM 2897 C C . GLU A 1 359 ? -24.470 -23.824 38.706 1.00 90.88 359 GLU A C 1
ATOM 2899 O O . GLU A 1 359 ? -24.579 -23.146 39.723 1.00 90.88 359 GLU A O 1
ATOM 2904 N N . ASP A 1 360 ? -24.571 -23.299 37.482 1.00 91.56 360 ASP A N 1
ATOM 2905 C CA . ASP A 1 360 ? -24.826 -21.876 37.235 1.00 91.56 360 ASP A CA 1
ATOM 2906 C C . ASP A 1 360 ? -26.184 -21.437 37.802 1.00 91.56 360 ASP A C 1
ATOM 2908 O O . ASP A 1 360 ? -26.272 -20.423 38.490 1.00 91.56 360 ASP A O 1
ATOM 2912 N N . ALA A 1 361 ? -27.235 -22.236 37.594 1.00 91.25 361 ALA A N 1
ATOM 2913 C CA . ALA A 1 361 ? -28.569 -21.950 38.115 1.00 91.25 361 ALA A CA 1
ATOM 2914 C C . ALA A 1 361 ? -28.613 -21.931 39.657 1.00 91.25 361 ALA A C 1
ATOM 2916 O O . ALA A 1 361 ? -29.344 -21.138 40.247 1.00 91.25 361 ALA A O 1
ATOM 2917 N N . ARG A 1 362 ? -27.809 -22.751 40.347 1.00 91.69 362 ARG A N 1
ATOM 2918 C CA . ARG A 1 362 ? -27.736 -22.758 41.823 1.00 91.69 362 ARG A CA 1
ATOM 2919 C C . ARG A 1 362 ? -27.249 -21.443 42.430 1.00 91.69 362 ARG A C 1
ATOM 2921 O O . ARG A 1 362 ? -27.530 -21.199 43.599 1.00 91.69 362 ARG A O 1
ATOM 2928 N N . LEU A 1 363 ? -26.565 -20.595 41.661 1.00 89.31 363 LEU A N 1
ATOM 2929 C CA . LEU A 1 363 ? -26.088 -19.289 42.127 1.00 89.31 363 LEU A CA 1
ATOM 2930 C C . LEU A 1 363 ? -27.213 -18.258 42.297 1.00 89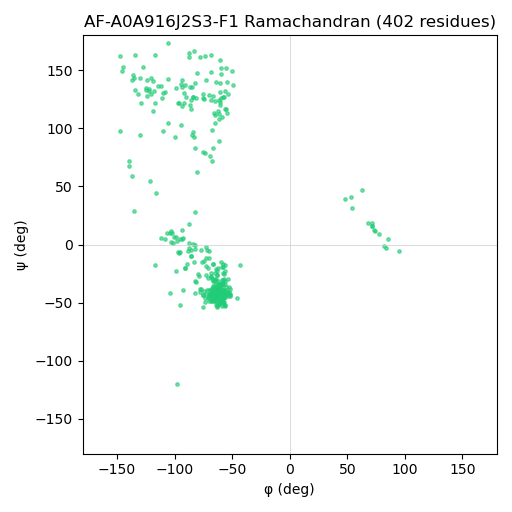.31 363 LEU A C 1
ATOM 2932 O O . LEU A 1 363 ? -26.988 -17.204 42.886 1.00 89.31 363 LEU A O 1
ATOM 2936 N N . PHE A 1 364 ? -28.413 -18.549 41.792 1.00 90.75 364 PHE A N 1
ATOM 2937 C CA . PHE A 1 364 ? -29.533 -17.616 41.766 1.00 90.75 364 PHE A CA 1
ATOM 2938 C C . PHE A 1 364 ? -30.731 -18.179 42.526 1.00 90.75 364 PHE A C 1
ATOM 2940 O O . PHE A 1 364 ? -31.034 -19.373 42.468 1.00 90.75 364 PHE A O 1
ATOM 2947 N N . THR A 1 365 ? -31.448 -17.295 43.218 1.00 87.69 365 THR A N 1
ATOM 2948 C CA . THR A 1 365 ? -32.656 -17.658 43.981 1.00 87.69 365 THR A CA 1
ATOM 2949 C C . THR A 1 365 ? -33.939 -17.346 43.212 1.00 87.69 365 THR A C 1
ATOM 2951 O O . THR A 1 365 ? -34.982 -17.960 43.464 1.00 87.69 365 THR A O 1
ATOM 2954 N N . GLY A 1 366 ? -33.863 -16.422 42.246 1.00 87.25 366 GLY A N 1
ATOM 2955 C CA . GLY A 1 366 ? -34.970 -16.007 41.396 1.00 87.25 366 GLY A CA 1
ATOM 2956 C C . GLY A 1 366 ? -34.800 -16.418 39.933 1.00 87.25 366 GLY A C 1
ATOM 2957 O O . GLY A 1 366 ? -33.767 -16.203 39.305 1.00 87.25 366 GLY A O 1
ATOM 2958 N N . VAL A 1 367 ? -35.883 -16.913 39.337 1.00 87.19 367 VAL A N 1
ATOM 2959 C CA . VAL A 1 367 ? -35.913 -17.344 37.930 1.00 87.19 367 VAL A CA 1
ATOM 2960 C C . VAL A 1 367 ? -35.566 -16.201 36.956 1.00 87.19 367 VAL A C 1
ATOM 2962 O O . VAL A 1 367 ? -34.771 -16.375 36.036 1.00 87.19 367 VAL A O 1
ATOM 2965 N N . MET A 1 368 ? -36.131 -15.007 37.167 1.00 87.00 368 MET A N 1
ATOM 2966 C CA . MET A 1 368 ? -35.863 -13.837 36.312 1.00 87.00 368 MET A CA 1
ATOM 2967 C C . MET A 1 368 ? -34.469 -13.242 36.534 1.00 87.00 368 MET A C 1
ATOM 2969 O O . MET A 1 368 ? -33.915 -12.624 35.628 1.00 87.00 368 MET A O 1
ATOM 2973 N N . GLU A 1 369 ? -33.911 -13.434 37.728 1.00 88.12 369 GLU A N 1
ATOM 2974 C CA . GLU A 1 369 ? -32.554 -13.014 38.071 1.00 88.12 369 GLU A CA 1
ATOM 2975 C C . GLU A 1 369 ? -31.537 -13.858 37.297 1.00 88.12 369 GLU A C 1
ATOM 2977 O O . GLU A 1 369 ? -30.692 -13.309 36.591 1.00 88.12 369 GLU A O 1
ATOM 2982 N N . TRP A 1 370 ? -31.707 -15.185 37.316 1.00 91.69 370 TRP A N 1
ATOM 2983 C CA . TRP A 1 370 ? -30.884 -16.099 36.528 1.00 91.69 370 TRP A CA 1
ATOM 2984 C C . TRP A 1 370 ? -30.995 -15.830 35.023 1.00 91.69 370 TRP A C 1
ATOM 2986 O O . TRP A 1 370 ? -29.981 -15.739 34.329 1.00 91.69 370 TRP A O 1
ATOM 2996 N N . PHE A 1 371 ? -32.216 -15.630 34.512 1.00 89.00 371 PHE A N 1
ATOM 2997 C CA . PHE A 1 371 ? -32.431 -15.278 33.106 1.00 89.00 371 PHE A CA 1
ATOM 2998 C C . PHE A 1 371 ? -31.688 -13.995 32.706 1.00 89.00 371 PHE A C 1
ATOM 3000 O O . PHE A 1 371 ? -31.046 -13.955 31.655 1.00 89.00 371 PHE A O 1
ATOM 3007 N N . GLY A 1 372 ? -31.770 -12.950 33.535 1.00 82.88 372 GLY A N 1
ATOM 3008 C CA . GLY A 1 372 ? -31.111 -11.670 33.282 1.00 82.88 372 GLY A CA 1
ATOM 3009 C C . GLY A 1 372 ? -29.587 -11.762 33.341 1.00 82.88 372 GLY A C 1
ATOM 3010 O O . GLY A 1 372 ? -28.910 -11.179 32.495 1.00 82.88 372 GLY A O 1
ATOM 3011 N N . ALA A 1 373 ? -29.055 -12.520 34.300 1.00 83.44 373 ALA A N 1
ATOM 3012 C CA . ALA A 1 373 ? -27.620 -12.657 34.516 1.00 83.44 373 ALA A CA 1
ATOM 3013 C C . ALA A 1 373 ? -26.943 -13.594 33.504 1.00 83.44 373 ALA A C 1
ATOM 3015 O O . ALA A 1 373 ? -25.829 -13.311 33.062 1.00 83.44 373 ALA A O 1
ATOM 3016 N N . ASN A 1 374 ? -27.595 -14.696 33.111 1.00 85.75 374 ASN A N 1
ATOM 3017 C CA . ASN A 1 374 ? -26.967 -15.716 32.273 1.00 85.75 374 ASN A CA 1
ATOM 3018 C C . ASN A 1 374 ? -27.894 -16.294 31.191 1.00 85.75 374 ASN A C 1
ATOM 3020 O O . ASN A 1 374 ? -28.220 -17.484 31.151 1.00 85.75 374 ASN A O 1
ATOM 3024 N N . GLN A 1 375 ? -28.254 -15.445 30.223 1.00 86.81 375 GLN A N 1
ATOM 3025 C CA . GLN A 1 375 ? -29.106 -15.816 29.081 1.00 86.81 375 GLN A CA 1
ATOM 3026 C C . GLN A 1 375 ? -28.593 -17.035 28.295 1.00 86.81 375 GLN A C 1
ATOM 3028 O O . GLN A 1 375 ? -29.382 -17.778 27.711 1.00 86.81 375 GLN A O 1
ATOM 3033 N N . SER A 1 376 ? -27.275 -17.258 28.263 1.00 87.31 376 SER A N 1
ATOM 3034 C CA . SER A 1 376 ? -26.674 -18.366 27.513 1.00 87.31 376 SER A CA 1
ATOM 3035 C C . SER A 1 376 ? -26.876 -19.731 28.187 1.00 87.31 376 SER A C 1
ATOM 3037 O O . SER A 1 376 ? -27.194 -20.709 27.498 1.00 87.31 376 SER A O 1
ATOM 3039 N N . ALA A 1 377 ? -26.763 -19.786 29.519 1.00 89.50 377 ALA A N 1
ATOM 3040 C CA . ALA A 1 377 ? -27.088 -20.965 30.320 1.00 89.50 377 ALA A CA 1
ATOM 3041 C C . ALA A 1 377 ? -28.588 -21.263 30.226 1.00 89.50 377 ALA A C 1
ATOM 3043 O O . ALA A 1 377 ? -28.982 -22.378 29.877 1.00 89.50 377 ALA A O 1
ATOM 3044 N N . TRP A 1 378 ? -29.415 -20.227 30.405 1.00 90.75 378 TRP A N 1
ATOM 3045 C CA . TRP A 1 378 ? -30.869 -20.316 30.311 1.00 90.75 378 TRP A CA 1
ATOM 3046 C C . TRP A 1 378 ? -31.346 -20.856 28.958 1.00 90.75 378 TRP A C 1
ATOM 3048 O O . TRP A 1 378 ? -32.109 -21.820 28.898 1.00 90.75 378 TRP A O 1
ATOM 3058 N N . ALA A 1 379 ? -30.884 -20.270 27.848 1.00 90.00 379 ALA A N 1
ATOM 3059 C CA . ALA A 1 379 ? -31.286 -20.696 26.507 1.00 90.00 379 ALA A CA 1
ATOM 3060 C C . ALA A 1 379 ? -30.875 -22.150 26.218 1.00 90.00 379 ALA A C 1
ATOM 3062 O O . ALA A 1 379 ? -31.568 -22.862 25.487 1.00 90.00 379 ALA A O 1
ATOM 3063 N N . THR A 1 380 ? -29.760 -22.607 26.797 1.00 91.81 380 THR A N 1
ATOM 3064 C CA . THR A 1 380 ? -29.322 -24.005 26.691 1.00 91.81 380 THR A CA 1
ATOM 3065 C C . THR A 1 380 ? -30.204 -24.928 27.529 1.00 91.81 380 THR A C 1
ATOM 3067 O O . THR A 1 380 ? -30.619 -25.974 27.027 1.00 91.81 380 THR A O 1
ATOM 3070 N N . ALA A 1 381 ? -30.556 -24.526 28.753 1.00 92.38 381 ALA A N 1
ATOM 3071 C CA . ALA A 1 381 ? -31.499 -25.250 29.601 1.00 92.38 381 ALA A CA 1
ATOM 3072 C C . ALA A 1 381 ? -32.867 -25.398 28.924 1.00 92.38 381 ALA A C 1
ATOM 3074 O O . ALA A 1 381 ? -33.444 -26.481 28.916 1.00 92.38 381 ALA A O 1
ATOM 3075 N N . GLN A 1 382 ? -33.367 -24.326 28.304 1.00 92.56 382 GLN A N 1
ATOM 3076 C CA . GLN A 1 382 ? -34.650 -24.323 27.606 1.00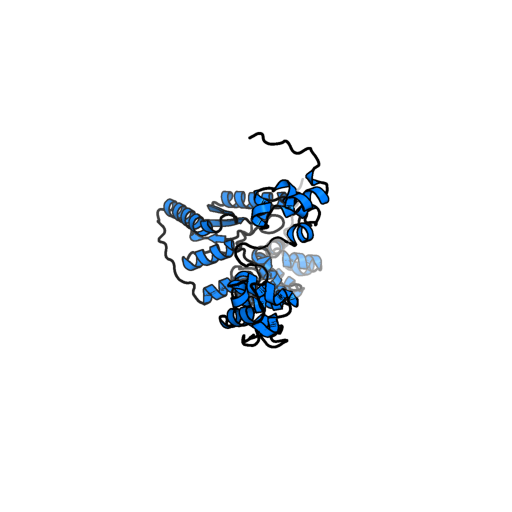 92.56 382 GLN A CA 1
ATOM 3077 C C . GLN A 1 382 ? -34.645 -25.270 26.406 1.00 92.56 382 GLN A C 1
ATOM 3079 O O . GLN A 1 382 ? -35.543 -26.096 26.272 1.00 92.56 382 GLN A O 1
ATOM 3084 N N . ARG A 1 383 ? -33.619 -25.177 25.553 1.00 92.31 383 ARG A N 1
ATOM 3085 C CA . ARG A 1 383 ? -33.512 -25.989 24.333 1.00 92.31 383 ARG A CA 1
ATOM 3086 C C . ARG A 1 383 ? -33.434 -27.488 24.624 1.00 92.31 383 ARG A C 1
ATOM 3088 O O . ARG A 1 383 ? -33.950 -28.274 23.841 1.00 92.31 383 ARG A O 1
ATOM 3095 N N . ASN A 1 384 ? -32.789 -27.866 25.726 1.00 91.81 384 ASN A N 1
ATOM 3096 C CA . ASN A 1 384 ? -32.597 -29.265 26.110 1.00 91.81 384 ASN A CA 1
ATOM 3097 C C . ASN A 1 384 ? -33.607 -29.762 27.162 1.00 91.81 384 ASN A C 1
ATOM 3099 O O . ASN A 1 384 ? -33.467 -30.875 27.660 1.00 91.81 384 ASN A O 1
ATOM 3103 N N . GLY A 1 385 ? -34.610 -28.954 27.528 1.00 92.31 385 GLY A N 1
ATOM 3104 C CA . GLY A 1 385 ? -35.642 -29.342 28.496 1.00 92.31 385 GLY A CA 1
ATOM 3105 C C . GLY A 1 385 ? -35.172 -29.429 29.956 1.00 92.31 385 GLY A C 1
ATOM 3106 O O . GLY A 1 385 ? -35.852 -30.036 30.774 1.00 92.31 385 GLY A O 1
ATOM 3107 N N . TRP A 1 386 ? -34.040 -28.817 30.314 1.00 95.44 386 TRP A N 1
ATOM 3108 C CA . TRP A 1 386 ? -33.470 -28.841 31.672 1.00 95.44 386 TRP A CA 1
ATOM 3109 C C . TRP A 1 386 ? -34.036 -27.760 32.601 1.00 95.44 386 TRP A C 1
ATOM 3111 O O . TRP A 1 386 ? -33.704 -27.740 33.781 1.00 95.44 386 TRP A O 1
ATOM 3121 N N . LEU A 1 387 ? -34.884 -26.852 32.103 1.00 91.19 387 LEU A N 1
ATOM 3122 C CA . LEU A 1 387 ? -35.464 -25.768 32.910 1.00 91.19 387 LEU A CA 1
ATOM 3123 C C . LEU A 1 387 ? -36.202 -26.236 34.178 1.00 91.19 387 LEU A C 1
ATOM 3125 O O . LEU A 1 387 ? -36.002 -25.596 35.209 1.00 91.19 387 LEU A O 1
ATOM 3129 N N . PRO A 1 388 ? -37.038 -27.298 34.161 1.00 90.88 388 PRO A N 1
ATOM 3130 C CA . PRO A 1 388 ? -37.720 -27.753 35.373 1.00 90.88 388 PRO A CA 1
ATOM 3131 C C . PRO A 1 388 ? -36.740 -28.147 36.480 1.00 90.88 388 PRO A C 1
ATOM 3133 O O . PRO A 1 388 ? -36.951 -27.805 37.635 1.00 90.88 388 PRO A O 1
ATOM 3136 N N . GLU A 1 389 ? -35.643 -28.805 36.108 1.00 91.81 389 GLU A N 1
ATOM 3137 C CA . GLU A 1 389 ? -34.600 -29.250 37.033 1.00 91.81 389 GLU A CA 1
ATOM 3138 C C . GLU A 1 389 ? -33.716 -28.083 37.491 1.00 91.81 389 GLU A C 1
ATOM 3140 O O . GLU A 1 389 ? -33.462 -27.928 38.681 1.00 91.81 389 GLU A O 1
ATOM 3145 N N . ALA A 1 390 ? -33.320 -27.202 36.567 1.00 89.69 390 ALA A N 1
ATOM 3146 C CA . ALA A 1 390 ? -32.485 -26.035 36.853 1.00 89.69 390 ALA A CA 1
ATOM 3147 C C . ALA A 1 390 ? -33.188 -24.965 37.703 1.00 89.69 390 ALA A C 1
ATOM 3149 O O . ALA A 1 390 ? -32.521 -24.179 38.366 1.00 89.69 390 ALA A O 1
ATOM 3150 N N . THR A 1 391 ? -34.523 -24.917 37.686 1.00 91.25 391 THR A N 1
ATOM 3151 C CA . THR A 1 391 ? -35.309 -23.916 38.428 1.00 91.25 391 THR A CA 1
ATOM 3152 C C . THR A 1 391 ? -36.056 -24.495 39.628 1.00 91.25 391 THR A C 1
ATOM 3154 O O . THR A 1 391 ? -36.800 -23.762 40.276 1.00 91.25 391 THR A O 1
ATOM 3157 N N . ALA A 1 392 ? -35.862 -25.780 39.955 1.00 89.75 392 ALA A N 1
ATOM 3158 C CA . ALA A 1 392 ? -36.587 -26.463 41.029 1.00 89.75 392 ALA A CA 1
ATOM 3159 C C . ALA A 1 392 ? -36.397 -25.801 42.406 1.00 89.75 392 ALA A C 1
ATOM 3161 O O . ALA A 1 392 ? -37.325 -25.781 43.211 1.00 89.75 392 ALA A O 1
ATOM 3162 N N . HIS A 1 393 ? -35.214 -25.232 42.665 1.00 86.56 393 HIS A N 1
ATOM 3163 C CA . HIS A 1 393 ? -34.887 -24.529 43.911 1.00 86.56 393 HIS A CA 1
ATOM 3164 C C . HIS A 1 393 ? -35.241 -23.034 43.892 1.00 86.56 393 HIS A C 1
ATOM 3166 O O . HIS A 1 393 ? -35.087 -22.364 44.911 1.00 86.56 393 HIS A O 1
ATOM 3172 N N . MET A 1 394 ? -35.683 -22.487 42.754 1.00 89.44 394 MET A N 1
ATOM 3173 C CA . MET A 1 394 ? -35.890 -21.048 42.582 1.00 89.44 394 MET A CA 1
ATOM 3174 C C . MET A 1 394 ? -37.329 -20.629 42.880 1.00 89.44 394 MET A C 1
ATOM 3176 O O . MET A 1 394 ? -38.297 -21.269 42.464 1.00 89.44 394 MET A O 1
ATOM 3180 N N . THR A 1 395 ? -37.489 -19.471 43.518 1.00 75.19 395 THR A N 1
ATOM 3181 C CA . THR A 1 395 ? -38.814 -18.891 43.757 1.00 75.19 395 THR A CA 1
ATOM 3182 C C . THR A 1 395 ? -39.376 -18.276 42.472 1.00 75.19 395 THR A C 1
ATOM 3184 O O . THR A 1 395 ? -38.758 -17.432 41.814 1.00 75.19 395 THR A O 1
ATOM 3187 N N . ARG A 1 396 ? -40.587 -18.696 42.085 1.00 62.72 396 ARG A N 1
ATOM 3188 C CA . ARG A 1 396 ? -41.350 -18.055 41.004 1.00 62.72 396 ARG A CA 1
ATOM 3189 C C . ARG A 1 396 ? -42.109 -16.865 41.579 1.00 62.72 396 ARG A C 1
ATOM 3191 O O . ARG A 1 396 ? -42.886 -17.029 42.516 1.00 62.72 396 ARG A O 1
ATOM 3198 N N . ARG A 1 397 ? -41.951 -15.671 40.994 1.00 55.59 397 ARG A N 1
ATOM 3199 C CA . ARG A 1 397 ? -42.888 -14.570 41.260 1.00 55.59 397 ARG A CA 1
ATOM 3200 C C . ARG A 1 397 ? -44.277 -15.010 40.802 1.00 55.59 397 ARG A C 1
ATOM 3202 O O . ARG A 1 397 ? -44.515 -15.163 39.606 1.00 55.59 397 ARG A O 1
ATOM 3209 N N . VAL A 1 398 ? -45.183 -15.201 41.755 1.00 51.19 398 VAL A N 1
ATOM 3210 C CA . VAL A 1 398 ? -46.614 -15.330 41.484 1.00 51.19 398 VAL A CA 1
ATOM 3211 C C . VAL A 1 398 ? -47.070 -13.980 40.935 1.00 51.19 398 VAL A C 1
ATOM 3213 O O . VAL A 1 398 ? -47.043 -12.977 41.644 1.00 51.19 398 VAL A O 1
ATOM 3216 N N . GLN A 1 399 ? -47.430 -13.923 39.653 1.00 47.00 399 GLN A N 1
ATOM 3217 C CA . GLN A 1 399 ? -48.145 -12.770 39.114 1.00 47.00 399 GLN A CA 1
ATOM 3218 C C . GLN A 1 399 ? -49.506 -12.721 39.808 1.00 47.00 399 GLN A C 1
ATOM 3220 O O . GLN A 1 399 ? -50.393 -13.519 39.507 1.00 47.00 399 GLN A O 1
ATOM 3225 N N . THR A 1 400 ? -49.674 -11.797 40.751 1.00 41.41 400 THR A N 1
ATOM 3226 C CA . THR A 1 400 ? -51.000 -11.413 41.217 1.00 41.41 400 THR A CA 1
ATOM 3227 C C . THR A 1 400 ? -51.736 -10.832 40.013 1.00 41.41 400 THR A C 1
ATOM 3229 O O . THR A 1 400 ? -51.391 -9.769 39.494 1.00 41.41 400 THR A O 1
ATOM 3232 N N . LYS A 1 401 ? -52.712 -11.585 39.494 1.00 40.94 401 LYS A N 1
ATOM 3233 C CA . LYS A 1 401 ? -53.656 -11.075 38.499 1.00 40.94 401 LYS A CA 1
ATOM 3234 C C . LYS A 1 401 ? -54.296 -9.825 39.102 1.00 40.94 401 LYS A C 1
ATOM 3236 O O . LYS A 1 401 ? -54.967 -9.930 40.124 1.00 40.94 401 LYS A O 1
ATOM 3241 N N . LYS A 1 402 ? -54.084 -8.656 38.487 1.00 44.62 402 LYS A N 1
ATOM 3242 C CA . LYS A 1 402 ? -54.950 -7.499 38.731 1.00 44.62 402 LYS A CA 1
ATOM 3243 C C . LYS A 1 402 ? -56.364 -7.929 38.344 1.00 44.62 402 LYS A C 1
ATOM 3245 O O . LYS A 1 402 ? -56.623 -8.228 37.182 1.00 44.62 402 LYS A O 1
ATOM 3250 N N . SER A 1 403 ? -57.211 -8.079 39.351 1.00 42.53 403 SER A N 1
ATOM 3251 C CA . SER A 1 403 ? -58.642 -8.310 39.221 1.00 42.53 403 SER A CA 1
ATOM 3252 C C . SER A 1 403 ? -59.311 -7.075 38.618 1.00 42.53 403 SER A C 1
ATOM 3254 O O . SER A 1 403 ? -59.079 -5.989 39.142 1.00 42.53 403 SER A O 1
ATOM 3256 N N . ALA A 1 404 ? -60.083 -7.333 37.553 1.00 44.03 404 ALA A N 1
ATOM 3257 C CA . ALA A 1 404 ? -61.158 -6.562 36.909 1.00 44.03 404 ALA A CA 1
ATOM 3258 C C . ALA A 1 404 ? -61.016 -5.035 36.816 1.00 44.03 404 ALA A C 1
ATOM 3260 O O . ALA A 1 404 ? -61.139 -4.352 37.855 1.00 44.03 404 ALA A O 1
#

Nearest PDB structures (foldseek):
  1vsr-assembly1_A  TM=6.556E-01  e=1.160E-01  Escherichia coli K-12
  2f9l-assembly1_A  TM=3.222E-01  e=2.215E+00  Homo sapiens

Secondary structure (DSSP, 8-state):
-----PPTTGGGSHHHHHHHHTT-SBHHHHHHH-HHHHHHHHHTT-HHHHTTT-BBTTB-TT---HHHHHHHHTT-SSHHHHHHH-HHHHHHHHHTT-HHHHHTTS---PPPTT---HHHHHHHHHT-SSHHHHHHHSHHHHHHHHHTTTHHHHTSSS---S-HHHHHHHHHHHHTT---EEEEEEEEEESSSEEEEEEEEGGGTEEEEEE-GGGT---TTSS----HHHHHHHHHHHHHHHHHTT-EEEEEEGGGGGGHHHHHHHHHHHHHHHTT-PPPP---PPPHHHHHHHHTTT---HHHHHHHHTT-SBHHHHHHHSHHHHHHHHHTT-HHHHHTTSB--SPPTT---HHHHHHHHHT-SBHHHHHHH-HHHHHHHHHTT-HHHHTTTSBP--------

Solvent-accessible surface area (backbone atoms only — not comparable to full-atom values): 23703 Å² total; per-residue (Å²): 132,86,81,79,81,75,61,92,64,56,50,76,37,68,65,55,31,40,62,55,37,72,78,38,62,29,60,74,54,37,45,70,76,38,43,66,37,44,50,37,26,57,77,70,68,43,43,66,71,42,42,68,84,36,40,47,96,88,53,56,84,76,66,79,39,74,67,55,40,33,64,56,34,67,78,34,65,36,72,66,56,35,36,71,77,35,48,67,58,44,50,51,29,53,77,68,70,39,46,62,76,33,42,69,88,32,68,75,91,65,76,58,90,75,65,78,40,74,66,56,30,30,56,60,33,69,78,37,75,38,66,68,62,33,43,73,75,41,39,71,46,46,50,51,23,58,77,71,66,40,44,66,70,36,38,62,80,28,57,83,66,58,50,73,58,56,48,50,50,54,52,50,35,58,28,46,75,51,69,67,39,75,54,39,52,50,95,89,42,59,73,100,51,61,50,61,34,53,31,30,28,69,93,71,38,30,38,37,41,78,45,56,76,79,80,75,62,89,68,93,82,53,98,68,76,68,58,59,69,64,48,56,52,50,53,50,52,52,50,56,48,32,58,76,72,68,36,47,79,46,80,43,56,60,88,45,58,91,47,49,66,59,53,51,52,51,54,51,42,53,56,22,50,77,68,75,48,76,73,81,87,57,81,54,81,77,49,74,67,53,50,50,50,65,65,40,51,84,53,85,43,72,68,55,35,39,59,58,34,69,77,34,66,29,62,68,57,30,49,61,60,42,33,70,50,46,51,52,25,55,75,72,67,43,41,63,75,41,41,67,86,28,49,74,88,65,78,60,94,76,63,78,41,74,66,55,36,38,57,58,36,68,78,40,59,38,59,70,57,39,44,72,75,36,52,71,49,45,54,51,27,55,77,70,67,40,45,70,71,43,42,65,88,32,54,74,84,78,79,77,75,83,77,132

Foldseek 3Di:
DDPPDDDPCQLVDLVSLLVQLVVAQAPVVSCVVPVVSCVSCVVVVVNCVSCVRHAHPVAGPPNQDLVVLLVQLVVDQALVVSCVVCVPSSVVCVVVVNNCVNCVNHDDPDDDVVNQDLVVLLVLLVVDLAPVVSCVPVVVSSVVCVVVVSCCVSCVLNDPPDDPLLLVVLLLCVQFVFDKDAQFFDLPADDPATHTFRIARPVLLETEHEDEPVQPDPPPDDPPPPPNVVVVVSVVSVVVVCVVVVGHYYYHYPVPSVCSNVSVVVSSQVSCVVVVHGDDTGGDDDDPVSVVVSSCVVPQDLVNLLVLLVVAQAPVVCCRGVVVSCVVCVVVVVNCVSCVNHDPPDDDVPNQDLVNLLVLLVVDQAPVVSCVVCVPSVVVCVVVVVVCVSCVNHDYPDPPPPDD

pLDDT: mean 81.28, std 13.72, range [36.19, 97.12]

Sequence (404 aa):
MSKKYIQRGFWAMKENVLVDAKKYRYKAEWARASGGAFTSAQRNGWLAEACSHMTSPKVPMGYWTLLRLKENSQQYQTPADWKKANASAYATASARGWLEDCCAHMTRERLPSGYWTKERVIESALGFSTVAAWSLVAGDAYDAAKRNGWIKDATAHMVKIVSHGEHTMYSFLLQHDIAFEYQKRFGDLRDKKHLPFDFYLPTFRLVIEFQGRQHFETSKTSMYRKNLAGQQRRDALKRSYAERIGLHYLELDCSKVKEIESAIISKLTDIAAMKGKPLKWTKHALTENEKKILASLGIWTKEAILVDALKYGCIRDWKACGNAAYQVACVNGWKEEATSHMAQLQKPKGYWTKERVLEDARLFTGVMEWFGANQSAWATAQRNGWLPEATAHMTRRVQTKKSA

Mean predicted aligned error: 19.31 Å

Radius of gyration: 38.38 Å; Cα contacts (8 Å, |Δi|>4): 394; chains: 1; bounding box: 103×61×108 Å

Organism: NCBI:txid424218